Protein AF-A0AAW0QPX7-F1 (afdb_monomer)

Organism: NCBI:txid1337665

Mean predicted aligned error: 17.53 Å

Secondary structure (DSSP, 8-state):
-PPPPP-PPPPPPHHHHHHHHHHHT-TT------------------------GGGGGGS-SPPPP-----S-------------HHHHHHHHHHHHHHHS-----SSSHHHHTS-HHHHHHHHHHHH--SS-EEEETTTTEE-GGG-----GGGGGS-HHHHHHHHHHHHHHSEEEEES-PPPTT-HHHHHHHHHHH-STTSB--HHHHGGG--EEEEE--GGGTT-HHHHHHHHHHHHTTSTTSS-SS---EEEEEEEEEE--TTTTTPPPBTTB-TT--GGGGGSSTT-HHHHHHHH--EEEEEEEEEESSTTSPBEEEEEE-HHHHHHHHHHTT---TTTT-HHHHHHHHHHHHHHHHHHHHHHHHHHHHHH-SSTT-STT-S---B--------GGG---EEEEEE-TTS-EEEEEE-----SS-------PPPS------PPP-PPPP-----------------------------------------------

Foldseek 3Di:
DDDDDDDDDDDDDPVVVVVVVVCVVDPDDDDDDDDDDDDDDPDDDDDFAQDAPVVVVVPDDDDDDDPDDPDDDDDDDDDDDDDPPPLVVVVVVVVVVVVPPPPPVDDPPVLSVDPLVVNLVVLCVQQEAPDAFEAEDLRFWTDPVRQRNHPCVQLRPDVVSVVSNLLSNQQVHEHEYELPHDDPPDPVVVVVCCVVGVGNHTGDPCQERVLSHAHYEYEYDLLRLPDPVSLVSLLLSLLCQFPPNRHPGRRQYAEYEYEDELAFCLRSVHDADPVGDRLHGSSLLSQPVVRSNLVSVLRHNYQKYWYWYDYPDPPAWIWIAIAGCPLVVLVVCVVVVHDNPCPPPPVVVVVSVVSNVVSVVSSNCPSVVSSCCSNPVDPQPDPPHSIDGDDPPPPPPPPVPQPFDWDWDQDPVGDTDTDTDRDDPDDDDDDDDDDDDDDDDDDDDDDDDDDDDDDDDDDDDDDDDDDDDDDDDDDDDDDDDDDDDDDDPDDDDDDDDDDD

Structure (mmCIF, N/CA/C/O backbone):
data_AF-A0AAW0QPX7-F1
#
_entry.id   AF-A0AAW0QPX7-F1
#
loop_
_atom_site.group_PDB
_atom_site.id
_atom_site.type_symbol
_atom_site.label_atom_id
_atom_site.label_alt_id
_atom_site.label_comp_id
_atom_site.label_asym_id
_atom_site.label_entity_id
_atom_site.label_seq_id
_atom_site.pdbx_PDB_ins_code
_atom_site.Cartn_x
_atom_site.Cartn_y
_atom_site.Cartn_z
_atom_site.occupancy
_atom_site.B_iso_or_equiv
_atom_site.auth_seq_id
_atom_site.auth_comp_id
_atom_site.auth_asym_id
_atom_site.auth_atom_id
_atom_site.pdbx_PDB_model_num
ATOM 1 N N . MET A 1 1 ? 20.390 -55.449 52.020 1.00 41.62 1 MET A N 1
ATOM 2 C CA . MET A 1 1 ? 19.211 -55.547 51.133 1.00 41.62 1 MET A CA 1
ATOM 3 C C . MET A 1 1 ? 19.172 -54.286 50.276 1.00 41.62 1 MET A C 1
ATOM 5 O O . MET A 1 1 ? 18.753 -53.263 50.804 1.00 41.62 1 MET A O 1
ATOM 9 N N . PRO A 1 2 ? 19.702 -54.284 49.040 1.00 45.62 2 PRO A N 1
ATOM 10 C CA . PRO A 1 2 ? 19.673 -53.096 48.196 1.00 45.62 2 PRO A CA 1
ATOM 11 C C . PRO A 1 2 ? 18.343 -52.993 47.432 1.00 45.62 2 PRO A C 1
ATOM 13 O O . PRO A 1 2 ? 17.783 -53.994 46.982 1.00 45.62 2 PRO A O 1
ATOM 16 N N . VAL A 1 3 ? 17.847 -51.760 47.354 1.00 46.34 3 VAL A N 1
ATOM 17 C CA . VAL A 1 3 ? 16.597 -51.323 46.723 1.00 46.34 3 VAL A CA 1
ATOM 18 C C . VAL A 1 3 ? 16.711 -51.455 45.200 1.00 46.34 3 VAL A C 1
ATOM 20 O O . VAL A 1 3 ? 17.763 -51.178 44.628 1.00 46.34 3 VAL A O 1
ATOM 23 N N . ARG A 1 4 ? 15.642 -51.939 44.555 1.00 48.62 4 ARG A N 1
ATOM 24 C CA . ARG A 1 4 ? 15.558 -52.145 43.101 1.00 48.62 4 ARG A CA 1
ATOM 25 C C . ARG A 1 4 ? 15.499 -50.802 42.371 1.00 48.62 4 ARG A C 1
ATOM 27 O O . ARG A 1 4 ? 14.760 -49.917 42.787 1.00 48.62 4 ARG A O 1
ATOM 34 N N . ASN A 1 5 ? 16.265 -50.713 41.287 1.00 45.28 5 ASN A N 1
ATOM 35 C CA . ASN A 1 5 ? 16.308 -49.587 40.363 1.00 45.28 5 ASN A CA 1
ATOM 36 C C . ASN A 1 5 ? 14.929 -49.295 39.760 1.00 45.28 5 ASN A C 1
ATOM 38 O O . ASN A 1 5 ? 14.224 -50.208 39.330 1.00 45.28 5 ASN A O 1
ATOM 42 N N . GLU A 1 6 ? 14.606 -48.007 39.729 1.00 50.88 6 GLU A N 1
ATOM 43 C CA . GLU A 1 6 ? 13.469 -47.396 39.053 1.00 50.88 6 GLU A CA 1
ATOM 44 C C . GLU A 1 6 ? 13.537 -47.672 37.543 1.00 50.88 6 GLU A C 1
ATOM 46 O O . GLU A 1 6 ? 14.530 -47.369 36.876 1.00 50.88 6 GLU A O 1
ATOM 51 N N . GLU A 1 7 ? 12.471 -48.260 36.999 1.00 48.69 7 GLU A N 1
ATOM 52 C CA . GLU A 1 7 ? 12.220 -48.288 35.560 1.00 48.69 7 GLU A CA 1
ATOM 53 C C . GLU A 1 7 ? 11.928 -46.854 35.102 1.00 48.69 7 GLU A C 1
ATOM 55 O O . GLU A 1 7 ? 10.844 -46.318 35.318 1.00 48.69 7 GLU A O 1
ATOM 60 N N . LEU A 1 8 ? 12.928 -46.217 34.492 1.00 48.06 8 LEU A N 1
ATOM 61 C CA . LEU A 1 8 ? 12.771 -44.952 33.781 1.00 48.06 8 LEU A CA 1
ATOM 62 C C . LEU A 1 8 ? 11.727 -45.124 32.668 1.00 48.06 8 LEU A C 1
ATOM 64 O O . LEU A 1 8 ? 11.928 -45.896 31.727 1.00 48.06 8 LEU A O 1
ATOM 68 N N . GLU A 1 9 ? 10.621 -44.388 32.784 1.00 53.88 9 GLU A N 1
ATOM 69 C CA . GLU A 1 9 ? 9.563 -44.310 31.778 1.00 53.88 9 GLU A CA 1
ATOM 70 C C . GLU A 1 9 ? 10.160 -43.960 30.407 1.00 53.88 9 GLU A C 1
ATOM 72 O O . GLU A 1 9 ? 10.776 -42.909 30.212 1.00 53.88 9 GLU A O 1
ATOM 77 N N . GLN A 1 10 ? 9.986 -44.854 29.431 1.00 61.00 10 GLN A N 1
ATOM 78 C CA . GLN A 1 10 ? 10.394 -44.568 28.061 1.00 61.00 10 GLN A CA 1
ATOM 79 C C . GLN A 1 10 ? 9.532 -43.438 27.478 1.00 61.00 10 GLN A C 1
ATOM 81 O O . GLN A 1 10 ? 8.313 -43.423 27.677 1.00 61.00 10 GLN A O 1
ATOM 86 N N . PRO A 1 11 ? 10.122 -42.504 26.711 1.00 52.28 11 PRO A N 1
ATOM 87 C CA . PRO A 1 11 ? 9.365 -41.420 26.109 1.00 52.28 11 PRO A CA 1
ATOM 88 C C . PRO A 1 11 ? 8.319 -41.965 25.129 1.00 52.28 11 PRO A C 1
ATOM 90 O O . PRO A 1 11 ? 8.598 -42.833 24.301 1.00 52.28 11 PRO A O 1
ATOM 93 N N . THR A 1 12 ? 7.103 -41.417 25.208 1.00 66.75 12 THR A N 1
ATOM 94 C CA . THR A 1 12 ? 5.974 -41.772 24.336 1.00 66.75 12 THR A CA 1
ATOM 95 C C . THR A 1 12 ? 6.356 -41.751 22.857 1.00 66.75 12 THR A C 1
ATOM 97 O O . THR A 1 12 ? 7.015 -40.816 22.392 1.00 66.75 12 THR A O 1
ATOM 100 N N . SER A 1 13 ? 5.887 -42.756 22.111 1.00 75.50 13 SER A N 1
ATOM 101 C CA . SER A 1 13 ? 6.204 -42.936 20.693 1.00 75.50 13 SER A CA 1
ATOM 102 C C . SER A 1 13 ? 5.905 -41.680 19.861 1.00 75.50 13 SER A C 1
ATOM 104 O O . SER A 1 13 ? 4.924 -40.964 20.093 1.00 75.50 13 SER A O 1
ATOM 106 N N . LEU A 1 14 ? 6.744 -41.419 18.850 1.00 64.44 14 LEU A N 1
ATOM 107 C CA . LEU A 1 14 ? 6.637 -40.255 17.954 1.00 64.44 14 LEU A CA 1
ATOM 108 C C . LEU A 1 14 ? 5.236 -40.086 17.347 1.00 64.44 14 LEU A C 1
ATOM 110 O O . LEU A 1 14 ? 4.771 -38.966 17.132 1.00 64.44 14 LEU A O 1
ATOM 114 N N . LEU A 1 15 ? 4.534 -41.198 17.139 1.00 61.62 15 LEU A N 1
ATOM 115 C CA . LEU A 1 15 ? 3.185 -41.236 16.587 1.00 61.62 15 LEU A CA 1
ATOM 116 C C . LEU A 1 15 ? 2.154 -40.613 17.544 1.00 61.62 15 LEU A C 1
ATOM 118 O O . LEU A 1 15 ? 1.223 -39.935 17.105 1.00 61.62 15 LEU A O 1
ATOM 122 N N . HIS A 1 16 ? 2.353 -40.762 18.856 1.00 66.38 16 HIS A N 1
ATOM 123 C CA . HIS A 1 16 ? 1.490 -40.164 19.870 1.00 66.38 16 HIS A CA 1
ATOM 124 C C . HIS A 1 16 ? 1.700 -38.648 19.984 1.00 66.38 16 HIS A C 1
ATOM 126 O O . HIS A 1 16 ? 0.731 -37.895 20.112 1.00 66.38 16 HIS A O 1
ATOM 132 N N . ARG A 1 17 ? 2.953 -38.195 19.842 1.00 63.62 17 ARG A N 1
ATOM 133 C CA . ARG A 1 17 ? 3.332 -36.774 19.839 1.00 63.62 17 ARG A CA 1
ATOM 134 C C . ARG A 1 17 ? 2.815 -36.046 18.593 1.00 63.62 17 ARG A C 1
ATOM 136 O O . ARG A 1 17 ? 2.285 -34.943 18.704 1.00 63.62 17 ARG A O 1
ATOM 143 N N . ALA A 1 18 ? 2.875 -36.694 17.428 1.00 66.81 18 ALA A N 1
ATOM 144 C CA . ALA A 1 18 ? 2.318 -36.164 16.182 1.00 66.81 18 ALA A CA 1
ATOM 145 C C . ALA A 1 18 ? 0.786 -36.022 16.244 1.00 66.81 18 ALA A C 1
ATOM 147 O O . ALA A 1 18 ? 0.238 -35.002 15.826 1.00 66.81 18 ALA A O 1
ATOM 148 N N . ARG A 1 19 ? 0.086 -37.000 16.838 1.00 59.03 19 ARG A N 1
ATOM 149 C CA . ARG A 1 19 ? -1.373 -36.931 17.044 1.00 59.03 19 ARG A CA 1
ATOM 150 C C . ARG A 1 19 ? -1.786 -35.826 18.014 1.00 59.03 19 ARG A C 1
ATOM 152 O O . ARG A 1 19 ? -2.775 -35.144 17.763 1.00 59.03 19 ARG A O 1
ATOM 159 N N . ALA A 1 20 ? -1.035 -35.631 19.097 1.00 66.88 20 ALA A N 1
ATOM 160 C CA . ALA A 1 20 ? -1.301 -34.564 20.060 1.00 66.88 20 ALA A CA 1
ATOM 161 C C . ALA A 1 20 ? -1.135 -33.169 19.429 1.00 66.88 20 ALA A C 1
ATOM 163 O O . ALA A 1 20 ? -1.985 -32.303 19.627 1.00 66.88 20 ALA A O 1
ATOM 164 N N . LEU A 1 21 ? -0.105 -32.975 18.596 1.00 65.62 21 LEU A N 1
ATOM 165 C CA . LEU A 1 21 ? 0.114 -31.723 17.863 1.00 65.62 21 LEU A CA 1
ATOM 166 C C . LEU A 1 21 ? -0.951 -31.474 16.785 1.00 65.62 21 LEU A C 1
ATOM 168 O O . LEU A 1 21 ? -1.429 -30.350 16.652 1.00 65.62 21 LEU A O 1
ATOM 172 N N . ALA A 1 22 ? -1.385 -32.515 16.068 1.00 60.19 22 ALA A N 1
ATOM 173 C CA . ALA A 1 22 ? -2.464 -32.401 15.085 1.00 60.19 22 ALA A CA 1
ATOM 174 C C . ALA A 1 22 ? -3.810 -32.017 15.732 1.00 60.19 22 ALA A C 1
ATOM 176 O O . ALA A 1 22 ? -4.565 -31.224 15.171 1.00 60.19 22 ALA A O 1
ATOM 177 N N . ASN A 1 23 ? -4.086 -32.529 16.936 1.00 62.62 23 ASN A N 1
ATOM 178 C CA . ASN A 1 23 ? -5.294 -32.197 17.693 1.00 62.62 23 ASN A CA 1
ATOM 179 C C . ASN A 1 23 ? -5.227 -30.799 18.334 1.00 62.62 23 ASN A C 1
ATOM 181 O O . ASN A 1 23 ? -6.251 -30.124 18.425 1.00 62.62 23 ASN A O 1
ATOM 185 N N . ALA A 1 24 ? -4.037 -30.337 18.731 1.00 57.97 24 ALA A N 1
ATOM 186 C CA . ALA A 1 24 ? -3.824 -28.982 19.244 1.00 57.97 24 ALA A CA 1
ATOM 187 C C . ALA A 1 24 ? -3.911 -27.906 18.144 1.00 57.97 24 ALA A C 1
ATOM 189 O O . ALA A 1 24 ? -4.317 -26.779 18.419 1.00 57.97 24 ALA A O 1
ATOM 190 N N . ALA A 1 25 ? -3.576 -28.250 16.896 1.00 61.97 25 ALA A N 1
ATOM 191 C CA . ALA A 1 25 ? -3.607 -27.319 15.769 1.00 61.97 25 ALA A CA 1
ATOM 192 C C . ALA A 1 25 ? -5.029 -26.938 15.305 1.00 61.97 25 ALA A C 1
ATOM 194 O O . ALA A 1 25 ? -5.186 -25.929 14.619 1.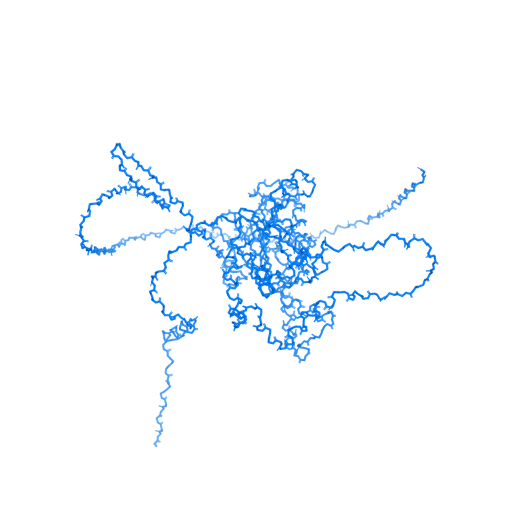00 61.97 25 ALA A O 1
ATOM 195 N N . TYR A 1 26 ? -6.070 -27.700 15.678 1.00 50.19 26 TYR A N 1
ATOM 196 C CA . TYR A 1 26 ? -7.449 -27.452 15.228 1.00 50.19 26 TYR A CA 1
ATOM 197 C C . TYR A 1 26 ? -8.520 -27.752 16.296 1.00 50.19 26 TYR A C 1
ATOM 199 O O . TYR A 1 26 ? -9.294 -28.706 16.151 1.00 50.19 26 TYR A O 1
ATOM 207 N N . PRO A 1 27 ? -8.660 -26.924 17.346 1.00 43.53 27 PRO A N 1
ATOM 208 C CA . PRO A 1 27 ? -9.728 -27.093 18.316 1.00 43.53 27 PRO A CA 1
ATOM 209 C C . PRO A 1 27 ? -10.994 -26.411 17.778 1.00 43.53 27 PRO A C 1
ATOM 211 O O . PRO A 1 27 ? -11.155 -25.205 17.933 1.00 43.53 27 PRO A O 1
ATOM 214 N N . GLY A 1 28 ? -11.906 -27.139 17.117 1.00 48.19 28 GLY A N 1
ATOM 215 C CA . GLY A 1 28 ? -13.244 -26.558 16.898 1.00 48.19 28 GLY A CA 1
ATOM 216 C C . GLY A 1 28 ? -14.141 -27.027 15.758 1.00 48.19 28 GLY A C 1
ATOM 217 O O . GLY A 1 28 ? -15.200 -26.430 15.586 1.00 48.19 28 GLY A O 1
ATOM 218 N N . LYS A 1 29 ? -13.836 -28.073 14.982 1.00 37.47 29 LYS A N 1
ATOM 219 C CA . LYS A 1 29 ? -14.807 -28.542 13.971 1.00 37.47 29 LYS A CA 1
ATOM 220 C C . LYS A 1 29 ? -15.816 -29.525 14.568 1.00 37.47 29 LYS A C 1
ATOM 222 O O . LYS A 1 29 ? -15.706 -30.738 14.412 1.00 37.47 29 LYS A O 1
ATOM 227 N N . ARG A 1 30 ? -16.828 -28.975 15.250 1.00 39.56 30 ARG A N 1
ATOM 228 C CA . ARG A 1 30 ? -18.102 -29.671 15.483 1.00 39.56 30 ARG A CA 1
ATOM 229 C C . ARG A 1 30 ? -18.860 -29.805 14.160 1.00 39.56 30 ARG A C 1
ATOM 231 O O . ARG A 1 30 ? -18.898 -28.890 13.344 1.00 39.56 30 ARG A O 1
ATOM 238 N N . ARG A 1 31 ? -19.441 -30.990 13.979 1.00 41.16 31 ARG A N 1
ATOM 239 C CA . ARG A 1 31 ? -20.320 -31.390 12.877 1.00 41.16 31 ARG A CA 1
ATOM 240 C C . ARG A 1 31 ? -21.542 -30.469 12.796 1.00 41.16 31 ARG A C 1
ATOM 242 O O . ARG A 1 31 ? -22.192 -30.253 13.813 1.00 41.16 31 ARG A O 1
ATOM 249 N N . LEU A 1 32 ? -21.898 -30.036 11.589 1.00 32.06 32 LEU A N 1
ATOM 250 C CA . LEU A 1 32 ? -23.254 -29.601 11.256 1.00 32.06 32 LEU A CA 1
ATOM 251 C C . LEU A 1 32 ? -23.732 -30.422 10.059 1.00 32.06 32 LEU A C 1
ATOM 253 O O . LEU A 1 32 ? -23.172 -30.363 8.967 1.00 32.06 32 LEU A O 1
ATOM 257 N N . THR A 1 33 ? -24.728 -31.252 10.332 1.00 37.25 33 THR A N 1
ATOM 258 C CA . THR A 1 33 ? -25.528 -32.017 9.379 1.00 37.25 33 THR A CA 1
ATOM 259 C C . THR A 1 33 ? -26.829 -31.272 9.091 1.00 37.25 33 THR A C 1
ATOM 261 O O . THR A 1 33 ? -27.417 -30.722 10.018 1.00 37.25 33 THR A O 1
ATOM 264 N N . ASN A 1 34 ? -27.293 -31.411 7.843 1.00 32.06 34 ASN A N 1
ATOM 265 C CA . ASN A 1 34 ? -28.634 -31.131 7.297 1.00 32.06 34 ASN A CA 1
ATOM 266 C C . ASN A 1 34 ? -28.953 -29.639 7.070 1.00 32.06 34 ASN A C 1
ATOM 268 O O . ASN A 1 34 ? -28.822 -28.832 7.976 1.00 32.06 34 ASN A O 1
ATOM 272 N N . ALA A 1 35 ? -29.190 -29.154 5.845 1.00 31.50 35 ALA A N 1
ATOM 273 C CA . ALA A 1 35 ? -30.153 -29.518 4.791 1.00 31.50 35 ALA A CA 1
ATOM 274 C C . ALA A 1 35 ? -31.569 -28.953 5.022 1.00 31.50 35 ALA A C 1
ATOM 276 O O . ALA A 1 35 ? -32.190 -29.248 6.037 1.00 31.50 35 ALA A O 1
ATOM 277 N N . TYR A 1 36 ? -32.054 -28.289 3.963 1.00 28.30 36 TYR A N 1
ATOM 278 C CA . TYR A 1 36 ? -33.445 -28.011 3.571 1.00 28.30 36 TYR A CA 1
ATOM 279 C C . TYR A 1 36 ? -34.080 -26.645 3.930 1.00 28.30 36 TYR A C 1
ATOM 281 O O . TYR A 1 36 ? -33.961 -26.162 5.047 1.00 28.30 36 TYR A O 1
ATOM 289 N N . ASP A 1 37 ? -34.762 -26.099 2.908 1.00 33.69 37 ASP A N 1
ATOM 290 C CA . ASP A 1 37 ? -35.642 -24.914 2.807 1.00 33.69 37 ASP A CA 1
ATOM 291 C C . ASP A 1 37 ? -35.033 -23.497 2.803 1.00 33.69 37 ASP A C 1
ATOM 293 O O . ASP A 1 37 ? -34.165 -23.158 3.592 1.00 33.69 37 ASP A O 1
ATOM 297 N N . GLU A 1 38 ? -35.436 -22.544 1.955 1.00 32.94 38 GLU A N 1
ATOM 298 C CA . GLU A 1 38 ? -36.293 -22.520 0.763 1.00 32.94 38 GLU A CA 1
ATOM 299 C C . GLU A 1 38 ? -36.063 -21.162 0.066 1.00 32.94 38 GLU A C 1
ATOM 301 O O . GLU A 1 38 ? -36.097 -20.096 0.671 1.00 32.94 38 GLU A O 1
ATOM 306 N N . ARG A 1 39 ? -35.790 -21.209 -1.239 1.00 33.22 39 ARG A N 1
ATOM 307 C CA . ARG A 1 39 ? -36.485 -20.441 -2.281 1.00 33.22 39 ARG A CA 1
ATOM 308 C C . ARG A 1 39 ? -37.337 -19.252 -1.796 1.00 33.22 39 ARG A C 1
ATOM 310 O O . ARG A 1 39 ? -38.440 -19.439 -1.310 1.00 33.22 39 ARG A O 1
ATOM 317 N N . VAL A 1 40 ? -36.891 -18.040 -2.129 1.00 36.03 40 VAL A N 1
ATOM 318 C CA . VAL A 1 40 ? -37.617 -17.000 -2.895 1.00 36.03 40 VAL A CA 1
ATOM 319 C C . VAL A 1 40 ? -36.876 -15.688 -2.662 1.00 36.03 40 VAL A C 1
ATOM 321 O O . VAL A 1 40 ? -37.031 -15.047 -1.637 1.00 36.03 40 VAL A O 1
ATOM 324 N N . CYS A 1 41 ? -36.105 -15.249 -3.654 1.00 32.28 41 CYS A N 1
ATOM 325 C CA . CYS A 1 41 ? -35.845 -13.826 -3.846 1.00 32.28 41 CYS A CA 1
ATOM 326 C C . CYS A 1 41 ? -35.741 -13.567 -5.345 1.00 32.28 41 CYS A C 1
ATOM 328 O O . CYS A 1 41 ? -34.727 -13.804 -6.003 1.00 32.28 41 CYS A O 1
ATOM 330 N N . LYS A 1 42 ? -36.881 -13.144 -5.894 1.00 30.75 42 LYS A N 1
ATOM 331 C CA . LYS A 1 42 ? -37.000 -12.596 -7.238 1.00 30.75 42 LYS A CA 1
ATOM 332 C C . LYS A 1 42 ? -36.010 -11.442 -7.384 1.00 30.75 42 LYS A C 1
ATOM 334 O O . LYS A 1 42 ? -35.907 -10.582 -6.515 1.00 30.75 42 LYS A O 1
ATOM 339 N N . ARG A 1 43 ? -35.328 -11.445 -8.529 1.00 37.91 43 ARG A N 1
ATOM 340 C CA . ARG A 1 43 ? -34.487 -10.369 -9.057 1.00 37.91 43 ARG A CA 1
ATOM 341 C C . ARG A 1 43 ? -35.075 -8.993 -8.723 1.00 37.91 43 ARG A C 1
ATOM 343 O O . ARG A 1 43 ? -36.127 -8.640 -9.252 1.00 37.91 43 ARG A O 1
ATOM 350 N N . ARG A 1 44 ? -34.363 -8.200 -7.925 1.00 33.22 44 ARG A N 1
ATOM 351 C CA . ARG A 1 44 ? -34.461 -6.742 -7.988 1.00 33.22 44 ARG A CA 1
ATOM 352 C C . ARG A 1 44 ? -33.171 -6.208 -8.585 1.00 33.22 44 ARG A C 1
ATOM 354 O O . ARG A 1 44 ? -32.091 -6.363 -8.031 1.00 33.22 44 ARG A O 1
ATOM 361 N N . ASN A 1 45 ? -33.334 -5.640 -9.771 1.00 40.09 45 ASN A N 1
ATOM 362 C CA . ASN A 1 45 ? -32.420 -4.677 -10.349 1.00 40.09 45 ASN A CA 1
ATOM 363 C C . ASN A 1 45 ? -32.489 -3.438 -9.446 1.00 40.09 45 ASN A C 1
ATOM 365 O O . ASN A 1 45 ? -33.541 -2.804 -9.388 1.00 40.09 45 ASN A O 1
ATOM 369 N N . THR A 1 46 ? -31.424 -3.115 -8.720 1.00 34.34 46 THR A N 1
ATOM 370 C CA . THR A 1 46 ? -31.281 -1.798 -8.089 1.00 34.34 46 THR A CA 1
ATOM 371 C C . THR A 1 46 ? -29.875 -1.294 -8.333 1.00 34.34 46 THR A C 1
ATOM 373 O O . THR A 1 46 ? -28.897 -1.805 -7.783 1.00 34.34 46 THR A O 1
ATOM 376 N N . ASP A 1 47 ? -29.822 -0.315 -9.226 1.00 35.38 47 ASP A N 1
ATOM 377 C CA . ASP A 1 47 ? -28.643 0.399 -9.665 1.00 35.38 47 ASP A CA 1
ATOM 378 C C . ASP A 1 47 ? -28.062 1.314 -8.573 1.00 35.38 47 ASP A C 1
ATOM 380 O O . ASP A 1 47 ? -28.763 1.912 -7.759 1.00 35.38 47 ASP A O 1
ATOM 384 N N . SER A 1 48 ? -26.730 1.357 -8.593 1.00 46.06 48 SER A N 1
ATOM 385 C CA . SER A 1 48 ? -25.791 2.403 -8.164 1.00 46.06 48 SER A CA 1
ATOM 386 C C . SER A 1 48 ? -26.302 3.588 -7.338 1.00 46.06 48 SER A C 1
ATOM 388 O O . SER A 1 48 ? -26.875 4.510 -7.907 1.00 46.06 48 SER A O 1
ATOM 390 N N . LEU A 1 49 ? -25.928 3.663 -6.054 1.00 45.19 49 LEU A N 1
ATOM 391 C CA . LEU A 1 49 ? -25.865 4.928 -5.308 1.00 45.19 49 LEU A CA 1
ATOM 392 C C . LEU A 1 49 ? -24.829 4.809 -4.165 1.00 45.19 49 LEU A C 1
ATOM 394 O O . LEU A 1 49 ? -25.152 4.228 -3.134 1.00 45.19 49 LEU A O 1
ATOM 398 N N . PHE A 1 50 ? -23.621 5.378 -4.286 1.00 44.94 50 PHE A N 1
ATOM 399 C CA . PHE A 1 50 ? -22.718 5.785 -3.178 1.00 44.94 50 PHE A CA 1
ATOM 400 C C . PHE A 1 50 ? -22.743 7.324 -3.003 1.00 44.94 50 PHE A C 1
ATOM 402 O O . PHE A 1 50 ? -21.779 8.006 -3.324 1.00 44.94 50 PHE A O 1
ATOM 409 N N . GLY A 1 51 ? -23.857 7.874 -2.514 1.00 42.53 51 GLY A N 1
ATOM 410 C CA . GLY A 1 51 ? -23.944 9.207 -1.907 1.00 42.53 51 GLY A CA 1
ATOM 411 C C . GLY A 1 51 ? -24.835 9.128 -0.663 1.00 42.53 51 GLY A C 1
ATOM 412 O O . GLY A 1 51 ? -25.955 8.628 -0.741 1.00 42.53 51 GLY A O 1
ATOM 413 N N . THR A 1 52 ? -24.310 9.491 0.503 1.00 43.16 52 THR A N 1
ATOM 414 C CA . THR A 1 52 ? -24.968 9.394 1.818 1.00 43.16 52 THR A CA 1
ATOM 415 C C . THR A 1 52 ? -26.026 10.497 2.006 1.00 43.16 52 THR A C 1
ATOM 417 O O . THR A 1 52 ? -25.709 11.660 1.784 1.00 43.16 52 THR A O 1
ATOM 420 N N . PRO A 1 53 ? -27.261 10.181 2.455 1.00 37.06 53 PRO A N 1
ATOM 421 C CA . PRO A 1 53 ? -28.299 11.182 2.753 1.00 37.06 53 PRO A CA 1
ATOM 422 C C . PRO A 1 53 ? -27.938 12.141 3.897 1.00 37.06 53 PRO A C 1
ATOM 424 O O . PRO A 1 53 ? -28.407 13.272 3.921 1.00 37.06 53 PRO A O 1
ATOM 427 N N . TRP A 1 54 ? -27.089 11.709 4.833 1.00 42.28 54 TRP A N 1
ATOM 428 C CA . TRP A 1 54 ? -26.709 12.491 6.015 1.00 42.28 54 TRP A CA 1
ATOM 429 C C . TRP A 1 54 ? -25.781 13.677 5.708 1.00 42.28 54 TRP A C 1
ATOM 431 O O . TRP A 1 54 ? -25.694 14.592 6.516 1.00 42.28 54 TRP A O 1
ATOM 441 N N . ASP A 1 55 ? -25.132 13.695 4.538 1.00 45.50 55 ASP A N 1
ATOM 442 C CA . ASP A 1 55 ? -24.286 14.817 4.102 1.00 45.50 55 ASP A CA 1
ATOM 443 C C . ASP A 1 55 ? -25.088 15.879 3.306 1.00 45.50 55 ASP A C 1
ATOM 445 O O . ASP A 1 55 ? -24.546 16.914 2.932 1.00 45.50 55 ASP A O 1
ATOM 449 N N . ALA A 1 56 ? -26.389 15.662 3.046 1.00 41.19 56 ALA A N 1
ATOM 450 C CA . ALA A 1 56 ? -27.244 16.641 2.361 1.00 41.19 56 ALA A CA 1
ATOM 451 C C . ALA A 1 56 ? -27.741 17.777 3.280 1.00 41.19 56 ALA A C 1
ATOM 453 O O . ALA A 1 56 ? -28.335 18.736 2.792 1.00 41.19 56 ALA A O 1
ATOM 454 N N . ALA A 1 57 ? -27.491 17.694 4.591 1.00 39.69 57 ALA A N 1
ATOM 455 C CA . ALA A 1 57 ? -27.903 18.719 5.550 1.00 39.69 57 ALA A CA 1
ATOM 456 C C . ALA A 1 57 ? -27.009 19.977 5.546 1.00 39.69 57 ALA A C 1
ATOM 458 O O . ALA A 1 57 ? -27.404 20.983 6.125 1.00 39.69 57 ALA A O 1
ATOM 459 N N . ASP A 1 58 ? -25.857 19.961 4.864 1.00 41.62 58 ASP A N 1
ATOM 460 C CA . ASP A 1 58 ? -24.910 21.093 4.851 1.00 41.62 58 ASP A CA 1
ATOM 461 C C . ASP A 1 58 ? -25.091 22.062 3.664 1.00 41.62 58 ASP A C 1
ATOM 463 O O . ASP A 1 58 ? -24.421 23.088 3.580 1.00 41.62 58 ASP A O 1
ATOM 467 N N . ASN A 1 59 ? -26.028 21.781 2.750 1.00 39.97 59 ASN A N 1
ATOM 468 C CA . ASN A 1 59 ? -26.266 22.598 1.549 1.00 39.97 59 ASN A CA 1
ATOM 469 C C . ASN A 1 59 ? -27.557 23.441 1.610 1.00 39.97 59 ASN A C 1
ATOM 471 O O . ASN A 1 59 ? -28.079 23.820 0.564 1.00 39.97 59 ASN A O 1
ATOM 475 N N . GLY A 1 60 ? -28.098 23.720 2.803 1.00 35.41 60 GLY A N 1
ATOM 476 C CA . GLY A 1 60 ? -29.450 24.286 2.935 1.00 35.41 60 GLY A CA 1
ATOM 477 C C . GLY A 1 60 ? -29.673 25.392 3.966 1.00 35.41 60 GLY A C 1
ATOM 478 O O . GLY A 1 60 ? -30.827 25.757 4.166 1.00 35.41 60 GLY A O 1
ATOM 479 N N . LEU A 1 61 ? -28.636 25.938 4.610 1.00 32.50 61 LEU A N 1
ATOM 480 C CA . LEU A 1 61 ? -28.776 27.185 5.371 1.00 32.50 61 LEU A CA 1
ATOM 481 C C . LEU A 1 61 ? -28.083 28.324 4.627 1.00 32.50 61 LEU A C 1
ATOM 483 O O . LEU A 1 61 ? -26.866 28.318 4.438 1.00 32.50 61 LEU A O 1
ATOM 487 N N . GLU A 1 62 ? -28.889 29.296 4.208 1.00 33.41 62 GLU A N 1
ATOM 488 C CA . GLU A 1 62 ? -28.450 30.602 3.732 1.00 33.41 62 GLU A CA 1
ATOM 489 C C . GLU A 1 62 ? -27.402 31.173 4.696 1.00 33.41 62 GLU A C 1
ATOM 491 O O . GLU A 1 62 ? -27.670 31.406 5.875 1.00 33.41 62 GLU A O 1
ATOM 496 N N . LYS A 1 63 ? -26.182 31.379 4.197 1.00 32.56 63 LYS A N 1
ATOM 497 C CA . LYS A 1 63 ? -25.174 32.175 4.895 1.00 32.56 63 LYS A CA 1
ATOM 498 C C . LYS A 1 63 ? -25.627 33.639 4.822 1.00 32.56 63 LYS A C 1
ATOM 500 O O . LYS A 1 63 ? -25.705 34.151 3.704 1.00 32.56 63 LYS A O 1
ATOM 505 N N . PRO A 1 64 ? -25.903 34.341 5.936 1.00 31.34 64 PRO A N 1
ATOM 506 C CA . PRO A 1 64 ? -26.006 35.790 5.878 1.00 31.34 64 PRO A CA 1
ATOM 507 C C . PRO A 1 64 ? -24.632 36.361 5.503 1.00 31.34 64 PRO A C 1
ATOM 509 O O . PRO A 1 64 ? -23.593 35.887 5.968 1.00 31.34 64 PRO A O 1
ATOM 512 N N . GLY A 1 65 ? -24.657 37.321 4.579 1.00 32.62 65 GLY A N 1
ATOM 513 C CA . GLY A 1 65 ? -23.508 37.820 3.833 1.00 32.62 65 GLY A CA 1
ATOM 514 C C . GLY A 1 65 ? -22.346 38.304 4.696 1.00 32.62 65 GLY A C 1
ATOM 515 O O . GLY A 1 65 ? -22.521 39.048 5.657 1.00 32.62 65 GLY A O 1
ATOM 516 N N . TYR A 1 66 ? -21.146 37.912 4.279 1.00 31.78 66 TYR A N 1
ATOM 517 C CA . TYR A 1 66 ? -19.878 38.435 4.773 1.00 31.78 66 TYR A CA 1
ATOM 518 C C . TYR A 1 66 ? -19.089 38.994 3.581 1.00 31.78 66 TYR A C 1
ATOM 520 O O . TYR A 1 66 ? -18.038 38.491 3.206 1.00 31.78 66 TYR A O 1
ATOM 528 N N . GLU A 1 67 ? -19.649 40.019 2.943 1.00 32.97 67 GLU A N 1
ATOM 529 C CA . GLU A 1 67 ? -18.935 40.903 2.018 1.00 32.97 67 GLU A CA 1
ATOM 530 C C . GLU A 1 67 ? -19.167 42.344 2.466 1.00 32.97 67 GLU A C 1
ATOM 532 O O . GLU A 1 67 ? -20.050 43.038 1.978 1.00 32.97 67 GLU A O 1
ATOM 537 N N . SER A 1 68 ? -18.415 42.761 3.479 1.00 39.38 68 SER A N 1
ATOM 538 C CA . SER A 1 68 ? -18.019 44.148 3.735 1.00 39.38 68 SER A CA 1
ATOM 539 C C . SER A 1 68 ? -17.186 44.126 5.010 1.00 39.38 68 SER A C 1
ATOM 541 O O . SER A 1 68 ? -17.749 43.894 6.073 1.00 39.38 68 SER A O 1
ATOM 543 N N . LEU A 1 69 ? -15.859 44.235 4.871 1.00 31.86 69 LEU A N 1
ATOM 544 C CA . LEU A 1 69 ? -14.851 44.657 5.869 1.00 31.86 69 LEU A CA 1
ATOM 545 C C . LEU A 1 69 ? -13.461 44.133 5.456 1.00 31.86 69 LEU A C 1
ATOM 547 O O . LEU A 1 69 ? -12.800 43.397 6.181 1.00 31.86 69 LEU A O 1
ATOM 551 N N . LEU A 1 70 ? -13.005 44.519 4.264 1.00 33.28 70 LEU A N 1
ATOM 552 C CA . LEU A 1 70 ? -11.584 44.479 3.908 1.00 33.28 70 LEU A CA 1
ATOM 553 C C . LEU A 1 70 ? -11.217 45.789 3.217 1.00 33.28 70 LEU A C 1
ATOM 555 O O . LEU A 1 70 ? -10.964 45.861 2.018 1.00 33.28 70 LEU A O 1
ATOM 559 N N . THR A 1 71 ? -11.213 46.861 4.002 1.00 34.47 71 THR A N 1
ATOM 560 C CA . THR A 1 71 ? -10.367 48.026 3.744 1.00 34.47 71 THR A CA 1
ATOM 561 C C . THR A 1 71 ? -10.076 48.697 5.083 1.00 34.47 71 THR A C 1
ATOM 563 O O . THR A 1 71 ? -11.003 48.956 5.840 1.00 34.47 71 THR A O 1
ATOM 566 N N . GLN A 1 72 ? -8.793 48.982 5.326 1.00 32.66 72 GLN A N 1
ATOM 567 C CA . GLN A 1 72 ? -8.191 49.609 6.515 1.00 32.66 72 GLN A CA 1
ATOM 568 C C . GLN A 1 72 ? -7.856 48.677 7.691 1.00 32.66 72 GLN A C 1
ATOM 570 O O . GLN A 1 72 ? -8.675 48.433 8.566 1.00 32.66 72 GLN A O 1
ATOM 575 N N . ALA A 1 73 ? -6.591 48.256 7.750 1.00 30.12 73 ALA A N 1
ATOM 576 C CA . ALA A 1 73 ? -5.710 48.574 8.877 1.00 30.12 73 ALA A CA 1
ATOM 577 C C . ALA A 1 73 ? -4.266 48.178 8.527 1.00 30.12 73 ALA A C 1
ATOM 579 O O . ALA A 1 73 ? -3.928 47.003 8.423 1.00 30.12 73 ALA A O 1
ATOM 580 N N . VAL A 1 74 ? -3.438 49.200 8.319 1.00 38.38 74 VAL A N 1
ATOM 581 C CA . VAL A 1 74 ? -1.986 49.152 8.509 1.00 38.38 74 VAL A CA 1
ATOM 582 C C . VAL A 1 74 ? -1.747 49.068 10.019 1.00 38.38 74 VAL A C 1
ATOM 584 O O . VAL A 1 74 ? -2.353 49.844 10.758 1.00 38.38 74 VAL A O 1
ATOM 587 N N . GLY A 1 75 ? -0.895 48.152 10.474 1.00 29.97 75 GLY A N 1
ATOM 588 C CA . GLY A 1 75 ? -0.485 48.073 11.876 1.00 29.97 75 GLY A CA 1
ATOM 589 C C . GLY A 1 75 ? 0.304 46.805 12.185 1.00 29.97 75 GLY A C 1
ATOM 590 O O . GLY A 1 75 ? -0.225 45.705 12.064 1.00 29.97 75 GLY A O 1
ATOM 591 N N . ASP A 1 76 ? 1.564 47.008 12.552 1.00 36.44 76 ASP A N 1
ATOM 592 C CA . ASP A 1 76 ? 2.563 46.021 12.955 1.00 36.44 76 ASP A CA 1
ATOM 593 C C . ASP A 1 76 ? 2.212 45.229 14.238 1.00 36.44 76 ASP A C 1
ATOM 595 O O . ASP A 1 76 ? 1.343 45.616 15.017 1.00 36.44 76 ASP A O 1
ATOM 599 N N . ASP A 1 77 ? 3.000 44.165 14.449 1.00 33.75 77 ASP A N 1
ATOM 600 C CA . ASP A 1 77 ? 3.344 43.464 15.703 1.00 33.75 77 ASP A CA 1
ATOM 601 C C . ASP A 1 77 ? 2.757 42.069 16.061 1.00 33.75 77 ASP A C 1
ATOM 603 O O . ASP A 1 77 ? 1.625 41.887 16.495 1.00 33.75 77 ASP A O 1
ATOM 607 N N . HIS A 1 78 ? 3.654 41.071 15.955 1.00 37.53 78 HIS A N 1
ATOM 608 C CA . HIS A 1 78 ? 4.046 40.051 16.950 1.00 37.53 78 HIS A CA 1
ATOM 609 C C . HIS A 1 78 ? 2.983 39.259 17.763 1.00 37.53 78 HIS A C 1
ATOM 611 O O . HIS A 1 78 ? 2.693 39.594 18.910 1.00 37.53 78 HIS A O 1
ATOM 617 N N . SER A 1 79 ? 2.586 38.064 17.280 1.00 33.28 79 SER A N 1
ATOM 618 C CA . SER A 1 79 ? 2.609 36.782 18.047 1.00 33.28 79 SER A CA 1
ATOM 619 C C . SER A 1 79 ? 2.026 35.582 17.266 1.00 33.28 79 SER A C 1
ATOM 621 O O . SER A 1 79 ? 0.959 35.718 16.668 1.00 33.28 79 SER A O 1
ATOM 623 N N . PRO A 1 80 ? 2.638 34.375 17.313 1.00 40.34 80 PRO A N 1
ATOM 624 C CA . PRO A 1 80 ? 2.132 33.183 16.633 1.00 40.34 80 PRO A CA 1
ATOM 625 C C . PRO A 1 80 ? 1.588 32.135 17.623 1.00 40.34 80 PRO A C 1
ATOM 627 O O . PRO A 1 80 ? 2.361 31.404 18.231 1.00 40.34 80 PRO A O 1
ATOM 630 N N . ALA A 1 81 ? 0.264 32.008 17.764 1.00 47.31 81 ALA A N 1
ATOM 631 C CA . ALA A 1 81 ? -0.373 30.809 18.337 1.00 47.31 81 ALA A CA 1
ATOM 632 C C . ALA A 1 81 ? -1.893 30.793 18.081 1.00 47.31 81 ALA A C 1
ATOM 634 O O . ALA A 1 81 ? -2.692 31.135 18.949 1.00 47.31 81 ALA A O 1
ATOM 635 N N . GLY A 1 82 ? -2.308 30.376 16.883 1.00 34.59 82 GLY A N 1
ATOM 636 C CA . GLY A 1 82 ? -3.712 30.098 16.561 1.00 34.59 82 GLY A CA 1
ATOM 637 C C . GLY A 1 82 ? -3.970 28.594 16.489 1.00 34.59 82 GLY A C 1
ATOM 638 O O . GLY A 1 82 ? -3.713 27.973 15.461 1.00 34.59 82 GLY A O 1
ATOM 639 N N . ASN A 1 83 ? -4.470 28.001 17.575 1.00 43.75 83 ASN A N 1
ATOM 640 C CA . ASN A 1 83 ? -4.935 26.609 17.600 1.00 43.75 83 ASN A CA 1
ATOM 641 C C . ASN A 1 83 ? -6.241 26.451 16.787 1.00 43.75 83 ASN A C 1
ATOM 643 O O . ASN A 1 83 ? -7.172 27.233 16.990 1.00 43.75 83 ASN A O 1
ATOM 647 N N . PRO A 1 84 ? -6.391 25.418 15.934 1.00 48.38 84 PRO A N 1
ATOM 648 C CA . PRO A 1 84 ? -7.650 25.136 15.250 1.00 48.38 84 PRO A CA 1
ATOM 649 C C . PRO A 1 84 ? -8.641 24.454 16.210 1.00 48.38 84 PRO A C 1
ATOM 651 O O . PRO A 1 84 ? -8.692 23.231 16.339 1.00 48.38 84 PRO A O 1
ATOM 654 N N . ILE A 1 85 ? -9.455 25.263 16.891 1.00 47.12 85 ILE A N 1
ATOM 655 C CA . ILE A 1 85 ? -10.423 24.836 17.921 1.00 47.12 85 ILE A CA 1
ATOM 656 C C . ILE A 1 85 ? -11.609 24.012 17.351 1.00 47.12 85 ILE A C 1
ATOM 658 O O . ILE A 1 85 ? -12.317 23.349 18.103 1.00 47.12 85 ILE A O 1
ATOM 662 N N . GLY A 1 86 ? -11.799 23.935 16.029 1.00 41.66 86 GLY A N 1
ATOM 663 C CA . GLY A 1 86 ? -12.952 23.235 15.431 1.00 41.66 86 GLY A CA 1
ATOM 664 C C . GLY A 1 86 ? -12.841 21.705 15.307 1.00 41.66 86 GLY A C 1
ATOM 665 O O . GLY A 1 86 ? -13.852 21.011 15.379 1.00 41.66 86 GLY A O 1
ATOM 666 N N . VAL A 1 87 ? -11.636 21.148 15.137 1.00 49.16 87 VAL A N 1
ATOM 667 C CA . VAL A 1 87 ? -11.455 19.715 14.788 1.00 49.16 87 VAL A CA 1
ATOM 668 C C . VAL A 1 87 ? -11.239 18.840 16.028 1.00 49.16 87 VAL A C 1
ATOM 670 O O . VAL A 1 87 ? -11.685 17.690 16.076 1.00 49.16 87 VAL A O 1
ATOM 673 N N . ASN A 1 88 ? -10.645 19.409 17.081 1.00 45.22 88 ASN A N 1
ATOM 674 C CA . ASN A 1 88 ? -10.458 18.715 18.355 1.00 45.22 88 ASN A CA 1
ATOM 675 C C . ASN A 1 88 ? -11.786 18.441 19.072 1.00 45.22 88 ASN A C 1
ATOM 677 O O . ASN A 1 88 ? -11.880 17.443 19.774 1.00 45.22 88 ASN A O 1
ATOM 681 N N . ALA A 1 89 ? -12.832 19.243 18.846 1.00 43.34 89 ALA A N 1
ATOM 682 C CA . ALA A 1 89 ? -14.142 19.033 19.463 1.00 43.34 89 ALA A CA 1
ATOM 683 C C . ALA A 1 89 ? -14.850 17.763 18.951 1.00 43.34 89 ALA A C 1
ATOM 685 O O . ALA A 1 89 ? -15.428 17.026 19.741 1.00 43.34 89 ALA A O 1
ATOM 686 N N . PHE A 1 90 ? -14.760 17.451 17.653 1.00 40.66 90 PHE A N 1
ATOM 687 C CA . PHE A 1 90 ? -15.401 16.262 17.073 1.00 40.66 90 PHE A CA 1
ATOM 688 C C . PHE A 1 90 ? -14.666 14.961 17.434 1.00 40.66 90 PHE A C 1
ATOM 690 O O . PHE A 1 90 ? -15.290 13.944 17.736 1.00 40.66 90 PHE A O 1
ATOM 697 N N . VAL A 1 91 ? -13.329 14.992 17.463 1.00 47.09 91 VAL A N 1
ATOM 698 C CA . VAL A 1 91 ? -12.514 13.840 17.884 1.00 47.09 91 VAL A CA 1
ATOM 699 C C . VAL A 1 91 ? -12.585 13.638 19.400 1.00 47.09 91 VAL A C 1
ATOM 701 O O . VAL A 1 91 ? -12.703 12.497 19.841 1.00 47.09 91 VAL A O 1
ATOM 704 N N . ALA A 1 92 ? -12.614 14.714 20.196 1.00 46.84 92 ALA A N 1
ATOM 705 C CA . ALA A 1 92 ? -12.922 14.632 21.623 1.00 46.84 92 ALA A CA 1
ATOM 706 C C . ALA A 1 92 ? -14.335 14.085 21.853 1.00 46.84 92 ALA A C 1
ATOM 708 O O . ALA A 1 92 ? -14.522 13.284 22.755 1.00 46.84 92 ALA A O 1
ATOM 709 N N . HIS A 1 93 ? -15.314 14.410 21.004 1.00 46.16 93 HIS A N 1
ATOM 710 C CA . HIS A 1 93 ? -16.657 13.832 21.091 1.00 46.16 93 HIS A CA 1
ATOM 711 C C . HIS A 1 93 ? -16.674 12.324 20.773 1.00 46.16 93 HIS A C 1
ATOM 713 O O . HIS A 1 93 ? -17.373 11.573 21.445 1.00 46.16 93 HIS A O 1
ATOM 719 N N . LEU A 1 94 ? -15.890 11.848 19.798 1.00 44.56 94 LEU A N 1
ATOM 720 C CA . LEU A 1 94 ? -15.748 10.411 19.508 1.00 44.56 94 LEU A CA 1
ATOM 721 C C . LEU A 1 94 ? -14.985 9.655 20.610 1.00 44.56 94 LEU A C 1
ATOM 723 O O . LEU A 1 94 ? -15.358 8.535 20.946 1.00 44.56 94 LEU A O 1
ATOM 727 N N . ALA A 1 95 ? -13.943 10.261 21.187 1.00 48.91 95 ALA A N 1
ATOM 728 C CA . ALA A 1 95 ? -13.174 9.675 22.285 1.00 48.91 95 ALA A CA 1
ATOM 729 C C . ALA A 1 95 ? -13.945 9.690 23.619 1.00 48.91 95 ALA A C 1
ATOM 731 O O . ALA A 1 95 ? -13.894 8.716 24.365 1.00 48.91 95 ALA A O 1
ATOM 732 N N . ASN A 1 96 ? -14.717 10.746 23.891 1.00 46.81 96 ASN A N 1
ATOM 733 C CA . ASN A 1 96 ? -15.576 10.845 25.074 1.00 46.81 96 ASN A CA 1
ATOM 734 C C . ASN A 1 96 ? -16.776 9.889 24.981 1.00 46.81 96 ASN A C 1
ATOM 736 O O . ASN A 1 96 ? -17.134 9.272 25.979 1.00 46.81 96 ASN A O 1
ATOM 740 N N . ASN A 1 97 ? -17.317 9.652 23.780 1.00 47.41 97 ASN A N 1
ATOM 741 C CA . ASN A 1 97 ? -18.367 8.648 23.564 1.00 47.41 97 ASN A CA 1
ATOM 742 C C . ASN A 1 97 ? -17.905 7.199 23.818 1.00 47.41 97 ASN A C 1
ATOM 744 O O . ASN A 1 97 ? -18.748 6.333 24.018 1.00 47.41 97 ASN A O 1
ATOM 748 N N . ALA A 1 98 ? -16.597 6.913 23.792 1.00 49.12 98 ALA A N 1
ATOM 749 C CA . ALA A 1 98 ? -16.066 5.582 24.102 1.00 49.12 98 ALA A CA 1
ATOM 750 C C . ALA A 1 98 ? -15.911 5.327 25.615 1.00 49.12 98 ALA A C 1
ATOM 752 O O . ALA A 1 98 ? -15.859 4.171 26.029 1.00 49.12 98 ALA A O 1
ATOM 753 N N . ASN A 1 99 ? -15.836 6.391 26.425 1.00 47.25 99 ASN A N 1
ATOM 754 C CA . ASN A 1 99 ? -15.668 6.314 27.881 1.00 47.25 99 ASN A CA 1
ATOM 755 C C . ASN A 1 99 ? -16.969 6.547 28.654 1.00 47.25 99 ASN A C 1
ATOM 757 O O . ASN A 1 99 ? -17.105 6.051 29.773 1.00 47.25 99 ASN A O 1
ATOM 761 N N . ASP A 1 100 ? -17.937 7.250 28.071 1.00 45.81 100 ASP A N 1
ATOM 762 C CA . ASP A 1 100 ? -19.286 7.268 28.614 1.00 45.81 100 ASP A CA 1
ATOM 763 C C . ASP A 1 100 ? -19.903 5.893 28.373 1.00 45.81 100 ASP A C 1
ATOM 765 O O . ASP A 1 100 ? -20.245 5.541 27.246 1.00 45.81 100 ASP A O 1
ATOM 769 N N . GLY A 1 101 ? -20.074 5.109 29.440 1.00 49.69 101 GLY A N 1
ATOM 770 C CA . GLY A 1 101 ? -20.846 3.861 29.477 1.00 49.69 101 GLY A CA 1
ATOM 771 C C . GLY A 1 101 ? -22.339 4.068 29.192 1.00 49.69 101 GLY A C 1
ATOM 772 O O . GLY A 1 101 ? -23.200 3.506 29.869 1.00 49.69 101 GLY A O 1
ATOM 773 N N . ARG A 1 102 ? -22.661 4.914 28.211 1.00 47.75 102 ARG A N 1
ATOM 774 C CA . ARG A 1 102 ? -23.990 5.203 27.721 1.00 47.75 102 ARG A CA 1
ATOM 775 C C . ARG A 1 102 ? -24.495 3.921 27.084 1.00 47.75 102 ARG A C 1
ATOM 777 O O . ARG A 1 102 ? -24.120 3.544 25.977 1.00 47.75 102 ARG A O 1
ATOM 784 N N . ALA A 1 103 ? -25.343 3.239 27.840 1.00 50.19 103 ALA A N 1
ATOM 785 C CA . ALA A 1 103 ? -26.243 2.210 27.367 1.00 50.19 103 ALA A CA 1
ATOM 786 C C . ALA A 1 103 ? -27.181 2.814 26.306 1.00 50.19 103 ALA A C 1
ATOM 788 O O . ALA A 1 103 ? -28.361 3.042 26.560 1.00 50.19 103 ALA A O 1
ATOM 789 N N . ASP A 1 104 ? -26.662 3.102 25.112 1.00 50.19 104 ASP A N 1
ATOM 790 C CA . ASP A 1 104 ? -27.424 3.621 23.976 1.00 50.19 104 ASP A CA 1
ATOM 791 C C . ASP A 1 104 ? -28.112 2.452 23.250 1.00 50.19 104 ASP A C 1
ATOM 793 O O . ASP A 1 104 ? -27.942 2.179 22.066 1.00 50.19 104 ASP A O 1
ATOM 797 N N . VAL A 1 105 ? -28.895 1.697 24.027 1.00 52.31 105 VAL A N 1
ATOM 798 C CA . VAL A 1 105 ? -29.661 0.511 23.608 1.00 52.31 105 VAL A CA 1
ATOM 799 C C . VAL A 1 105 ? -30.923 0.912 22.813 1.00 52.31 105 VAL A C 1
ATOM 801 O O . VAL A 1 105 ? -31.726 0.065 22.429 1.00 52.31 105 VAL A O 1
ATOM 804 N N . GLY A 1 106 ? -31.130 2.205 22.543 1.00 53.28 106 GLY A N 1
ATOM 805 C CA . GLY A 1 106 ? -32.412 2.723 22.064 1.00 53.28 106 GLY A CA 1
ATOM 806 C C . GLY A 1 106 ? -32.659 2.653 20.556 1.00 53.28 106 GLY A C 1
ATOM 807 O O . GLY A 1 106 ? -33.805 2.470 20.153 1.00 53.28 106 GLY A O 1
ATOM 808 N N . ILE A 1 107 ? -31.636 2.803 19.707 1.00 60.28 107 ILE A N 1
ATOM 809 C CA . ILE A 1 107 ? -31.877 3.164 18.292 1.00 60.28 107 ILE A CA 1
ATOM 810 C C . ILE A 1 107 ? -31.672 1.987 17.325 1.00 60.28 107 ILE A C 1
ATOM 812 O O . ILE A 1 107 ? -32.380 1.879 16.325 1.00 60.28 107 ILE A O 1
ATOM 816 N N . THR A 1 108 ? -30.788 1.036 17.630 1.00 64.56 108 THR A N 1
ATOM 817 C CA . THR A 1 108 ? -30.498 -0.109 16.743 1.00 64.56 108 THR A CA 1
ATOM 818 C C . THR A 1 108 ? -31.382 -1.342 16.949 1.00 64.56 108 THR A C 1
ATOM 820 O O . THR A 1 108 ? -31.144 -2.393 16.343 1.00 64.56 108 THR A O 1
ATOM 823 N N . GLY A 1 109 ? -32.415 -1.245 17.790 1.00 80.75 109 GLY A N 1
ATOM 824 C CA . GLY A 1 109 ? -33.310 -2.361 18.092 1.00 80.75 109 GLY A CA 1
ATOM 825 C C . GLY A 1 109 ? -32.551 -3.585 18.618 1.00 80.75 109 GLY A C 1
ATOM 826 O O . GLY A 1 109 ? -31.597 -3.474 19.386 1.00 80.75 109 GLY A O 1
ATOM 827 N N . ASN A 1 110 ? -32.952 -4.787 18.196 1.00 87.56 110 ASN A N 1
ATOM 828 C CA . ASN A 1 110 ? -32.302 -6.025 18.640 1.00 87.56 110 ASN A CA 1
ATOM 829 C C . ASN A 1 110 ? -30.861 -6.189 18.126 1.00 87.56 110 ASN A C 1
ATOM 831 O O . ASN A 1 110 ? -30.105 -6.946 18.727 1.00 87.56 110 ASN A O 1
ATOM 835 N N . PHE A 1 111 ? -30.460 -5.481 17.063 1.00 86.06 111 PHE A N 1
ATOM 836 C CA . PHE A 1 111 ? -29.093 -5.561 16.546 1.00 86.06 111 PHE A CA 1
ATOM 837 C C . PHE A 1 111 ? -28.090 -4.895 17.492 1.00 86.06 111 PHE A C 1
ATOM 839 O O . PHE A 1 111 ? -27.010 -5.433 17.713 1.00 86.06 111 PHE A O 1
ATOM 846 N N . GLY A 1 112 ? -28.466 -3.773 18.116 1.00 84.44 112 GLY A N 1
ATOM 847 C CA . GLY A 1 112 ? -27.627 -3.072 19.096 1.00 84.44 112 GLY A CA 1
ATOM 848 C C . GLY A 1 112 ? -27.342 -3.887 20.360 1.00 84.44 112 GLY A C 1
ATOM 849 O O . GLY A 1 112 ? -26.334 -3.662 21.020 1.00 84.44 112 GLY A O 1
ATOM 850 N N . LYS A 1 113 ? -28.194 -4.877 20.666 1.00 89.12 113 LYS A N 1
ATOM 851 C CA . LYS A 1 113 ? -28.025 -5.799 21.802 1.00 89.12 113 LYS A CA 1
ATOM 852 C C . LYS A 1 113 ? -26.972 -6.883 21.552 1.00 89.12 113 LYS A C 1
ATOM 854 O O . LYS A 1 113 ? -26.614 -7.599 22.484 1.00 89.12 113 LYS A O 1
ATOM 859 N N . LEU A 1 114 ? -26.512 -7.051 20.310 1.00 91.31 114 LEU A N 1
ATOM 860 C CA . LEU A 1 114 ? -25.471 -8.019 19.984 1.00 91.31 114 LEU A CA 1
ATOM 861 C C . LEU A 1 114 ? -24.097 -7.505 20.452 1.00 91.31 114 LEU A C 1
ATOM 863 O O . LEU A 1 114 ? -23.805 -6.314 20.283 1.00 91.31 114 LEU A O 1
ATOM 867 N N . PRO A 1 115 ? -23.218 -8.387 20.967 1.00 93.62 115 PRO A N 1
ATOM 868 C CA . PRO A 1 115 ? -21.830 -8.033 21.255 1.00 93.62 115 PRO A CA 1
ATOM 869 C C . PRO A 1 115 ? -21.140 -7.398 20.041 1.00 93.62 115 PRO A C 1
ATOM 871 O O . PRO A 1 115 ? -21.456 -7.724 18.891 1.00 93.62 115 PRO A O 1
ATOM 874 N N . SER A 1 116 ? -20.207 -6.477 20.286 1.00 90.50 116 SER A N 1
ATOM 875 C CA . SER A 1 116 ? -19.455 -5.764 19.242 1.00 90.50 116 SER A CA 1
ATOM 876 C C . SER A 1 116 ? -18.805 -6.710 18.240 1.00 90.50 116 SER A C 1
ATOM 878 O O . SER A 1 116 ? -18.859 -6.458 17.041 1.00 90.50 116 SER A O 1
ATOM 880 N N . GLU A 1 117 ? -18.268 -7.827 18.719 1.00 93.69 117 GLU A N 1
ATOM 881 C CA . GLU A 1 117 ? -17.566 -8.828 17.920 1.00 93.69 117 GLU A CA 1
ATOM 882 C C . GLU A 1 117 ? -18.521 -9.492 16.926 1.00 93.69 117 GLU A C 1
ATOM 884 O O . GLU A 1 117 ? -18.190 -9.668 15.755 1.00 93.69 117 GLU A O 1
ATOM 889 N N . VAL A 1 118 ? -19.740 -9.813 17.376 1.00 95.44 118 VAL A N 1
ATOM 890 C CA . VAL A 1 118 ? -20.777 -10.424 16.533 1.00 95.44 118 VAL A CA 1
ATOM 891 C C . VAL A 1 118 ? -21.259 -9.421 15.486 1.00 95.44 118 VAL A C 1
ATOM 893 O O . VAL A 1 118 ? -21.429 -9.784 14.325 1.00 95.44 118 VAL A O 1
ATOM 896 N N . ARG A 1 119 ? -21.441 -8.149 15.865 1.00 94.44 119 ARG A N 1
ATOM 897 C CA . ARG A 1 119 ? -21.809 -7.084 14.919 1.00 94.44 119 ARG A CA 1
ATOM 898 C C . ARG A 1 119 ? -20.729 -6.877 13.860 1.00 94.44 119 ARG A C 1
ATOM 900 O O . ARG A 1 119 ? -21.053 -6.813 12.676 1.00 94.44 119 ARG A O 1
ATOM 907 N N . GLU A 1 120 ? -19.462 -6.804 14.265 1.00 94.94 120 GLU A N 1
ATOM 908 C CA . GLU A 1 120 ? -18.324 -6.667 13.352 1.00 94.94 120 GLU A CA 1
ATOM 909 C C . GLU A 1 120 ? -18.243 -7.852 12.383 1.00 94.94 120 GLU A C 1
ATOM 911 O O . GLU A 1 120 ? -18.051 -7.649 11.186 1.00 94.94 120 GLU A O 1
ATOM 916 N N . GLU A 1 121 ? -18.445 -9.078 12.870 1.00 96.69 121 GLU A N 1
ATOM 917 C CA . GLU A 1 121 ? -18.432 -10.278 12.032 1.00 96.69 121 GLU A CA 1
ATOM 918 C C . GLU A 1 121 ? -19.571 -10.270 11.004 1.00 96.69 121 GLU A C 1
ATOM 920 O O . GLU A 1 121 ? -19.334 -10.539 9.828 1.00 96.69 121 GLU A O 1
ATOM 925 N N . ILE A 1 122 ? -20.785 -9.862 11.395 1.00 95.69 122 ILE A N 1
ATOM 926 C CA . ILE A 1 122 ? -21.902 -9.673 10.453 1.00 95.69 122 ILE A CA 1
ATOM 927 C C . ILE A 1 122 ? -21.531 -8.639 9.381 1.00 95.69 122 ILE A C 1
ATOM 929 O O . ILE A 1 122 ? -21.744 -8.879 8.191 1.00 95.69 122 ILE A O 1
ATOM 933 N N . PHE A 1 123 ? -20.928 -7.511 9.769 1.00 97.12 123 PHE A N 1
ATOM 934 C CA . PHE A 1 123 ? -20.465 -6.517 8.802 1.00 97.12 123 PHE A CA 1
ATOM 935 C C . PHE A 1 123 ? -19.359 -7.051 7.895 1.00 97.12 123 PHE A C 1
ATOM 937 O O . PHE A 1 123 ? -19.360 -6.719 6.713 1.00 97.12 123 PHE A O 1
ATOM 944 N N . LYS A 1 124 ? -18.445 -7.894 8.386 1.00 96.81 124 LYS A N 1
ATOM 945 C CA . LYS A 1 124 ? -17.404 -8.504 7.547 1.00 96.81 124 LYS A CA 1
ATOM 946 C C . LYS A 1 124 ? -18.003 -9.344 6.427 1.00 96.81 124 LYS A C 1
ATOM 948 O O . LYS A 1 124 ? -17.576 -9.191 5.289 1.00 96.81 124 LYS A O 1
ATOM 953 N N . GLN A 1 125 ? -19.035 -10.135 6.714 1.00 96.25 125 GLN A N 1
ATOM 954 C CA . GLN A 1 125 ? -19.705 -10.963 5.701 1.00 96.25 125 GLN A CA 1
ATOM 955 C C . GLN A 1 125 ? -20.336 -10.141 4.562 1.00 96.25 125 GLN A C 1
ATOM 957 O O . GLN A 1 125 ? -20.471 -10.635 3.446 1.00 96.25 125 GLN A O 1
ATOM 962 N N . VAL A 1 126 ? -20.728 -8.892 4.831 1.00 96.31 126 VAL A N 1
ATOM 963 C CA . VAL A 1 126 ? -21.468 -8.043 3.879 1.00 96.31 126 VAL A CA 1
ATOM 964 C C . VAL A 1 126 ? -20.588 -6.970 3.225 1.00 96.31 126 VAL A C 1
ATOM 966 O O . VAL A 1 126 ? -20.810 -6.575 2.077 1.00 96.31 126 VAL A O 1
ATOM 969 N N . LEU A 1 127 ? -19.596 -6.461 3.959 1.00 96.94 127 LEU A N 1
ATOM 970 C CA . LEU A 1 127 ? -18.789 -5.301 3.578 1.00 96.94 127 LEU A CA 1
ATOM 971 C C . LEU A 1 127 ? -17.348 -5.651 3.213 1.00 96.94 127 LEU A C 1
ATOM 973 O O . LEU A 1 127 ? -16.654 -4.779 2.687 1.00 96.94 127 LEU A O 1
ATOM 977 N N . VAL A 1 128 ? -16.880 -6.877 3.460 1.00 97.25 128 VAL A N 1
ATOM 978 C CA . VAL A 1 128 ? -15.535 -7.316 3.066 1.00 97.25 128 VAL A CA 1
ATOM 979 C C . VAL A 1 128 ? -15.606 -8.151 1.799 1.00 97.25 128 VAL A C 1
ATOM 981 O O . VAL A 1 128 ? -16.421 -9.054 1.655 1.00 97.25 128 VAL A O 1
ATOM 984 N N . HIS A 1 129 ? -14.744 -7.809 0.853 1.00 95.81 129 HIS A N 1
ATOM 985 C CA . HIS A 1 129 ? -14.597 -8.490 -0.413 1.00 95.81 129 HIS A CA 1
ATOM 986 C C . HIS A 1 129 ? -13.363 -9.393 -0.370 1.00 95.81 129 HIS A C 1
ATOM 988 O O . HIS A 1 129 ? -12.274 -8.947 -0.006 1.00 95.81 129 HIS A O 1
ATOM 994 N N . ASP A 1 130 ? -13.510 -10.641 -0.814 1.00 95.19 130 ASP A N 1
ATOM 995 C CA . ASP A 1 130 ? -12.413 -11.623 -0.815 1.00 95.19 130 ASP A CA 1
ATOM 996 C C . ASP A 1 130 ? -11.257 -11.236 -1.748 1.00 95.19 130 ASP A C 1
ATOM 998 O O . ASP A 1 130 ? -10.129 -11.702 -1.595 1.00 95.19 130 ASP A O 1
ATOM 1002 N N . GLN A 1 131 ? -11.542 -10.406 -2.756 1.00 95.31 131 GLN A N 1
ATOM 1003 C CA . GLN A 1 131 ? -10.553 -9.926 -3.719 1.00 95.31 131 GLN A CA 1
ATOM 1004 C C . GLN A 1 131 ? -10.164 -8.479 -3.439 1.00 95.31 131 GLN A C 1
ATOM 1006 O O . GLN A 1 131 ? -11.042 -7.677 -3.104 1.00 95.31 131 GLN A O 1
ATOM 1011 N N . PRO A 1 132 ? -8.904 -8.095 -3.698 1.00 96.75 132 PRO A N 1
ATOM 1012 C CA . PRO A 1 132 ? -8.502 -6.701 -3.632 1.00 96.75 132 PRO A CA 1
ATOM 1013 C C . PRO A 1 132 ? -9.378 -5.807 -4.526 1.00 96.75 132 PRO A C 1
ATOM 1015 O O . PRO A 1 132 ? -9.535 -6.059 -5.723 1.00 96.75 132 PRO A O 1
ATOM 1018 N N . ILE A 1 133 ? -9.935 -4.746 -3.946 1.00 96.44 133 ILE A N 1
ATOM 1019 C CA . ILE A 1 133 ? -10.817 -3.800 -4.631 1.00 96.44 133 ILE A CA 1
ATOM 1020 C C . ILE A 1 133 ? -9.958 -2.898 -5.511 1.00 96.44 133 ILE A C 1
ATOM 1022 O O . ILE A 1 133 ? -9.201 -2.074 -5.001 1.00 96.44 133 ILE A O 1
ATOM 1026 N N . SER A 1 134 ? -10.058 -3.048 -6.832 1.00 96.44 134 SER A N 1
ATOM 1027 C CA . SER A 1 134 ? -9.264 -2.240 -7.762 1.00 96.44 134 SER A CA 1
ATOM 1028 C C . SER A 1 134 ? -9.694 -0.772 -7.716 1.00 96.44 134 SER A C 1
ATOM 1030 O O . SER A 1 134 ? -10.872 -0.465 -7.904 1.00 96.44 134 SER A O 1
ATOM 1032 N N . VAL A 1 135 ? -8.735 0.133 -7.528 1.00 95.75 135 VAL A N 1
ATOM 1033 C CA . VAL A 1 135 ? -8.942 1.584 -7.476 1.00 95.75 135 VAL A CA 1
ATOM 1034 C C . VAL A 1 135 ? -8.027 2.336 -8.444 1.00 95.75 135 VAL A C 1
ATOM 1036 O O . VAL A 1 135 ? -6.994 1.824 -8.877 1.00 95.75 135 VAL A O 1
ATOM 1039 N N . LEU A 1 136 ? -8.422 3.560 -8.784 1.00 93.06 136 LEU A N 1
ATOM 1040 C CA . LEU A 1 136 ? -7.742 4.489 -9.688 1.00 93.06 136 LEU A CA 1
ATOM 1041 C C . LEU A 1 136 ? -7.847 5.933 -9.167 1.00 93.06 136 LEU A C 1
ATOM 1043 O O . LEU A 1 136 ? -8.540 6.201 -8.183 1.00 93.06 136 LEU A O 1
ATOM 1047 N N . ARG A 1 137 ? -7.138 6.856 -9.822 1.00 92.06 137 ARG A N 1
ATOM 1048 C CA . ARG A 1 137 ? -6.983 8.274 -9.458 1.00 92.06 137 ARG A CA 1
ATOM 1049 C C . ARG A 1 137 ? -6.572 8.472 -8.010 1.00 92.06 137 ARG A C 1
ATOM 1051 O O . ARG A 1 137 ? -7.296 9.095 -7.234 1.00 92.06 137 ARG A O 1
ATOM 1058 N N . GLY A 1 138 ? -5.431 7.897 -7.641 1.00 91.94 138 GLY A N 1
ATOM 1059 C CA . GLY A 1 138 ? -4.922 7.995 -6.273 1.00 91.94 138 GLY A CA 1
ATOM 1060 C C . GLY A 1 138 ? -5.980 7.614 -5.232 1.00 91.94 138 GLY A C 1
ATOM 1061 O O . GLY A 1 138 ? -6.248 8.391 -4.320 1.00 91.94 138 GLY A O 1
ATOM 1062 N N . TRP A 1 139 ? -6.587 6.431 -5.392 1.00 96.44 139 TRP A N 1
ATOM 1063 C CA . TRP A 1 139 ? -7.545 5.812 -4.455 1.00 96.44 139 TRP A CA 1
ATOM 1064 C C . TRP A 1 139 ? -8.962 6.396 -4.428 1.00 96.44 139 TRP A C 1
ATOM 1066 O O . TRP A 1 139 ? -9.792 5.906 -3.667 1.00 96.44 139 TRP A O 1
ATOM 1076 N N . SER A 1 140 ? -9.263 7.407 -5.244 1.00 94.94 140 SER A N 1
ATOM 1077 C CA . SER A 1 140 ? -10.564 8.089 -5.214 1.00 94.94 140 SER A CA 1
ATOM 1078 C C . SER A 1 140 ? -11.672 7.372 -5.982 1.00 94.94 140 SER A C 1
ATOM 1080 O O . SER A 1 140 ? -12.843 7.648 -5.738 1.00 94.94 140 SER A O 1
ATOM 1082 N N . LEU A 1 141 ? -11.346 6.462 -6.905 1.00 93.94 141 LEU A N 1
ATOM 1083 C CA . LEU A 1 141 ? -12.331 5.826 -7.781 1.00 93.94 141 LEU A CA 1
ATOM 1084 C C . LEU A 1 141 ? -12.185 4.300 -7.804 1.00 93.94 141 LEU A C 1
ATOM 1086 O O . LEU A 1 141 ? -11.078 3.789 -7.932 1.00 93.94 141 LEU A O 1
ATOM 1090 N N . VAL A 1 142 ? -13.296 3.564 -7.741 1.00 94.25 142 VAL A N 1
ATOM 1091 C CA . VAL A 1 142 ? -13.349 2.092 -7.840 1.00 94.25 142 VAL A CA 1
ATOM 1092 C C . VAL A 1 142 ? -13.509 1.656 -9.294 1.00 94.25 142 VAL A C 1
ATOM 1094 O O . VAL A 1 142 ? -14.370 2.159 -10.014 1.00 94.25 142 VAL A O 1
ATOM 1097 N N . TYR A 1 143 ? -12.721 0.675 -9.733 1.00 91.88 143 TYR A N 1
ATOM 1098 C CA . TYR A 1 143 ? -12.757 0.171 -11.104 1.00 91.88 143 TYR A CA 1
ATOM 1099 C C . TYR A 1 143 ? -14.067 -0.571 -11.413 1.00 91.88 143 TYR A C 1
ATOM 1101 O O . TYR A 1 143 ? -14.400 -1.582 -10.800 1.00 91.88 143 TYR A O 1
ATOM 1109 N N . ILE A 1 144 ? -14.793 -0.116 -12.438 1.00 88.38 144 ILE A N 1
ATOM 1110 C CA . ILE A 1 144 ? -16.138 -0.621 -12.764 1.00 88.38 144 ILE A CA 1
ATOM 1111 C C . ILE A 1 144 ? -16.163 -2.079 -13.220 1.00 88.38 144 ILE A C 1
ATOM 1113 O O . ILE A 1 144 ? -17.194 -2.722 -13.083 1.00 88.38 144 ILE A O 1
ATOM 1117 N N . ARG A 1 145 ? -15.089 -2.624 -13.796 1.00 87.00 145 ARG A N 1
ATOM 1118 C CA . ARG A 1 145 ? -15.115 -4.034 -14.236 1.00 87.00 145 ARG A CA 1
ATOM 1119 C C . ARG A 1 145 ? -14.985 -5.007 -13.070 1.00 87.00 145 ARG A C 1
ATOM 1121 O O . ARG A 1 145 ? -15.505 -6.113 -13.154 1.00 87.00 145 ARG A O 1
ATOM 1128 N N . ASP A 1 146 ? -14.372 -4.547 -11.986 1.00 84.81 146 ASP A N 1
ATOM 1129 C CA . ASP A 1 146 ? -14.095 -5.331 -10.790 1.00 84.81 146 ASP A CA 1
ATOM 1130 C C . ASP A 1 146 ? -15.023 -4.865 -9.657 1.00 84.81 146 ASP A C 1
ATOM 1132 O O . ASP A 1 146 ? -14.563 -4.665 -8.535 1.00 84.81 146 ASP A O 1
ATOM 1136 N N . ARG A 1 147 ? -16.318 -4.615 -9.955 1.00 82.62 147 ARG A N 1
ATOM 1137 C CA . ARG A 1 147 ? -17.263 -4.101 -8.946 1.00 82.62 147 ARG A CA 1
ATOM 1138 C C . ARG A 1 147 ? -17.318 -5.081 -7.779 1.00 82.62 147 ARG A C 1
ATOM 1140 O O . ARG A 1 147 ? -17.824 -6.194 -7.973 1.00 82.62 147 ARG A O 1
ATOM 1147 N N . PRO A 1 148 ? -16.870 -4.680 -6.583 1.00 87.19 148 PRO A N 1
ATOM 1148 C CA . PRO A 1 148 ? -17.065 -5.518 -5.426 1.00 87.19 148 PRO A CA 1
ATOM 1149 C C . PRO A 1 148 ? -18.569 -5.479 -5.129 1.00 87.19 148 PRO A C 1
ATOM 1151 O O . PRO A 1 148 ? -19.187 -4.411 -5.114 1.00 87.19 148 PRO A O 1
ATOM 1154 N N . ARG A 1 149 ? -19.204 -6.645 -4.992 1.00 89.62 149 ARG A N 1
ATOM 1155 C CA . ARG A 1 149 ? -20.652 -6.749 -4.729 1.00 89.62 149 ARG A CA 1
ATOM 1156 C C . ARG A 1 149 ? -20.956 -6.465 -3.256 1.00 89.62 149 ARG A C 1
ATOM 1158 O O . ARG A 1 149 ? -21.553 -7.288 -2.579 1.00 89.62 149 ARG A O 1
ATOM 1165 N N . LEU A 1 150 ? -20.485 -5.322 -2.768 1.00 91.19 150 LEU A N 1
ATOM 1166 C CA . LEU A 1 150 ? -20.636 -4.902 -1.381 1.00 91.19 150 LEU A CA 1
ATOM 1167 C C . LEU A 1 150 ? -21.974 -4.201 -1.206 1.00 91.19 150 LEU A C 1
ATOM 1169 O O . LEU A 1 150 ? -22.304 -3.279 -1.958 1.00 91.19 150 LEU A O 1
ATOM 1173 N N . GLU A 1 151 ? -22.717 -4.575 -0.172 1.00 91.75 151 GLU A N 1
ATOM 1174 C CA . GLU A 1 151 ? -23.992 -3.937 0.157 1.00 91.75 151 GLU A CA 1
ATOM 1175 C C . GLU A 1 151 ? -23.765 -2.679 1.008 1.00 91.75 151 GLU A C 1
ATOM 1177 O O . GLU A 1 151 ? -24.313 -2.512 2.093 1.00 91.75 151 GLU A O 1
ATOM 1182 N N . ALA A 1 152 ? -22.958 -1.740 0.505 1.00 91.06 152 ALA A N 1
ATOM 1183 C CA . ALA A 1 152 ? -22.619 -0.504 1.220 1.00 91.06 152 ALA A CA 1
ATOM 1184 C C . ALA A 1 152 ? -23.838 0.398 1.514 1.00 91.06 152 ALA A C 1
ATOM 1186 O O . ALA A 1 152 ? -23.746 1.327 2.314 1.00 91.06 152 ALA A O 1
ATOM 1187 N N . GLN A 1 153 ? -24.994 0.123 0.899 1.00 90.69 153 GLN A N 1
ATOM 1188 C CA . GLN A 1 153 ? -26.269 0.768 1.227 1.00 90.69 153 GLN A CA 1
ATOM 1189 C C . GLN A 1 153 ? -26.697 0.499 2.676 1.00 90.69 153 GLN A C 1
ATOM 1191 O O . GLN A 1 153 ? -27.359 1.344 3.276 1.00 90.69 153 GLN A O 1
ATOM 1196 N N . LEU A 1 154 ? -26.257 -0.620 3.259 1.00 92.38 154 LEU A N 1
ATOM 1197 C CA . LEU A 1 154 ? -26.482 -0.969 4.658 1.00 92.38 154 LEU A CA 1
ATOM 1198 C C . LEU A 1 154 ? -25.970 0.118 5.616 1.00 92.38 154 LEU A C 1
ATOM 1200 O O . LEU A 1 154 ? -26.607 0.413 6.624 1.00 92.38 154 LEU A O 1
ATOM 1204 N N . LEU A 1 155 ? -24.873 0.791 5.254 1.00 93.94 155 LEU A N 1
ATOM 1205 C CA . LEU A 1 155 ? -24.283 1.886 6.031 1.00 93.94 155 LEU A CA 1
ATOM 1206 C C . LEU A 1 155 ? -25.168 3.137 6.091 1.00 93.94 155 LEU A C 1
ATOM 1208 O O . LEU A 1 155 ? -24.837 4.083 6.791 1.00 93.94 155 LEU A O 1
ATOM 1212 N N . ARG A 1 156 ? -26.267 3.194 5.333 1.00 91.12 156 ARG A N 1
ATOM 1213 C CA . ARG A 1 156 ? -27.195 4.334 5.352 1.00 91.12 156 ARG A CA 1
ATOM 1214 C C . ARG A 1 156 ? -28.390 4.140 6.257 1.00 91.12 156 ARG A C 1
ATOM 1216 O O . ARG A 1 156 ? -29.079 5.122 6.511 1.00 91.12 156 ARG A O 1
ATOM 1223 N N . VAL A 1 157 ? -28.649 2.906 6.683 1.00 91.69 157 VAL A N 1
ATOM 1224 C CA . VAL A 1 157 ? -29.878 2.545 7.394 1.00 91.69 157 VAL A CA 1
ATOM 1225 C C . VAL A 1 157 ? -30.008 3.352 8.683 1.00 91.69 157 VAL A C 1
ATOM 1227 O O . VAL A 1 157 ? -31.050 3.950 8.929 1.00 91.69 157 VAL A O 1
ATOM 1230 N N . CYS A 1 158 ? -28.940 3.417 9.475 1.00 91.50 158 CYS A N 1
ATOM 1231 C CA . CYS A 1 158 ? -28.867 4.261 10.659 1.00 91.50 158 CYS A CA 1
ATOM 1232 C C . CYS A 1 158 ? -27.417 4.654 10.973 1.00 91.50 158 CYS A C 1
ATOM 1234 O O . CYS A 1 158 ? -26.466 4.122 10.392 1.00 91.50 158 CYS A O 1
ATOM 1236 N N . ARG A 1 159 ? -27.260 5.591 11.910 1.00 91.12 159 ARG A N 1
ATOM 1237 C CA . ARG A 1 159 ? -25.961 6.114 12.342 1.00 91.12 159 ARG A CA 1
ATOM 1238 C C . ARG A 1 159 ? -25.062 5.036 12.955 1.00 91.12 159 ARG A C 1
ATOM 1240 O O . ARG A 1 159 ? -23.903 4.946 12.577 1.00 91.12 159 ARG A O 1
ATOM 1247 N N . ASP A 1 160 ? -25.594 4.172 13.811 1.00 89.56 160 ASP A N 1
ATOM 1248 C CA . ASP A 1 160 ? -24.812 3.104 14.451 1.00 89.56 160 ASP A CA 1
ATOM 1249 C C . ASP A 1 160 ? -24.214 2.133 13.418 1.00 89.56 160 ASP A C 1
ATOM 1251 O O . ASP A 1 160 ? -23.071 1.691 13.536 1.00 89.56 160 ASP A O 1
ATOM 1255 N N . PHE A 1 161 ? -24.979 1.812 12.367 1.00 93.75 161 PHE A N 1
ATOM 1256 C CA . PHE A 1 161 ? -24.515 0.953 11.274 1.00 93.75 161 PHE A CA 1
ATOM 1257 C C . PHE A 1 161 ? -23.378 1.609 10.502 1.00 93.75 161 PHE A C 1
ATOM 1259 O O . PHE A 1 161 ? -22.420 0.943 10.115 1.00 93.75 161 PHE A O 1
ATOM 1266 N N . TYR A 1 162 ? -23.483 2.917 10.289 1.00 94.44 162 TYR A N 1
ATOM 1267 C CA . TYR A 1 162 ? -22.424 3.701 9.686 1.00 94.44 162 TYR A CA 1
ATOM 1268 C C . TYR A 1 162 ? -21.161 3.707 10.566 1.00 94.44 162 TYR A C 1
ATOM 1270 O O . TYR A 1 162 ? -20.081 3.388 10.072 1.00 94.44 162 TYR A O 1
ATOM 1278 N N . GLU A 1 163 ? -21.283 4.004 11.863 1.00 92.88 163 GLU A N 1
ATOM 1279 C CA . GLU A 1 163 ? -20.144 4.127 12.785 1.00 92.88 163 GLU A CA 1
ATOM 1280 C C . GLU A 1 163 ? -19.366 2.813 12.946 1.00 92.88 163 GLU A C 1
ATOM 1282 O O . GLU A 1 163 ? -18.135 2.828 12.940 1.00 92.88 163 GLU A O 1
ATOM 1287 N N . VAL A 1 164 ? -20.058 1.671 13.009 1.00 93.88 164 VAL A N 1
ATOM 1288 C CA . VAL A 1 164 ? -19.410 0.350 13.101 1.00 93.88 164 VAL A CA 1
ATOM 1289 C C . VAL A 1 164 ? -18.958 -0.156 11.729 1.00 93.88 164 VAL A C 1
ATOM 1291 O O . VAL A 1 164 ? -17.858 -0.690 11.580 1.00 93.88 164 VAL A O 1
ATOM 1294 N N . GLY A 1 165 ? -19.791 0.001 10.701 1.00 96.44 165 GLY A N 1
ATOM 1295 C CA . GLY A 1 165 ? -19.558 -0.611 9.398 1.00 96.44 165 GLY A CA 1
ATOM 1296 C C . GLY A 1 165 ? -18.511 0.109 8.543 1.00 96.44 165 GLY A C 1
ATOM 1297 O O . GLY A 1 165 ? -17.807 -0.544 7.774 1.00 96.44 165 GLY A O 1
ATOM 1298 N N . VAL A 1 166 ? -18.345 1.430 8.677 1.00 97.12 166 VAL A N 1
ATOM 1299 C CA . VAL A 1 166 ? -17.351 2.201 7.903 1.00 97.12 166 VAL A CA 1
ATOM 1300 C C . VAL A 1 166 ? -15.906 1.767 8.217 1.00 97.12 166 VAL A C 1
ATOM 1302 O O . VAL A 1 166 ? -15.163 1.486 7.268 1.00 97.12 166 VAL A O 1
ATOM 1305 N N . PRO A 1 167 ? -15.482 1.627 9.491 1.00 97.50 167 PRO A N 1
ATOM 1306 C CA . PRO A 1 167 ? -14.186 1.041 9.830 1.00 97.50 167 PRO A CA 1
ATOM 1307 C C . PRO A 1 167 ? -13.996 -0.383 9.300 1.00 97.50 167 PRO A C 1
ATOM 1309 O O . PRO A 1 167 ? -12.897 -0.713 8.859 1.00 97.50 167 PRO A O 1
ATOM 1312 N N . VAL A 1 168 ? -15.041 -1.218 9.284 1.00 97.62 168 VAL A N 1
ATOM 1313 C CA . VAL A 1 168 ? -14.961 -2.575 8.713 1.00 97.62 168 VAL A CA 1
ATOM 1314 C C . VAL A 1 168 ? -14.737 -2.510 7.202 1.00 97.62 168 VAL A C 1
ATOM 1316 O O . VAL A 1 168 ? -13.801 -3.134 6.696 1.00 97.62 168 VAL A O 1
ATOM 1319 N N . LEU A 1 169 ? -15.530 -1.701 6.491 1.00 97.25 169 LEU A N 1
ATOM 1320 C CA . LEU A 1 169 ? -15.435 -1.516 5.043 1.00 97.25 169 LEU A CA 1
ATOM 1321 C C . LEU A 1 169 ? -14.035 -1.050 4.620 1.00 97.25 169 LEU A C 1
ATOM 1323 O O . LEU A 1 169 ? -13.431 -1.659 3.743 1.00 97.25 169 LEU A O 1
ATOM 1327 N N . TYR A 1 170 ? -13.488 0.002 5.225 1.00 97.56 170 TYR A N 1
ATOM 1328 C CA . TYR A 1 170 ? -12.187 0.534 4.796 1.00 97.56 170 TYR A CA 1
ATOM 1329 C C . TYR A 1 170 ? -10.991 -0.142 5.479 1.00 97.56 170 TYR A C 1
ATOM 1331 O O . TYR A 1 170 ? -9.905 -0.212 4.905 1.00 97.56 170 TYR A O 1
ATOM 1339 N N . GLY A 1 171 ? -11.171 -0.667 6.689 1.00 97.75 171 GLY A N 1
ATOM 1340 C CA . GLY A 1 171 ? -10.088 -1.249 7.473 1.00 97.75 171 GLY A CA 1
ATOM 1341 C C . GLY A 1 171 ? -9.827 -2.725 7.199 1.00 97.75 171 GLY A C 1
ATOM 1342 O O . GLY A 1 171 ? -8.683 -3.162 7.311 1.00 97.75 171 GLY A O 1
ATOM 1343 N N . SER A 1 172 ? -10.845 -3.500 6.819 1.00 97.56 172 SER A N 1
ATOM 1344 C CA . SER A 1 172 ? -10.675 -4.940 6.571 1.00 97.56 172 SER A CA 1
ATOM 1345 C C . SER A 1 172 ? -10.417 -5.267 5.101 1.00 97.56 172 SER A C 1
ATOM 1347 O O . SER A 1 172 ? -9.702 -6.224 4.807 1.00 97.56 172 SER A O 1
ATOM 1349 N N . ASN A 1 173 ? -10.931 -4.460 4.169 1.00 97.94 173 ASN A N 1
ATOM 1350 C CA . ASN A 1 173 ? -10.676 -4.661 2.745 1.00 97.94 173 ASN A CA 1
ATOM 1351 C C . ASN A 1 173 ? -9.229 -4.337 2.355 1.00 97.94 173 ASN A C 1
ATOM 1353 O O . ASN A 1 173 ? -8.535 -3.553 3.005 1.00 97.94 173 ASN A O 1
ATOM 1357 N N . THR A 1 174 ? -8.792 -4.937 1.247 1.00 98.06 174 THR A N 1
ATOM 1358 C CA . THR A 1 174 ? -7.545 -4.568 0.570 1.00 98.06 174 THR A CA 1
ATOM 1359 C C . THR A 1 174 ? -7.870 -3.730 -0.655 1.00 98.06 174 THR A C 1
ATOM 1361 O O . THR A 1 174 ? -8.607 -4.181 -1.528 1.00 98.06 174 THR A O 1
ATOM 1364 N N . PHE A 1 175 ? -7.301 -2.531 -0.749 1.00 97.88 175 PHE A N 1
ATOM 1365 C CA . PHE A 1 175 ? -7.478 -1.652 -1.907 1.00 97.88 175 PHE A CA 1
ATOM 1366 C C . PHE A 1 175 ? -6.296 -1.797 -2.856 1.00 97.88 175 PHE A C 1
ATOM 1368 O O . PHE A 1 175 ? -5.147 -1.689 -2.437 1.00 97.88 175 PHE A O 1
ATOM 1375 N N . HIS A 1 176 ? -6.570 -2.052 -4.131 1.00 97.81 176 HIS A N 1
ATOM 1376 C CA . HIS A 1 176 ? -5.574 -2.358 -5.147 1.00 97.81 176 HIS A CA 1
ATOM 1377 C C . HIS A 1 176 ? -5.453 -1.231 -6.170 1.00 97.81 176 HIS A C 1
ATOM 1379 O O . HIS A 1 176 ? -6.263 -1.104 -7.083 1.00 97.81 176 HIS A O 1
ATOM 1385 N N . TYR A 1 177 ? -4.406 -0.429 -6.045 1.00 97.50 177 TYR A N 1
ATOM 1386 C CA . TYR A 1 177 ? -4.050 0.595 -7.010 1.00 97.50 177 TYR A CA 1
ATOM 1387 C C . TYR A 1 177 ? -3.190 0.006 -8.130 1.00 97.50 177 TYR A C 1
ATOM 1389 O O . TYR A 1 177 ? -2.066 -0.446 -7.904 1.00 97.50 177 TYR A O 1
ATOM 1397 N N . LYS A 1 178 ? -3.720 0.024 -9.353 1.00 93.88 178 LYS A N 1
ATOM 1398 C CA . LYS A 1 178 ? -2.966 -0.309 -10.569 1.00 93.88 178 LYS A CA 1
ATOM 1399 C C . LYS A 1 178 ? -2.390 0.985 -11.131 1.00 93.88 178 LYS A C 1
ATOM 1401 O O . LYS A 1 178 ? -3.114 1.975 -11.215 1.00 93.88 178 LYS A O 1
ATOM 1406 N N . ASN A 1 179 ? -1.136 0.983 -11.579 1.00 90.81 179 ASN A N 1
ATOM 1407 C CA . ASN A 1 179 ? -0.456 2.148 -12.168 1.00 90.81 179 ASN A CA 1
ATOM 1408 C C . ASN A 1 179 ? -0.975 2.535 -13.580 1.00 90.81 179 ASN A C 1
ATOM 1410 O O . ASN A 1 179 ? -0.206 2.779 -14.510 1.00 90.81 179 ASN A O 1
ATOM 1414 N N . ARG A 1 180 ? -2.301 2.582 -13.742 1.00 89.69 180 ARG A N 1
ATOM 1415 C CA . ARG A 1 180 ? -3.034 2.872 -14.981 1.00 89.69 180 ARG A CA 1
ATOM 1416 C C . ARG A 1 180 ? -3.663 4.260 -14.997 1.00 89.69 180 ARG A C 1
ATOM 1418 O O . ARG A 1 180 ? -4.467 4.539 -15.887 1.00 89.69 180 ARG A O 1
ATOM 1425 N N . ASP A 1 181 ? -3.340 5.102 -14.021 1.00 88.06 181 ASP A N 1
ATOM 1426 C CA . ASP A 1 181 ? -3.877 6.453 -13.998 1.00 88.06 181 ASP A CA 1
ATOM 1427 C C . ASP A 1 181 ? -3.414 7.205 -15.247 1.00 88.06 181 ASP A C 1
ATOM 1429 O O . ASP A 1 181 ? -2.211 7.255 -15.526 1.00 88.06 181 ASP A O 1
ATOM 1433 N N . PRO A 1 182 ? -4.359 7.746 -16.031 1.00 84.25 182 PRO A N 1
ATOM 1434 C CA . PRO A 1 182 ? -4.005 8.532 -17.191 1.00 84.25 182 PRO A CA 1
ATOM 1435 C C . PRO A 1 182 ? -3.261 9.789 -16.736 1.00 84.25 182 PRO A C 1
ATOM 1437 O O . PRO A 1 182 ? -3.569 10.327 -15.666 1.00 84.25 182 PRO A O 1
ATOM 1440 N N . PRO A 1 183 ? -2.305 10.286 -17.534 1.00 81.06 183 PRO A N 1
ATOM 1441 C CA . PRO A 1 183 ? -1.659 11.550 -17.229 1.00 81.06 183 PRO A CA 1
ATOM 1442 C C . PRO A 1 183 ? -2.723 12.652 -17.171 1.00 81.06 183 PRO A C 1
ATOM 1444 O O . PRO A 1 183 ? -3.632 12.707 -18.005 1.00 81.06 183 PRO A O 1
ATOM 1447 N N . GLY A 1 184 ? -2.620 13.535 -16.174 1.00 77.50 184 GLY A N 1
ATOM 1448 C CA . GLY A 1 184 ? -3.614 14.590 -15.939 1.00 77.50 184 GLY A CA 1
ATOM 1449 C C . GLY A 1 184 ? -3.793 15.549 -17.124 1.00 77.50 184 GLY A C 1
ATOM 1450 O O . GLY A 1 184 ? -4.850 16.165 -17.254 1.00 77.50 184 GLY A O 1
ATOM 1451 N N . SER A 1 185 ? -2.797 15.621 -18.013 1.00 79.00 185 SER A N 1
ATOM 1452 C CA . SER A 1 185 ? -2.784 16.434 -19.232 1.00 79.00 185 SER A CA 1
ATOM 1453 C C . SER A 1 185 ? -3.752 15.952 -20.321 1.00 79.00 185 SER A C 1
ATOM 1455 O O . SER A 1 185 ? -4.112 16.734 -21.203 1.00 79.00 185 SER A O 1
ATOM 1457 N N . HIS A 1 186 ? -4.230 14.702 -20.278 1.00 83.00 186 HIS A N 1
ATOM 1458 C CA . HIS A 1 186 ? -5.067 14.155 -21.347 1.00 83.00 186 HIS A CA 1
ATOM 1459 C C . HIS A 1 186 ? -6.549 14.536 -21.175 1.00 83.00 186 HIS A C 1
ATOM 1461 O O . HIS A 1 186 ? -7.331 13.804 -20.559 1.00 83.00 186 HIS A O 1
ATOM 1467 N N . ARG A 1 187 ? -6.957 15.668 -21.771 1.00 83.06 187 ARG A N 1
ATOM 1468 C CA . ARG A 1 187 ? -8.330 16.221 -21.694 1.00 83.06 187 ARG A CA 1
ATOM 1469 C C . ARG A 1 187 ? -9.428 15.188 -21.978 1.00 83.06 187 ARG A C 1
ATOM 1471 O O . ARG A 1 187 ? -10.341 15.042 -21.166 1.00 83.06 187 ARG A O 1
ATOM 1478 N N . ASP A 1 188 ? -9.296 14.409 -23.050 1.00 86.69 188 ASP A N 1
ATOM 1479 C CA . ASP A 1 188 ? -10.329 13.430 -23.433 1.00 86.69 188 ASP A CA 1
ATOM 1480 C C . ASP A 1 188 ? -10.488 12.306 -22.408 1.00 86.69 188 ASP A C 1
ATOM 1482 O O . ASP A 1 188 ? -11.597 11.840 -22.138 1.00 86.69 188 ASP A O 1
ATOM 1486 N N . THR A 1 189 ? -9.388 11.900 -21.767 1.00 85.44 189 THR A N 1
ATOM 1487 C CA . THR A 1 189 ? -9.447 10.835 -20.770 1.00 85.44 189 THR A CA 1
ATOM 1488 C C . THR A 1 189 ? -10.166 11.314 -19.514 1.00 85.44 189 THR A C 1
ATOM 1490 O O . THR A 1 189 ? -10.931 10.558 -18.918 1.00 85.44 189 THR A O 1
ATOM 1493 N N . ASN A 1 190 ? -9.994 12.584 -19.137 1.00 84.88 190 ASN A N 1
ATOM 1494 C CA . ASN A 1 190 ? -10.733 13.175 -18.025 1.00 84.88 190 ASN A CA 1
ATOM 1495 C C . ASN A 1 190 ? -12.241 13.202 -18.301 1.00 84.88 190 ASN A C 1
ATOM 1497 O O . ASN A 1 190 ? -13.012 12.834 -17.420 1.00 84.88 190 ASN A O 1
ATOM 1501 N N . ALA A 1 191 ? -12.663 13.554 -19.520 1.00 87.56 191 ALA A N 1
ATOM 1502 C CA . ALA A 1 191 ? -14.077 13.558 -19.895 1.00 87.56 191 ALA A CA 1
ATOM 1503 C C . ALA A 1 191 ? -14.699 12.153 -19.829 1.00 87.56 191 ALA A C 1
ATOM 1505 O O . ALA A 1 191 ? -15.782 11.980 -19.269 1.00 87.56 191 ALA A O 1
ATOM 1506 N N . VAL A 1 192 ? -13.995 11.135 -20.339 1.00 87.81 192 VAL A N 1
ATOM 1507 C CA . VAL A 1 192 ? -14.461 9.740 -20.286 1.00 87.81 192 VAL A CA 1
ATOM 1508 C C . VAL A 1 192 ? -14.509 9.231 -18.850 1.00 87.81 192 VAL A C 1
ATOM 1510 O O . VAL A 1 192 ? -15.513 8.646 -18.451 1.00 87.81 192 VAL A O 1
ATOM 1513 N N . VAL A 1 193 ? -13.462 9.469 -18.055 1.00 87.25 193 VAL A N 1
ATOM 1514 C CA . VAL A 1 193 ? -13.436 9.061 -16.644 1.00 87.25 193 VAL A CA 1
ATOM 1515 C C . VAL A 1 193 ? -14.572 9.740 -15.881 1.00 87.25 193 VAL A C 1
ATOM 1517 O O . VAL A 1 193 ? -15.334 9.068 -15.198 1.00 87.25 193 VAL A O 1
ATOM 1520 N N . ASN A 1 194 ? -14.772 11.039 -16.065 1.00 86.62 194 ASN A N 1
ATOM 1521 C CA . ASN A 1 194 ? -15.877 11.746 -15.435 1.00 86.62 194 ASN A CA 1
ATOM 1522 C C . ASN A 1 194 ? -17.226 11.142 -15.850 1.00 86.62 194 ASN A C 1
ATOM 1524 O O . ASN A 1 194 ? -17.998 10.745 -14.990 1.00 86.62 194 ASN A O 1
ATOM 1528 N N . LYS A 1 195 ? -17.479 10.936 -17.145 1.00 88.94 195 LYS A N 1
ATOM 1529 C CA . LYS A 1 195 ? -18.740 10.345 -17.622 1.00 88.94 195 LYS A CA 1
ATOM 1530 C C . LYS A 1 195 ? -18.996 8.934 -17.079 1.00 88.94 195 LYS A C 1
ATOM 1532 O O . LYS A 1 195 ? -20.135 8.575 -16.802 1.00 88.94 195 LYS A O 1
ATOM 1537 N N . VAL A 1 196 ? -17.948 8.122 -16.963 1.00 87.31 196 VAL A N 1
ATOM 1538 C CA . VAL A 1 196 ? -18.043 6.712 -16.563 1.00 87.31 196 VAL A CA 1
ATOM 1539 C C . VAL A 1 196 ? -18.144 6.555 -15.042 1.00 87.31 196 VAL A C 1
ATOM 1541 O O . VAL A 1 196 ? -18.856 5.671 -14.572 1.00 87.31 196 VAL A O 1
ATOM 1544 N N . PHE A 1 197 ? -17.452 7.401 -14.276 1.00 86.00 197 PHE A N 1
ATOM 1545 C CA . PHE A 1 197 ? -17.314 7.267 -12.823 1.00 86.00 197 PHE A CA 1
ATOM 1546 C C . PHE A 1 197 ? -18.102 8.310 -12.012 1.00 86.00 197 PHE A C 1
ATOM 1548 O O . PHE A 1 197 ? -18.157 8.184 -10.794 1.00 86.00 197 PHE A O 1
ATOM 1555 N N . GLN A 1 198 ? -18.763 9.289 -12.645 1.00 80.75 198 GLN A N 1
ATOM 1556 C CA . GLN A 1 198 ? -19.688 10.216 -11.967 1.00 80.75 198 GLN A CA 1
ATOM 1557 C C . GLN A 1 198 ? -20.927 9.528 -11.397 1.00 80.75 198 GLN A C 1
ATOM 1559 O O . GLN A 1 198 ? -21.640 10.131 -10.597 1.00 80.75 198 GLN A O 1
ATOM 1564 N N . THR A 1 199 ? -21.213 8.282 -11.789 1.00 81.25 199 THR A N 1
ATOM 1565 C CA . THR A 1 199 ? -22.316 7.550 -11.180 1.00 81.25 199 THR A CA 1
ATOM 1566 C C . THR A 1 199 ? -22.056 7.433 -9.673 1.00 81.25 199 THR A C 1
ATOM 1568 O O . THR A 1 199 ? -21.023 6.877 -9.282 1.00 81.25 199 THR A O 1
ATOM 1571 N N . PRO A 1 200 ? -22.970 7.923 -8.815 1.00 79.69 200 PRO A N 1
ATOM 1572 C CA . PRO A 1 200 ? -22.844 7.775 -7.372 1.00 79.69 200 PRO A CA 1
ATOM 1573 C C . PRO A 1 200 ? -22.679 6.292 -7.083 1.00 79.69 200 PRO A C 1
ATOM 1575 O O . PRO A 1 200 ? -23.558 5.475 -7.349 1.00 79.69 200 PRO A O 1
ATOM 1578 N N . GLY A 1 201 ? -21.527 5.899 -6.568 1.00 81.69 201 GLY A N 1
ATOM 1579 C CA . GLY A 1 201 ? -21.218 4.474 -6.501 1.00 81.69 201 GLY A CA 1
ATOM 1580 C C . GLY A 1 201 ? -19.747 4.151 -6.460 1.00 81.69 201 GLY A C 1
ATOM 1581 O O . GLY A 1 201 ? -19.313 3.230 -5.778 1.00 81.69 201 GLY A O 1
ATOM 1582 N N . PHE A 1 202 ? -18.999 4.912 -7.246 1.00 87.50 202 PHE A N 1
ATOM 1583 C CA . PHE A 1 202 ? -17.624 4.573 -7.572 1.00 87.50 202 PHE A CA 1
ATOM 1584 C C . PHE A 1 202 ? -16.621 5.503 -6.914 1.00 87.50 202 PHE A C 1
ATOM 1586 O O . PHE A 1 202 ? -15.432 5.217 -6.973 1.00 87.50 202 PHE A O 1
ATOM 1593 N N . THR A 1 203 ? -17.081 6.572 -6.269 1.00 92.19 203 THR A N 1
ATOM 1594 C CA . THR A 1 203 ? -16.219 7.532 -5.589 1.00 92.19 203 THR A CA 1
ATOM 1595 C C . THR A 1 203 ? -15.976 7.109 -4.150 1.00 92.19 203 THR A C 1
ATOM 1597 O O . THR A 1 203 ? -16.907 6.977 -3.357 1.00 92.19 203 THR A O 1
ATOM 1600 N N . ILE A 1 204 ? -14.706 6.936 -3.808 1.00 94.19 204 ILE A N 1
ATOM 1601 C CA . ILE A 1 204 ? -14.228 6.815 -2.440 1.00 94.19 204 ILE A CA 1
ATOM 1602 C C . ILE A 1 204 ? -13.813 8.218 -1.988 1.00 94.19 204 ILE A C 1
ATOM 1604 O O . ILE A 1 204 ? -12.885 8.789 -2.568 1.00 94.19 204 ILE A O 1
ATOM 1608 N N . PRO A 1 205 ? -14.443 8.789 -0.948 1.00 95.44 205 PRO A N 1
ATOM 1609 C CA . PRO A 1 205 ? -14.004 10.055 -0.371 1.00 95.44 205 PRO A CA 1
ATOM 1610 C C . PRO A 1 205 ? -12.741 9.811 0.467 1.00 95.44 205 PRO A C 1
ATOM 1612 O O . PRO A 1 205 ? -12.774 9.716 1.697 1.00 95.44 205 PRO A O 1
ATOM 1615 N N . ILE A 1 206 ? -11.616 9.653 -0.234 1.00 96.12 206 ILE A N 1
ATOM 1616 C CA . ILE A 1 206 ? -10.324 9.258 0.330 1.00 96.12 206 ILE A CA 1
ATOM 1617 C C . ILE A 1 206 ? -9.834 10.247 1.389 1.00 96.12 206 ILE A C 1
ATOM 1619 O O . ILE A 1 206 ? -9.265 9.828 2.387 1.00 96.12 206 ILE A O 1
ATOM 1623 N N . ASP A 1 207 ? -10.124 11.536 1.245 1.00 96.12 207 ASP A N 1
ATOM 1624 C CA . ASP A 1 207 ? -9.714 12.552 2.221 1.00 96.12 207 ASP A CA 1
ATOM 1625 C C . ASP A 1 207 ? -10.407 12.347 3.576 1.00 96.12 207 ASP A C 1
ATOM 1627 O O . ASP A 1 207 ? -9.792 12.521 4.631 1.00 96.12 207 ASP A O 1
ATOM 1631 N N . LYS A 1 208 ? -11.665 11.883 3.540 1.00 95.88 208 LYS A N 1
ATOM 1632 C CA . LYS A 1 208 ? -12.487 11.594 4.719 1.00 95.88 208 LYS A CA 1
ATOM 1633 C C . LYS A 1 208 ? -12.124 10.241 5.329 1.00 95.88 208 LYS A C 1
ATOM 1635 O O . LYS A 1 208 ? -11.845 10.185 6.520 1.00 95.88 208 LYS A O 1
ATOM 1640 N N . TYR A 1 209 ? -12.078 9.159 4.544 1.00 97.25 209 TYR A N 1
ATOM 1641 C CA . TYR A 1 209 ? -11.925 7.789 5.076 1.00 97.25 209 TYR A CA 1
ATOM 1642 C C . TYR A 1 209 ? -10.555 7.140 4.855 1.00 97.25 209 TYR A C 1
ATOM 1644 O O . TYR A 1 209 ? -10.328 6.033 5.334 1.00 97.25 209 TYR A O 1
ATOM 1652 N N . GLY A 1 210 ? -9.613 7.790 4.173 1.00 97.12 210 GLY A N 1
ATOM 1653 C CA . GLY A 1 210 ? -8.308 7.196 3.860 1.00 97.12 210 GLY A CA 1
ATOM 1654 C C . GLY A 1 210 ? -7.482 6.835 5.092 1.00 97.12 210 GLY A C 1
ATOM 1655 O O . GLY A 1 210 ? -6.699 5.892 5.052 1.00 97.12 210 GLY A O 1
ATOM 1656 N N . HIS A 1 211 ? -7.716 7.504 6.223 1.00 97.62 211 HIS A N 1
ATOM 1657 C CA . HIS A 1 211 ? -7.100 7.167 7.508 1.00 97.62 211 HIS A CA 1
ATOM 1658 C C . HIS A 1 211 ? -7.539 5.798 8.065 1.00 97.62 211 HIS A C 1
ATOM 1660 O O . HIS A 1 211 ? -6.818 5.193 8.860 1.00 97.62 211 HIS A O 1
ATOM 1666 N N . LEU A 1 212 ? -8.700 5.293 7.631 1.00 97.88 212 LEU A N 1
ATOM 1667 C CA . LEU A 1 212 ? -9.230 3.985 8.019 1.00 97.88 212 LEU A CA 1
ATOM 1668 C C . LEU A 1 212 ? -8.630 2.841 7.202 1.00 97.88 212 LEU A C 1
ATOM 1670 O O . LEU A 1 212 ? -8.767 1.688 7.605 1.00 97.88 212 LEU A O 1
ATOM 1674 N N . PHE A 1 213 ? -7.958 3.136 6.086 1.00 98.25 213 PHE A N 1
ATOM 1675 C CA . PHE A 1 213 ? -7.333 2.113 5.257 1.00 98.25 213 PHE A CA 1
ATOM 1676 C C . PHE A 1 213 ? -6.259 1.400 6.076 1.00 98.25 213 PHE A C 1
ATOM 1678 O O . PHE A 1 213 ? -5.417 2.036 6.712 1.00 98.25 213 PHE A O 1
ATOM 1685 N N . ARG A 1 214 ? -6.270 0.064 6.056 1.00 98.19 214 ARG A N 1
ATOM 1686 C CA . ARG A 1 214 ? -5.223 -0.747 6.704 1.00 98.19 214 ARG A CA 1
ATOM 1687 C C . ARG A 1 214 ? -4.427 -1.578 5.717 1.00 98.19 214 ARG A C 1
ATOM 1689 O O . ARG A 1 214 ? -3.249 -1.815 5.967 1.00 98.19 214 ARG A O 1
ATOM 1696 N N . ASN A 1 215 ? -5.031 -2.006 4.614 1.00 98.44 215 ASN A N 1
ATOM 1697 C CA . ASN A 1 215 ? -4.380 -2.877 3.645 1.00 98.44 215 ASN A CA 1
ATOM 1698 C C . ASN A 1 215 ? -4.435 -2.224 2.265 1.00 98.44 215 ASN A C 1
ATOM 1700 O O . ASN A 1 215 ? -5.512 -2.035 1.697 1.00 98.44 215 ASN A O 1
ATOM 1704 N N . ILE A 1 216 ? -3.267 -1.887 1.727 1.00 98.50 216 ILE A N 1
ATOM 1705 C CA . ILE A 1 216 ? -3.145 -1.353 0.372 1.00 98.50 216 ILE A CA 1
ATOM 1706 C C . ILE A 1 216 ? -2.231 -2.241 -0.458 1.00 98.50 216 ILE A C 1
ATOM 1708 O O . ILE A 1 216 ? -1.265 -2.816 0.041 1.00 98.50 216 ILE A O 1
ATOM 1712 N N . HIS A 1 217 ? -2.550 -2.342 -1.737 1.00 98.31 217 HIS A N 1
ATOM 1713 C CA . HIS A 1 217 ? -1.815 -3.099 -2.727 1.00 98.31 217 HIS A CA 1
ATOM 1714 C C . HIS A 1 217 ? -1.552 -2.190 -3.927 1.00 98.31 217 HIS A C 1
ATOM 1716 O O . HIS A 1 217 ? -2.477 -1.622 -4.494 1.00 98.31 217 HIS A O 1
ATOM 1722 N N . VAL A 1 218 ? -0.292 -2.026 -4.304 1.00 97.94 218 VAL A N 1
ATOM 1723 C CA . VAL A 1 218 ? 0.139 -1.279 -5.482 1.00 97.94 218 VAL A CA 1
ATOM 1724 C C . VAL A 1 218 ? 0.732 -2.261 -6.478 1.00 97.94 218 VAL A C 1
ATOM 1726 O O . VAL A 1 218 ? 1.707 -2.932 -6.156 1.00 97.94 218 VAL A O 1
ATOM 1729 N N . SER A 1 219 ? 0.171 -2.325 -7.683 1.00 96.94 219 SER A N 1
ATOM 1730 C CA . SER A 1 219 ? 0.692 -3.159 -8.768 1.00 96.94 219 SER A CA 1
ATOM 1731 C C . SER A 1 219 ? 1.294 -2.297 -9.870 1.00 96.94 219 SER A C 1
ATOM 1733 O O . SER A 1 219 ? 0.666 -1.355 -10.373 1.00 96.94 219 SER A O 1
ATOM 1735 N N . ILE A 1 220 ? 2.536 -2.623 -10.222 1.00 96.31 220 ILE A N 1
ATOM 1736 C CA . ILE A 1 220 ? 3.294 -1.988 -11.293 1.00 96.31 220 ILE A CA 1
ATOM 1737 C C . ILE A 1 220 ? 3.225 -2.890 -12.522 1.00 96.31 220 ILE A C 1
ATOM 1739 O O . ILE A 1 220 ? 3.753 -3.996 -12.527 1.00 96.31 220 ILE A O 1
ATOM 1743 N N . GLU A 1 221 ? 2.595 -2.416 -13.593 1.00 94.88 221 GLU A N 1
ATOM 1744 C CA . GLU A 1 221 ? 2.472 -3.212 -14.812 1.00 94.88 221 GLU A CA 1
ATOM 1745 C C . GLU A 1 221 ? 3.762 -3.229 -15.653 1.00 94.88 221 GLU A C 1
ATOM 1747 O O . GLU A 1 221 ? 4.375 -2.172 -15.849 1.00 94.88 221 GLU A O 1
ATOM 1752 N N . PRO A 1 222 ? 4.121 -4.382 -16.260 1.00 94.62 222 PRO A N 1
ATOM 1753 C CA . PRO A 1 222 ? 5.295 -4.530 -17.126 1.00 94.62 222 PRO A CA 1
ATOM 1754 C C . PRO A 1 222 ? 5.441 -3.438 -18.192 1.00 94.62 222 PRO A C 1
ATOM 1756 O O . PRO A 1 222 ? 6.472 -2.775 -18.307 1.00 94.62 222 PRO A O 1
ATOM 1759 N N . ASN A 1 223 ? 4.357 -3.176 -18.925 1.00 92.38 223 ASN A N 1
ATOM 1760 C CA . ASN A 1 223 ? 4.339 -2.255 -20.067 1.00 92.38 223 ASN A CA 1
ATOM 1761 C C . ASN A 1 223 ? 4.399 -0.770 -19.662 1.00 92.38 223 ASN A C 1
ATOM 1763 O O . ASN A 1 223 ? 4.367 0.113 -20.517 1.00 92.38 223 ASN A O 1
ATOM 1767 N N . ARG A 1 224 ? 4.443 -0.481 -18.360 1.00 90.44 224 ARG A N 1
ATOM 1768 C CA . ARG A 1 224 ? 4.299 0.855 -17.771 1.00 90.44 224 ARG A CA 1
ATOM 1769 C C . ARG A 1 224 ? 5.538 1.281 -16.972 1.00 90.44 224 ARG A C 1
ATOM 1771 O O . ARG A 1 224 ? 5.556 2.366 -16.410 1.00 90.44 224 ARG A O 1
ATOM 1778 N N . MET A 1 225 ? 6.597 0.472 -16.938 1.00 90.06 225 MET A N 1
ATOM 1779 C CA . MET A 1 225 ? 7.782 0.764 -16.117 1.00 90.06 225 MET A CA 1
ATOM 1780 C C . MET A 1 225 ? 8.727 1.828 -16.691 1.00 90.06 225 MET A C 1
ATOM 1782 O O . MET A 1 225 ? 9.500 2.411 -15.940 1.00 90.06 225 MET A O 1
ATOM 1786 N N . HIS A 1 226 ? 8.684 2.100 -18.001 1.00 83.06 226 HIS A N 1
ATOM 1787 C CA . HIS A 1 226 ? 9.621 3.036 -18.643 1.00 83.06 226 HIS A CA 1
ATOM 1788 C C . HIS A 1 226 ? 9.374 4.503 -18.277 1.00 83.06 226 HIS A C 1
ATOM 1790 O O . HIS A 1 226 ? 10.296 5.310 -18.359 1.00 83.06 226 HIS A O 1
ATOM 1796 N N . SER A 1 227 ? 8.140 4.870 -17.930 1.00 88.38 227 SER A N 1
ATOM 1797 C CA . SER A 1 227 ? 7.774 6.276 -17.770 1.00 88.38 227 SER A CA 1
ATOM 1798 C C . SER A 1 227 ? 8.117 6.791 -16.370 1.00 88.38 227 SER A C 1
ATOM 1800 O O . SER A 1 227 ? 7.729 6.209 -15.352 1.00 88.38 227 SER A O 1
ATOM 1802 N N . THR A 1 228 ? 8.830 7.916 -16.318 1.00 90.94 228 THR A N 1
ATOM 1803 C CA . THR A 1 228 ? 9.044 8.716 -15.101 1.00 90.94 228 THR A CA 1
ATOM 1804 C C . THR A 1 228 ? 7.718 9.152 -14.486 1.00 90.94 228 THR A C 1
ATOM 1806 O O . THR A 1 228 ? 7.542 9.020 -13.278 1.00 90.94 228 THR A O 1
ATOM 1809 N N . GLU A 1 229 ? 6.749 9.550 -15.311 1.00 91.38 229 GLU A N 1
ATOM 1810 C CA . GLU A 1 229 ? 5.413 9.967 -14.871 1.00 91.38 229 GLU A CA 1
ATOM 1811 C C . GLU A 1 229 ? 4.690 8.852 -14.113 1.00 91.38 229 GLU A C 1
ATOM 1813 O O . GLU A 1 229 ? 4.002 9.089 -13.125 1.00 91.38 229 GLU A O 1
ATOM 1818 N N . ILE A 1 230 ? 4.870 7.601 -14.538 1.00 91.00 230 ILE A N 1
ATOM 1819 C CA . ILE A 1 230 ? 4.220 6.456 -13.894 1.00 91.00 230 ILE A CA 1
ATOM 1820 C C . ILE A 1 230 ? 4.844 6.186 -12.524 1.00 91.00 230 ILE A C 1
ATOM 1822 O O . ILE A 1 230 ? 4.121 5.906 -11.564 1.00 91.00 230 ILE A O 1
ATOM 1826 N N . ARG A 1 231 ? 6.170 6.323 -12.403 1.00 94.06 231 ARG A N 1
ATOM 1827 C CA . ARG A 1 231 ? 6.859 6.278 -11.103 1.00 94.06 231 ARG A CA 1
ATOM 1828 C C . ARG A 1 231 ? 6.372 7.394 -10.184 1.00 94.06 231 ARG A C 1
ATOM 1830 O O . ARG A 1 231 ? 6.112 7.142 -9.009 1.00 94.06 231 ARG A O 1
ATOM 1837 N N . GLU A 1 232 ? 6.191 8.599 -10.716 1.00 94.75 232 GLU A N 1
ATOM 1838 C CA . GLU A 1 232 ? 5.607 9.708 -9.965 1.00 94.75 232 GLU A CA 1
ATOM 1839 C C . GLU A 1 232 ? 4.164 9.445 -9.545 1.00 94.75 232 GLU A C 1
ATOM 1841 O O . GLU A 1 232 ? 3.810 9.763 -8.416 1.00 94.75 232 GLU A O 1
ATOM 1846 N N . ASN A 1 233 ? 3.333 8.850 -10.399 1.00 94.19 233 ASN A N 1
ATOM 1847 C CA . ASN A 1 233 ? 1.948 8.529 -10.058 1.00 94.19 233 ASN A CA 1
ATOM 1848 C C . ASN A 1 233 ? 1.880 7.510 -8.919 1.00 94.19 233 ASN A C 1
ATOM 1850 O O . ASN A 1 233 ? 1.127 7.704 -7.968 1.00 94.19 233 ASN A O 1
ATOM 1854 N N . VAL A 1 234 ? 2.724 6.473 -8.959 1.00 96.38 234 VAL A N 1
ATOM 1855 C CA . VAL A 1 234 ? 2.862 5.519 -7.848 1.00 96.38 234 VAL A CA 1
ATOM 1856 C C . VAL A 1 234 ? 3.313 6.232 -6.572 1.00 96.38 234 VAL A C 1
ATOM 1858 O O . VAL A 1 234 ? 2.735 6.014 -5.507 1.00 96.38 234 VAL A O 1
ATOM 1861 N N . ALA A 1 235 ? 4.302 7.122 -6.672 1.00 97.44 235 ALA A N 1
ATOM 1862 C CA . ALA A 1 235 ? 4.763 7.898 -5.530 1.00 97.44 235 ALA A CA 1
ATOM 1863 C C . ALA A 1 235 ? 3.670 8.815 -4.964 1.00 97.44 235 ALA A C 1
ATOM 1865 O O . ALA A 1 235 ? 3.477 8.822 -3.755 1.00 97.44 235 ALA A O 1
ATOM 1866 N N . LYS A 1 236 ? 2.930 9.543 -5.809 1.00 96.38 236 LYS A N 1
ATOM 1867 C CA . LYS A 1 236 ? 1.809 10.418 -5.424 1.00 96.38 236 LYS A CA 1
ATOM 1868 C C . LYS A 1 236 ? 0.686 9.617 -4.764 1.00 96.38 236 LYS A C 1
ATOM 1870 O O . LYS A 1 236 ? 0.165 10.032 -3.732 1.00 96.38 236 LYS A O 1
ATOM 1875 N N . ALA A 1 237 ? 0.357 8.446 -5.312 1.00 96.69 237 ALA A N 1
ATOM 1876 C CA . ALA A 1 237 ? -0.635 7.548 -4.736 1.00 96.69 237 ALA A CA 1
ATOM 1877 C C . ALA A 1 237 ? -0.216 7.083 -3.334 1.00 96.69 237 ALA A C 1
ATOM 1879 O O . ALA A 1 237 ? -1.002 7.191 -2.397 1.00 96.69 237 ALA A O 1
ATOM 1880 N N . LEU A 1 238 ? 1.022 6.620 -3.152 1.00 97.94 238 LEU A N 1
ATOM 1881 C CA . LEU A 1 238 ? 1.527 6.233 -1.831 1.00 97.94 238 LEU A CA 1
ATOM 1882 C C . LEU A 1 238 ? 1.639 7.436 -0.883 1.00 97.94 238 LEU A C 1
ATOM 1884 O O . LEU A 1 238 ? 1.307 7.324 0.295 1.00 97.94 238 LEU A O 1
ATOM 1888 N N . GLN A 1 239 ? 2.046 8.600 -1.396 1.00 97.88 239 GLN A N 1
ATOM 1889 C CA . GLN A 1 239 ? 2.242 9.821 -0.616 1.00 97.88 239 GLN A CA 1
ATOM 1890 C C . GLN A 1 239 ? 0.954 10.263 0.073 1.00 97.88 239 GLN A C 1
ATOM 1892 O O . GLN A 1 239 ? 1.030 10.836 1.154 1.00 97.88 239 GLN A O 1
ATOM 1897 N N . LYS A 1 240 ? -0.216 9.921 -0.482 1.00 97.50 240 LYS A N 1
ATOM 1898 C CA . LYS A 1 240 ? -1.514 10.179 0.146 1.00 97.50 240 LYS A CA 1
ATOM 1899 C C . LYS A 1 240 ? -1.608 9.639 1.578 1.00 97.50 240 LYS A C 1
ATOM 1901 O O . LYS A 1 240 ? -2.271 10.251 2.399 1.00 97.50 240 LYS A O 1
ATOM 1906 N N . PHE A 1 241 ? -0.931 8.534 1.894 1.00 97.88 241 PHE A N 1
ATOM 1907 C CA . PHE A 1 241 ? -0.958 7.922 3.228 1.00 97.88 241 PHE A CA 1
ATOM 1908 C C . PHE A 1 241 ? 0.183 8.365 4.149 1.00 97.88 241 PHE A C 1
ATOM 1910 O O . PHE A 1 241 ? 0.223 7.963 5.312 1.00 97.88 241 PHE A O 1
ATOM 1917 N N . VAL A 1 242 ? 1.117 9.182 3.659 1.00 97.19 242 VAL A N 1
ATOM 1918 C CA . VAL A 1 242 ? 2.159 9.769 4.503 1.00 97.19 242 VAL A CA 1
ATOM 1919 C C . VAL A 1 242 ? 1.527 10.893 5.351 1.00 97.19 242 VAL A C 1
ATOM 1921 O O . VAL A 1 242 ? 0.711 11.660 4.827 1.00 97.19 242 VAL A O 1
ATOM 1924 N N . PRO A 1 243 ? 1.857 11.008 6.654 1.00 95.31 243 PRO A N 1
ATOM 1925 C CA . PRO A 1 243 ? 1.310 12.057 7.516 1.00 95.31 243 PRO A CA 1
ATOM 1926 C C . PRO A 1 243 ? 1.463 13.460 6.905 1.00 95.31 243 PRO A C 1
ATOM 1928 O O . PRO A 1 243 ? 2.528 13.801 6.396 1.00 95.31 243 PRO A O 1
ATOM 1931 N N . GLY A 1 244 ? 0.395 14.263 6.946 1.00 95.19 244 GLY A N 1
ATOM 1932 C CA . GLY A 1 244 ? 0.381 15.633 6.412 1.00 95.19 244 GLY A CA 1
ATOM 1933 C C . GLY A 1 244 ? -0.009 15.778 4.933 1.00 95.19 244 GLY A C 1
ATOM 1934 O O . GLY A 1 244 ? -0.064 16.897 4.435 1.00 95.19 244 GLY A O 1
ATOM 1935 N N . HIS A 1 245 ? -0.331 14.696 4.215 1.00 94.94 245 HIS A N 1
ATOM 1936 C CA . HIS A 1 245 ? -0.650 14.753 2.777 1.00 94.94 245 HIS A CA 1
ATOM 1937 C C . HIS A 1 245 ? -2.147 14.635 2.441 1.00 94.94 245 HIS A C 1
ATOM 1939 O O . HIS A 1 245 ? -2.565 13.916 1.531 1.00 94.94 245 HIS A O 1
ATOM 1945 N N . GLY A 1 246 ? -2.965 15.415 3.149 1.00 89.69 246 GLY A N 1
ATOM 1946 C CA . GLY A 1 246 ? -4.365 15.661 2.785 1.00 89.69 246 GLY A CA 1
ATOM 1947 C C . GLY A 1 246 ? -5.353 14.564 3.179 1.00 89.69 246 GLY A C 1
ATOM 1948 O O . GLY A 1 246 ? -6.452 14.534 2.638 1.00 89.69 246 GLY A O 1
ATOM 1949 N N . LEU A 1 247 ? -4.979 13.655 4.080 1.00 95.62 247 LEU A N 1
ATOM 1950 C CA . LEU A 1 247 ? -5.952 12.849 4.819 1.00 95.62 247 LEU A CA 1
ATOM 1951 C C . LEU A 1 247 ? -6.376 13.597 6.078 1.00 95.62 247 LEU A C 1
ATOM 1953 O O . LEU A 1 247 ? -5.545 14.246 6.712 1.00 95.62 247 LEU A O 1
ATOM 1957 N N . HIS A 1 248 ? -7.640 13.439 6.474 1.00 92.19 248 HIS A N 1
ATOM 1958 C CA . HIS A 1 248 ? -8.169 14.010 7.714 1.00 92.19 248 HIS A CA 1
ATOM 1959 C C . HIS A 1 248 ? -7.358 13.598 8.956 1.00 92.19 248 HIS A C 1
ATOM 1961 O O . HIS A 1 248 ? -7.176 14.385 9.880 1.00 92.19 248 HIS A O 1
ATOM 1967 N N . GLN A 1 249 ? -6.846 12.364 8.972 1.00 94.19 249 GLN A N 1
ATOM 1968 C CA . GLN A 1 249 ? -5.961 11.845 10.014 1.00 94.19 249 GLN A CA 1
ATOM 1969 C C . GLN A 1 249 ? -4.828 11.018 9.387 1.00 94.19 249 GLN A C 1
ATOM 1971 O O . GLN A 1 249 ? -5.002 10.471 8.293 1.00 94.19 249 GLN A O 1
ATOM 1976 N N . PRO A 1 250 ? -3.677 10.871 10.068 1.00 95.00 250 PRO A N 1
ATOM 1977 C CA . PRO A 1 250 ? -2.623 9.970 9.618 1.00 95.00 250 PRO A CA 1
ATOM 1978 C C . PRO A 1 250 ? -3.135 8.529 9.498 1.00 95.00 250 PRO A C 1
ATOM 1980 O O . PRO A 1 250 ? -3.630 7.950 10.468 1.00 95.00 250 PRO A O 1
ATOM 1983 N N . ALA A 1 251 ? -2.986 7.930 8.316 1.00 96.50 251 ALA A N 1
ATOM 1984 C CA . ALA A 1 251 ? -3.303 6.523 8.124 1.00 96.50 251 ALA A CA 1
ATOM 1985 C C . ALA A 1 251 ? -2.312 5.644 8.897 1.00 96.50 251 ALA A C 1
ATOM 1987 O O . ALA A 1 251 ? -1.103 5.873 8.884 1.00 96.50 251 ALA A O 1
ATOM 1988 N N . ARG A 1 252 ? -2.833 4.614 9.564 1.00 96.56 252 ARG A N 1
ATOM 1989 C CA . ARG A 1 252 ? -2.038 3.603 10.273 1.00 96.56 252 ARG A CA 1
ATOM 1990 C C . ARG A 1 252 ? -2.158 2.286 9.524 1.00 96.56 252 ARG A C 1
ATOM 1992 O O . ARG A 1 252 ? -2.961 1.421 9.892 1.00 96.56 252 ARG A O 1
ATOM 1999 N N . LEU A 1 253 ? -1.397 2.164 8.443 1.00 98.12 253 LEU A N 1
ATOM 2000 C CA . LEU A 1 253 ? -1.463 1.012 7.556 1.00 98.12 253 LEU A CA 1
ATOM 2001 C C . LEU A 1 253 ? -0.975 -0.240 8.298 1.00 98.12 253 LEU A C 1
ATOM 2003 O O . LEU A 1 253 ? 0.030 -0.243 9.003 1.00 98.12 253 LEU A O 1
ATOM 2007 N N . ARG A 1 254 ? -1.682 -1.349 8.134 1.00 97.94 254 ARG A N 1
ATOM 2008 C CA . ARG A 1 254 ? -1.208 -2.660 8.572 1.00 97.94 254 ARG A CA 1
ATOM 2009 C C . ARG A 1 254 ? -0.264 -3.244 7.530 1.00 97.94 254 ARG A C 1
ATOM 2011 O O . ARG A 1 254 ? 0.832 -3.668 7.875 1.00 97.94 254 ARG A O 1
ATOM 2018 N N . ARG A 1 255 ? -0.672 -3.260 6.261 1.00 98.19 255 ARG A N 1
ATOM 2019 C CA . ARG A 1 255 ? 0.089 -3.896 5.184 1.00 98.19 255 ARG A CA 1
ATOM 2020 C C . ARG A 1 255 ? 0.111 -3.032 3.930 1.00 98.19 255 ARG A C 1
ATOM 2022 O O . ARG A 1 255 ? -0.934 -2.575 3.470 1.00 98.19 255 ARG A O 1
ATOM 2029 N N . VAL A 1 256 ? 1.304 -2.871 3.368 1.00 98.50 256 VAL A N 1
ATOM 2030 C CA . VAL A 1 256 ? 1.542 -2.275 2.052 1.00 98.50 256 VAL A CA 1
ATOM 2031 C C . VAL A 1 256 ? 2.139 -3.349 1.158 1.00 98.50 256 VAL A C 1
ATOM 2033 O O . VAL A 1 256 ? 3.264 -3.775 1.389 1.00 98.50 256 VAL A O 1
ATOM 2036 N N . ILE A 1 257 ? 1.387 -3.802 0.161 1.00 98.31 257 ILE A N 1
ATOM 2037 C CA . ILE A 1 257 ? 1.861 -4.766 -0.834 1.00 98.31 257 ILE A CA 1
ATOM 2038 C C . ILE A 1 257 ? 2.315 -3.988 -2.068 1.00 98.31 257 ILE A C 1
ATOM 2040 O O . ILE A 1 257 ? 1.550 -3.182 -2.592 1.00 98.31 257 ILE A O 1
ATOM 2044 N N . VAL A 1 258 ? 3.532 -4.224 -2.543 1.00 97.75 258 VAL A N 1
ATOM 2045 C CA . VAL A 1 258 ? 4.056 -3.669 -3.793 1.00 97.75 258 VAL A CA 1
ATOM 2046 C C . VAL A 1 258 ? 4.380 -4.823 -4.731 1.00 97.75 258 VAL A C 1
ATOM 2048 O O . VAL A 1 258 ? 5.368 -5.532 -4.544 1.00 97.75 258 VAL A O 1
ATOM 2051 N N . GLN A 1 259 ? 3.523 -5.023 -5.726 1.00 97.50 259 GLN A N 1
ATOM 2052 C CA . GLN A 1 259 ? 3.688 -6.036 -6.758 1.00 97.50 259 GLN A CA 1
ATOM 2053 C C . GLN A 1 259 ? 4.463 -5.453 -7.939 1.00 97.50 259 GLN A C 1
ATOM 2055 O O . GLN A 1 259 ? 4.062 -4.444 -8.526 1.00 97.50 259 GLN A O 1
ATOM 2060 N N . VAL A 1 260 ? 5.575 -6.099 -8.282 1.00 96.69 260 VAL A N 1
ATOM 2061 C CA . VAL A 1 260 ? 6.499 -5.685 -9.340 1.00 96.69 260 VAL A CA 1
ATOM 2062 C C . VAL A 1 260 ? 6.786 -6.843 -10.291 1.00 96.69 260 VAL A C 1
ATOM 2064 O O . VAL A 1 260 ? 6.869 -7.986 -9.848 1.00 96.69 260 VAL A O 1
ATOM 2067 N N . PRO A 1 261 ? 6.987 -6.588 -11.588 1.00 96.25 261 PRO A N 1
ATOM 2068 C CA . PRO A 1 261 ? 7.347 -7.635 -12.525 1.00 96.25 261 PRO A CA 1
ATOM 2069 C C . PRO A 1 261 ? 8.849 -7.935 -12.442 1.00 96.25 261 PRO A C 1
ATOM 2071 O O . PRO A 1 261 ? 9.690 -7.028 -12.386 1.00 96.25 261 PRO A O 1
ATOM 2074 N N . LEU A 1 262 ? 9.181 -9.223 -12.455 1.00 95.50 262 LEU A N 1
ATOM 2075 C CA . LEU A 1 262 ? 10.547 -9.743 -12.505 1.00 95.50 262 LEU A CA 1
ATOM 2076 C C . LEU A 1 262 ? 10.925 -10.007 -13.961 1.00 95.50 262 LEU A C 1
ATOM 2078 O O . LEU A 1 262 ? 10.893 -11.142 -14.434 1.00 95.50 262 LEU A O 1
ATOM 2082 N N . GLN A 1 263 ? 11.184 -8.930 -14.700 1.00 95.12 263 GLN A N 1
ATOM 2083 C CA . GLN A 1 263 ? 11.505 -8.990 -16.124 1.00 95.12 263 GLN A CA 1
ATOM 2084 C C . GLN A 1 263 ? 12.651 -8.048 -16.463 1.00 95.12 263 GLN A C 1
ATOM 2086 O O . GLN A 1 263 ? 12.738 -6.931 -15.945 1.00 95.12 263 GLN A O 1
ATOM 2091 N N . THR A 1 264 ? 13.513 -8.492 -17.371 1.00 95.88 264 THR A N 1
ATOM 2092 C CA . THR A 1 264 ? 14.590 -7.654 -17.903 1.00 95.88 264 THR A CA 1
ATOM 2093 C C . THR A 1 264 ? 14.076 -6.696 -18.979 1.00 95.88 264 THR A C 1
ATOM 2095 O O . THR A 1 264 ? 13.039 -6.912 -19.613 1.00 95.88 264 THR A O 1
ATOM 2098 N N . ARG A 1 265 ? 14.833 -5.627 -19.234 1.00 95.44 265 ARG A N 1
ATOM 2099 C CA . ARG A 1 265 ? 14.558 -4.641 -20.286 1.00 95.44 265 ARG A CA 1
ATOM 2100 C C . ARG A 1 265 ? 14.407 -5.297 -21.663 1.00 95.44 265 ARG A C 1
ATOM 2102 O O . ARG A 1 265 ? 13.494 -4.940 -22.411 1.00 95.44 265 ARG A O 1
ATOM 2109 N N . GLY A 1 266 ? 15.252 -6.283 -21.971 1.00 94.69 266 GLY A N 1
ATOM 2110 C CA . GLY A 1 266 ? 15.172 -7.071 -23.202 1.00 94.69 266 GLY A CA 1
ATOM 2111 C C . GLY A 1 266 ? 13.880 -7.884 -23.309 1.00 94.69 266 GLY A C 1
ATOM 2112 O O . GLY A 1 266 ? 13.224 -7.882 -24.350 1.00 94.69 266 GLY A O 1
ATOM 2113 N N . GLU A 1 267 ? 13.447 -8.521 -22.219 1.00 93.94 267 GLU A N 1
ATOM 2114 C CA . GLU A 1 267 ? 12.204 -9.305 -22.192 1.00 93.94 267 GLU A CA 1
ATOM 2115 C C . GLU A 1 267 ? 10.942 -8.464 -22.369 1.00 93.94 267 GLU A C 1
ATOM 2117 O O . GLU A 1 267 ? 9.955 -8.962 -22.922 1.00 93.94 267 GLU A O 1
ATOM 2122 N N . LEU A 1 268 ? 10.990 -7.215 -21.904 1.00 92.69 268 LEU A N 1
ATOM 2123 C CA . LEU A 1 268 ? 9.944 -6.204 -22.047 1.00 92.69 268 LEU A CA 1
ATOM 2124 C C . LEU A 1 268 ? 9.939 -5.542 -23.429 1.00 92.69 268 LEU A C 1
ATOM 2126 O O . LEU A 1 268 ? 9.066 -4.719 -23.704 1.00 92.69 268 LEU A O 1
ATOM 2130 N N . LYS A 1 269 ? 10.910 -5.875 -24.293 1.00 93.94 269 LYS A N 1
ATOM 2131 C CA . LYS A 1 269 ? 11.123 -5.235 -25.602 1.00 93.94 269 LYS A CA 1
ATOM 2132 C C . LYS A 1 269 ? 11.268 -3.712 -25.493 1.00 93.94 269 LYS A C 1
ATOM 2134 O O . LYS A 1 269 ? 10.859 -2.966 -26.381 1.00 93.94 269 LYS A O 1
ATOM 2139 N N . MET A 1 270 ? 11.827 -3.239 -24.383 1.00 91.75 270 MET A N 1
ATOM 2140 C CA . MET A 1 270 ? 12.115 -1.823 -24.191 1.00 91.75 270 MET A CA 1
ATOM 2141 C C . MET A 1 270 ? 13.384 -1.458 -24.957 1.00 91.75 270 MET A C 1
ATOM 2143 O O . MET A 1 270 ? 14.321 -2.251 -25.040 1.00 91.75 270 MET A O 1
ATOM 2147 N N . LYS A 1 271 ? 13.439 -0.230 -25.483 1.00 91.50 271 LYS A N 1
ATOM 2148 C CA . LYS A 1 271 ? 14.656 0.286 -26.116 1.00 91.50 271 LYS A CA 1
ATOM 2149 C C . LYS A 1 271 ? 15.796 0.290 -25.090 1.00 91.50 271 LYS A C 1
ATOM 2151 O O . LYS A 1 271 ? 15.643 0.812 -23.979 1.00 91.50 271 LYS A O 1
ATOM 2156 N N . THR A 1 272 ? 16.918 -0.316 -25.460 1.00 91.12 272 THR A N 1
ATOM 2157 C CA . THR A 1 272 ? 18.171 -0.211 -24.714 1.00 91.12 272 THR A CA 1
ATOM 2158 C C . THR A 1 272 ? 18.701 1.207 -24.852 1.00 91.12 272 THR A C 1
ATOM 2160 O O . THR A 1 272 ? 18.638 1.793 -25.932 1.00 91.12 272 THR A O 1
ATOM 2163 N N . THR A 1 273 ? 19.202 1.767 -23.759 1.00 89.56 273 THR A N 1
ATOM 2164 C CA . THR A 1 273 ? 19.924 3.042 -23.781 1.00 89.56 273 THR A CA 1
ATOM 2165 C C . THR A 1 273 ? 21.407 2.756 -23.553 1.00 89.56 273 THR A C 1
ATOM 2167 O O . THR A 1 273 ? 21.730 1.693 -23.022 1.00 89.56 273 THR A O 1
ATOM 2170 N N . PRO A 1 274 ? 22.327 3.672 -23.901 1.00 89.38 274 PRO A N 1
ATOM 2171 C CA . PRO A 1 274 ? 23.752 3.484 -23.611 1.00 89.38 274 PRO A CA 1
ATOM 2172 C C . PRO A 1 274 ? 24.023 3.189 -22.125 1.00 89.38 274 PRO A C 1
ATOM 2174 O O . PRO A 1 274 ? 24.889 2.390 -21.795 1.00 89.38 274 PRO A O 1
ATOM 2177 N N . ALA A 1 275 ? 23.214 3.771 -21.232 1.00 88.62 275 ALA A N 1
ATOM 2178 C CA . ALA A 1 275 ? 23.288 3.555 -19.788 1.00 88.62 275 ALA A CA 1
ATOM 2179 C C . ALA A 1 275 ? 22.576 2.278 -19.292 1.00 88.62 275 ALA A C 1
ATOM 2181 O O . ALA A 1 275 ? 22.784 1.869 -18.151 1.00 88.62 275 ALA A O 1
ATOM 2182 N N . ALA A 1 276 ? 21.708 1.659 -20.101 1.00 90.81 276 ALA A N 1
ATOM 2183 C CA . ALA A 1 276 ? 20.888 0.520 -19.693 1.00 90.81 276 ALA A CA 1
ATOM 2184 C C . ALA A 1 276 ? 20.852 -0.570 -20.773 1.00 90.81 276 ALA A C 1
ATOM 2186 O O . ALA A 1 276 ? 20.113 -0.490 -21.762 1.00 90.81 276 ALA A O 1
ATOM 2187 N N . GLY A 1 277 ? 21.638 -1.625 -20.541 1.00 93.19 277 GLY A N 1
ATOM 2188 C CA . GLY A 1 277 ? 21.703 -2.799 -21.406 1.00 93.19 277 GLY A CA 1
ATOM 2189 C C . GLY A 1 277 ? 20.449 -3.682 -21.355 1.00 93.19 277 GLY A C 1
ATOM 2190 O O . GLY A 1 277 ? 19.523 -3.469 -20.576 1.00 93.19 277 GLY A O 1
ATOM 2191 N N . SER A 1 278 ? 20.435 -4.734 -22.176 1.00 94.75 278 SER A N 1
ATOM 2192 C CA . SER A 1 278 ? 19.308 -5.681 -22.274 1.00 94.75 278 SER A CA 1
ATOM 2193 C C . SER A 1 278 ? 18.995 -6.401 -20.948 1.00 94.75 278 SER A C 1
ATOM 2195 O O . SER A 1 278 ? 17.833 -6.675 -20.650 1.00 94.75 278 SER A O 1
ATOM 2197 N N . ARG A 1 279 ? 20.019 -6.638 -20.112 1.00 95.62 279 ARG A N 1
ATOM 2198 C CA . ARG A 1 279 ? 19.901 -7.261 -18.777 1.00 95.62 279 ARG A CA 1
ATOM 2199 C C . ARG A 1 279 ? 19.554 -6.272 -17.655 1.00 95.62 279 ARG A C 1
ATOM 2201 O O . ARG A 1 279 ? 19.600 -6.643 -16.488 1.00 95.62 279 ARG A O 1
ATOM 2208 N N . ASP A 1 280 ? 19.254 -5.016 -17.971 1.00 95.81 280 ASP A N 1
ATOM 2209 C CA . ASP A 1 280 ? 18.750 -4.068 -16.975 1.00 95.81 280 ASP A CA 1
ATOM 2210 C C . ASP A 1 280 ? 17.383 -4.526 -16.430 1.00 95.81 280 ASP A C 1
ATOM 2212 O O . ASP A 1 280 ? 16.623 -5.182 -17.145 1.00 95.81 280 ASP A O 1
ATOM 2216 N N . VAL A 1 281 ? 17.069 -4.193 -15.176 1.00 95.81 281 VAL A N 1
ATOM 2217 C CA . VAL A 1 281 ? 15.837 -4.613 -14.482 1.00 95.81 281 VAL A CA 1
ATOM 2218 C C . VAL A 1 281 ? 15.033 -3.364 -14.112 1.00 95.81 281 VAL A C 1
ATOM 2220 O O . VAL A 1 281 ? 15.247 -2.793 -13.043 1.00 95.81 281 VAL A O 1
ATOM 2223 N N . PRO A 1 282 ? 14.090 -2.917 -14.964 1.00 95.88 282 PRO A N 1
ATOM 2224 C CA . PRO A 1 282 ? 13.424 -1.624 -14.784 1.00 95.88 282 PRO A CA 1
ATOM 2225 C C . PRO A 1 282 ? 12.639 -1.492 -13.473 1.00 95.88 282 PRO A C 1
ATOM 2227 O O . PRO A 1 282 ? 12.519 -0.399 -12.927 1.00 95.88 282 PRO A O 1
ATOM 2230 N N . SER A 1 283 ? 12.121 -2.594 -12.923 1.00 95.81 283 SER A N 1
ATOM 2231 C CA . SER A 1 283 ? 11.415 -2.584 -11.635 1.00 95.81 283 SER A CA 1
ATOM 2232 C C . SER A 1 283 ? 12.314 -2.157 -10.467 1.00 95.81 283 SER A C 1
ATOM 2234 O O . SER A 1 283 ? 11.815 -1.594 -9.492 1.00 95.81 283 SER A O 1
ATOM 2236 N N . GLN A 1 284 ? 13.638 -2.319 -10.581 1.00 95.94 284 GLN A N 1
ATOM 2237 C CA . GLN A 1 284 ? 14.599 -1.823 -9.596 1.00 95.94 284 GLN A CA 1
ATOM 2238 C C . GLN A 1 284 ? 14.554 -0.291 -9.462 1.00 95.94 284 GLN A C 1
ATOM 2240 O O . GLN A 1 284 ? 14.800 0.232 -8.374 1.00 95.94 284 GLN A O 1
ATOM 2245 N N . ASP A 1 285 ? 14.206 0.443 -10.523 1.00 95.75 285 ASP A N 1
ATOM 2246 C CA . ASP A 1 285 ? 14.210 1.912 -10.530 1.00 95.75 285 ASP A CA 1
ATOM 2247 C C . ASP A 1 285 ? 13.197 2.535 -9.559 1.00 95.75 285 ASP A C 1
ATOM 2249 O O . ASP A 1 285 ? 13.371 3.681 -9.142 1.00 95.75 285 ASP A O 1
ATOM 2253 N N . PHE A 1 286 ? 12.159 1.788 -9.173 1.00 96.44 286 PHE A N 1
ATOM 2254 C CA . PHE A 1 286 ? 11.182 2.196 -8.158 1.00 96.44 286 PHE A CA 1
ATOM 2255 C C . PHE A 1 286 ? 11.752 2.134 -6.732 1.00 96.44 286 PHE A C 1
ATOM 2257 O O . PHE A 1 286 ? 11.210 2.763 -5.826 1.00 96.44 286 PHE A O 1
ATOM 2264 N N . PHE A 1 287 ? 12.839 1.385 -6.531 1.00 96.81 287 PHE A N 1
ATOM 2265 C CA . PHE A 1 287 ? 13.447 1.127 -5.224 1.00 96.81 287 PHE A CA 1
ATOM 2266 C C . PHE A 1 287 ? 14.915 1.556 -5.151 1.00 96.81 287 PHE A C 1
ATOM 2268 O O . PHE A 1 287 ? 15.600 1.254 -4.175 1.00 96.81 287 PHE A O 1
ATOM 2275 N N . LYS A 1 288 ? 15.423 2.264 -6.168 1.00 95.06 288 LYS A N 1
ATOM 2276 C CA . LYS A 1 288 ? 16.736 2.912 -6.086 1.00 95.06 288 LYS A CA 1
ATOM 2277 C C . LYS A 1 288 ? 16.719 3.926 -4.942 1.00 95.06 288 LYS A C 1
ATOM 2279 O O . LYS A 1 288 ? 15.728 4.641 -4.755 1.00 95.06 288 LYS A O 1
ATOM 2284 N N . ARG A 1 289 ? 17.823 4.009 -4.193 1.00 94.88 289 ARG A N 1
ATOM 2285 C CA . ARG A 1 289 ? 18.010 5.065 -3.189 1.00 94.88 289 ARG A CA 1
ATOM 2286 C C . ARG A 1 289 ? 17.839 6.424 -3.868 1.00 94.88 289 ARG A C 1
ATOM 2288 O O . ARG A 1 289 ? 18.314 6.621 -4.981 1.00 94.88 289 ARG A O 1
ATOM 2295 N N . GLY A 1 290 ? 17.099 7.321 -3.227 1.00 94.56 290 GLY A N 1
ATOM 2296 C CA . GLY A 1 290 ? 16.751 8.625 -3.795 1.00 94.56 290 GLY A CA 1
ATOM 2297 C C . GLY A 1 290 ? 15.534 8.622 -4.729 1.00 94.56 290 GLY A C 1
ATOM 2298 O O . GLY A 1 290 ? 14.980 9.688 -4.974 1.00 94.56 290 GLY A O 1
ATOM 2299 N N . SER A 1 291 ? 15.045 7.464 -5.193 1.00 96.69 291 SER A N 1
ATOM 2300 C CA . SER A 1 291 ? 13.783 7.430 -5.942 1.00 96.69 291 SER A CA 1
ATOM 2301 C C . SER A 1 291 ? 12.624 7.899 -5.059 1.00 96.69 291 SER A C 1
ATOM 2303 O O . SER A 1 291 ? 12.551 7.591 -3.865 1.00 96.69 291 SER A O 1
ATOM 2305 N N . ARG A 1 292 ? 11.684 8.645 -5.648 1.00 97.88 292 ARG A N 1
ATOM 2306 C CA . ARG A 1 292 ? 10.564 9.212 -4.890 1.00 97.88 292 ARG A CA 1
ATOM 2307 C C . ARG A 1 292 ? 9.680 8.132 -4.262 1.00 97.88 292 ARG A C 1
ATOM 2309 O O . ARG A 1 292 ? 9.226 8.305 -3.138 1.00 97.88 292 ARG A O 1
ATOM 2316 N N . VAL A 1 293 ? 9.472 7.013 -4.958 1.00 97.56 293 VAL A N 1
ATOM 2317 C CA . VAL A 1 293 ? 8.712 5.864 -4.438 1.00 97.56 293 VAL A CA 1
ATOM 2318 C C . VAL A 1 293 ? 9.389 5.295 -3.190 1.00 97.56 293 VAL A C 1
ATOM 2320 O O . VAL A 1 293 ? 8.723 5.143 -2.169 1.00 97.56 293 VAL A O 1
ATOM 2323 N N . PHE A 1 294 ? 10.706 5.071 -3.227 1.00 97.62 294 PHE A N 1
ATOM 2324 C CA . PHE A 1 294 ? 11.471 4.611 -2.066 1.00 97.62 294 PHE A CA 1
ATOM 2325 C C . PHE A 1 294 ? 11.377 5.587 -0.882 1.00 97.62 294 PHE A C 1
ATOM 2327 O O . PHE A 1 294 ? 11.061 5.167 0.228 1.00 97.62 294 PHE A O 1
ATOM 2334 N N . GLN A 1 295 ? 11.568 6.890 -1.124 1.00 97.81 295 GLN A N 1
ATOM 2335 C CA . GLN A 1 295 ? 11.455 7.927 -0.086 1.00 97.81 295 GLN A CA 1
ATOM 2336 C C . GLN A 1 295 ? 10.062 7.968 0.556 1.00 97.81 295 GLN A C 1
ATOM 2338 O O . GLN A 1 295 ? 9.928 8.200 1.755 1.00 97.81 295 GLN A O 1
ATOM 2343 N N . VAL A 1 296 ? 9.007 7.787 -0.243 1.00 98.00 296 VAL A N 1
ATOM 2344 C CA . VAL A 1 296 ? 7.631 7.768 0.261 1.00 98.00 296 VAL A CA 1
ATOM 2345 C C . VAL A 1 296 ? 7.389 6.508 1.087 1.00 98.00 296 VAL A C 1
ATOM 2347 O O . VAL A 1 296 ? 6.884 6.617 2.200 1.00 98.00 296 VAL A O 1
ATOM 2350 N N . LEU A 1 297 ? 7.793 5.333 0.590 1.00 97.81 297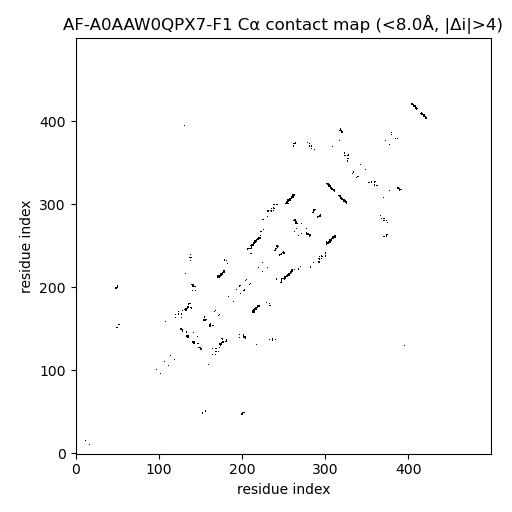 LEU A N 1
ATOM 2351 C CA . LEU A 1 297 ? 7.684 4.064 1.319 1.00 97.81 297 LEU A CA 1
ATOM 2352 C C . LEU A 1 297 ? 8.420 4.105 2.668 1.00 97.81 297 LEU A C 1
ATOM 2354 O O . LEU A 1 297 ? 7.916 3.567 3.650 1.00 97.81 297 LEU A O 1
ATOM 2358 N N . GLU A 1 298 ? 9.572 4.775 2.739 1.00 96.75 298 GLU A N 1
ATOM 2359 C CA . GLU A 1 298 ? 10.328 4.959 3.984 1.00 96.75 298 GLU A CA 1
ATOM 2360 C C . GLU A 1 298 ? 9.528 5.740 5.042 1.00 96.75 298 GLU A C 1
ATOM 2362 O O . GLU A 1 298 ? 9.575 5.402 6.227 1.00 96.75 298 GLU A O 1
ATOM 2367 N N . LYS A 1 299 ? 8.747 6.736 4.601 1.00 96.75 299 LYS A N 1
ATOM 2368 C CA . LYS A 1 299 ? 7.945 7.640 5.445 1.00 96.75 299 LYS A CA 1
ATOM 2369 C C . LYS A 1 299 ? 6.543 7.117 5.785 1.00 96.75 299 LYS A C 1
ATOM 2371 O O . LYS A 1 299 ? 5.853 7.727 6.600 1.00 96.75 299 LYS A O 1
ATOM 2376 N N . LEU A 1 300 ? 6.082 6.033 5.158 1.00 96.88 300 LEU A N 1
ATOM 2377 C CA . LEU A 1 300 ? 4.736 5.492 5.378 1.00 96.88 300 LEU A CA 1
ATOM 2378 C C . LEU A 1 300 ? 4.592 4.843 6.749 1.00 96.88 300 LEU A C 1
ATOM 2380 O O . LEU A 1 300 ? 5.242 3.835 7.000 1.00 96.88 300 LEU A O 1
ATOM 2384 N N . ASN A 1 301 ? 3.642 5.309 7.563 1.00 96.06 301 ASN A N 1
ATOM 2385 C CA . ASN A 1 301 ? 3.282 4.664 8.828 1.00 96.06 301 ASN A CA 1
ATOM 2386 C C . ASN A 1 301 ? 2.574 3.318 8.580 1.00 96.06 301 ASN A C 1
ATOM 2388 O O . ASN A 1 301 ? 1.347 3.250 8.453 1.00 96.06 301 ASN A O 1
ATOM 2392 N N . CYS A 1 302 ? 3.366 2.251 8.462 1.00 97.44 302 CYS A N 1
ATOM 2393 C CA . CYS A 1 302 ? 2.899 0.903 8.169 1.00 97.44 302 CYS A CA 1
ATOM 2394 C C . CYS A 1 302 ? 3.565 -0.158 9.054 1.00 97.44 302 CYS A C 1
ATOM 2396 O O . CYS A 1 302 ? 4.710 -0.006 9.465 1.00 97.44 302 CYS A O 1
ATOM 2398 N N . GLN A 1 303 ? 2.869 -1.262 9.340 1.00 97.75 303 GLN A N 1
ATOM 2399 C CA . GLN A 1 303 ? 3.466 -2.368 10.105 1.00 97.75 303 GLN A CA 1
ATOM 2400 C C . GLN A 1 303 ? 4.299 -3.298 9.221 1.00 97.75 303 GLN A C 1
ATOM 2402 O O . GLN A 1 303 ? 5.371 -3.732 9.632 1.00 97.75 303 GLN A O 1
ATOM 2407 N N . PHE A 1 304 ? 3.824 -3.591 8.009 1.00 98.12 304 PHE A N 1
ATOM 2408 C CA . PHE A 1 304 ? 4.487 -4.505 7.082 1.00 98.12 304 PHE A CA 1
ATOM 2409 C C . PHE A 1 304 ? 4.543 -3.923 5.673 1.00 98.12 304 PHE A C 1
ATOM 2411 O O . PHE A 1 304 ? 3.525 -3.462 5.147 1.00 98.12 304 PHE A O 1
ATOM 2418 N N . ILE A 1 305 ? 5.715 -4.026 5.049 1.00 98.06 305 ILE A N 1
ATOM 2419 C CA . ILE A 1 305 ? 5.890 -3.824 3.610 1.00 98.06 305 ILE A CA 1
ATOM 2420 C C . ILE A 1 305 ? 6.149 -5.188 2.990 1.00 98.06 305 ILE A C 1
ATOM 2422 O O . ILE A 1 305 ? 7.074 -5.895 3.379 1.00 98.06 305 ILE A O 1
ATOM 2426 N N . GLU A 1 306 ? 5.314 -5.562 2.036 1.00 97.62 306 GLU A N 1
ATOM 2427 C CA . GLU A 1 306 ? 5.397 -6.818 1.316 1.00 97.62 306 GLU A CA 1
ATOM 2428 C C . GLU A 1 306 ? 5.727 -6.525 -0.146 1.00 97.62 306 GLU A C 1
ATOM 2430 O O . GLU A 1 306 ? 4.973 -5.837 -0.826 1.00 97.62 306 GLU A O 1
ATOM 2435 N N . VAL A 1 307 ? 6.855 -7.029 -0.636 1.00 96.81 307 VAL A N 1
ATOM 2436 C CA . VAL A 1 307 ? 7.252 -6.907 -2.041 1.00 96.81 307 VAL A CA 1
ATOM 2437 C C . VAL A 1 307 ? 6.991 -8.239 -2.718 1.00 96.81 307 VAL A C 1
ATOM 2439 O O . VAL A 1 307 ? 7.559 -9.256 -2.316 1.00 96.81 307 VAL A O 1
ATOM 2442 N N . VAL A 1 308 ? 6.134 -8.227 -3.736 1.00 96.31 308 VAL A N 1
ATOM 2443 C CA . VAL A 1 308 ? 5.761 -9.418 -4.504 1.00 96.31 308 VAL A CA 1
ATOM 2444 C C . VAL A 1 308 ? 6.338 -9.293 -5.906 1.00 96.31 308 VAL A C 1
ATOM 2446 O O . VAL A 1 308 ? 6.007 -8.362 -6.634 1.00 96.31 308 VAL A O 1
ATOM 2449 N N . GLY A 1 309 ? 7.217 -10.214 -6.285 1.00 95.62 309 GLY A N 1
ATOM 2450 C CA . GLY A 1 309 ? 7.768 -10.296 -7.632 1.00 95.62 309 GLY A CA 1
ATOM 2451 C C . GLY A 1 309 ? 6.946 -11.252 -8.489 1.00 95.62 309 GLY A C 1
ATOM 2452 O O . GLY A 1 309 ? 6.845 -12.434 -8.164 1.00 95.62 309 GLY A O 1
ATOM 2453 N N . GLU A 1 310 ? 6.367 -10.741 -9.572 1.00 94.56 310 GLU A N 1
ATOM 2454 C CA . GLU A 1 310 ? 5.590 -11.516 -10.534 1.00 94.56 310 GLU A CA 1
ATOM 2455 C C . GLU A 1 310 ? 6.482 -11.967 -11.704 1.00 94.56 310 GLU A C 1
ATOM 2457 O O . GLU A 1 310 ? 7.060 -11.123 -12.401 1.00 94.56 310 GLU A O 1
ATOM 2462 N N . PRO A 1 311 ? 6.617 -13.281 -11.937 1.00 91.88 311 PRO A N 1
ATOM 2463 C CA . PRO A 1 311 ? 7.405 -13.798 -13.044 1.00 91.88 311 PRO A CA 1
ATOM 2464 C C . PRO A 1 311 ? 6.696 -13.585 -14.388 1.00 91.88 311 PRO A C 1
ATOM 2466 O O . PRO A 1 311 ? 5.479 -13.450 -14.476 1.00 91.88 311 PRO A O 1
ATOM 2469 N N . LYS A 1 312 ? 7.462 -13.615 -15.484 1.00 86.44 312 LYS A N 1
ATOM 2470 C CA . LYS A 1 312 ? 6.919 -13.515 -16.852 1.00 86.44 312 LYS A CA 1
ATOM 2471 C C . LYS A 1 312 ? 5.981 -14.660 -17.229 1.00 86.44 312 LYS A C 1
ATOM 2473 O O . LYS A 1 312 ? 5.023 -14.455 -17.971 1.00 86.44 312 LYS A O 1
ATOM 2478 N N . ARG A 1 313 ? 6.346 -15.877 -16.830 1.00 84.06 313 ARG A N 1
ATOM 2479 C CA . ARG A 1 313 ? 5.614 -17.107 -17.141 1.00 84.06 313 ARG A CA 1
ATOM 2480 C C . ARG A 1 313 ? 4.793 -17.494 -15.922 1.00 84.06 313 ARG A C 1
ATOM 2482 O O . ARG A 1 313 ? 5.277 -17.341 -14.807 1.00 84.06 313 ARG A O 1
ATOM 2489 N N . ALA A 1 314 ? 3.596 -18.029 -16.154 1.00 76.88 314 ALA A N 1
ATOM 2490 C CA . ALA A 1 314 ? 2.729 -18.538 -15.091 1.00 76.88 314 ALA A CA 1
ATOM 2491 C C . ALA A 1 314 ? 3.419 -19.619 -14.237 1.00 76.88 314 ALA A C 1
ATOM 2493 O O . ALA A 1 314 ? 3.126 -19.736 -13.054 1.00 76.88 314 ALA A O 1
ATOM 2494 N N . ASP A 1 315 ? 4.377 -20.339 -14.828 1.00 75.12 315 ASP A N 1
ATOM 2495 C CA . ASP A 1 315 ? 5.154 -21.396 -14.170 1.00 75.12 315 ASP A CA 1
ATOM 2496 C C . ASP A 1 315 ? 6.369 -20.861 -13.392 1.00 75.12 315 ASP A C 1
ATOM 2498 O O . ASP A 1 315 ? 7.109 -21.626 -12.777 1.00 75.12 315 ASP A O 1
ATOM 2502 N N . GLY A 1 316 ? 6.637 -19.554 -13.461 1.00 74.00 316 GLY A N 1
ATOM 2503 C CA . GLY A 1 316 ? 7.742 -18.958 -12.725 1.00 74.00 316 GLY A CA 1
ATOM 2504 C C . GLY A 1 316 ? 7.460 -18.919 -11.225 1.00 74.00 316 GLY A C 1
ATOM 2505 O O . GLY A 1 316 ? 6.312 -18.854 -10.784 1.00 74.00 316 GLY A O 1
ATOM 2506 N N . MET A 1 317 ? 8.521 -18.912 -10.422 1.00 73.44 317 MET A N 1
ATOM 2507 C CA . MET A 1 317 ? 8.369 -18.754 -8.980 1.00 73.44 317 MET A CA 1
ATOM 2508 C C . MET A 1 317 ? 8.016 -17.309 -8.643 1.00 73.44 317 MET A C 1
ATOM 2510 O O . MET A 1 317 ? 8.699 -16.375 -9.068 1.00 73.44 317 MET A O 1
ATOM 2514 N N . TYR A 1 318 ? 6.963 -17.126 -7.850 1.00 85.50 318 TYR A N 1
ATOM 2515 C CA . TYR A 1 318 ? 6.686 -15.824 -7.271 1.00 85.50 318 TYR A CA 1
ATOM 2516 C C . TYR A 1 318 ? 7.672 -15.552 -6.146 1.00 85.50 318 TYR A C 1
ATOM 2518 O O . TYR A 1 318 ? 7.905 -16.383 -5.263 1.00 85.50 318 TYR A O 1
ATOM 2526 N N . PHE A 1 319 ? 8.214 -14.346 -6.167 1.00 89.19 319 PHE A N 1
ATOM 2527 C CA . PHE A 1 319 ? 9.031 -13.830 -5.087 1.00 89.19 319 PHE A CA 1
ATOM 2528 C C . PHE A 1 319 ? 8.138 -13.125 -4.075 1.00 89.19 319 PHE A C 1
ATOM 2530 O O . PHE A 1 319 ? 7.261 -12.350 -4.454 1.00 89.19 319 PHE A O 1
ATOM 2537 N N . ARG A 1 320 ? 8.392 -13.343 -2.786 1.00 93.50 320 ARG A N 1
ATOM 2538 C CA . ARG A 1 320 ? 7.747 -12.591 -1.715 1.00 93.50 320 ARG A CA 1
ATOM 2539 C C . ARG A 1 320 ? 8.757 -12.260 -0.632 1.00 93.50 320 ARG A C 1
ATOM 2541 O O . ARG A 1 320 ? 9.310 -13.155 -0.001 1.00 93.50 320 ARG A O 1
ATOM 2548 N N . ALA A 1 321 ? 8.943 -10.971 -0.383 1.00 93.81 321 ALA A N 1
ATOM 2549 C CA . ALA A 1 321 ? 9.704 -10.470 0.752 1.00 93.81 321 ALA A CA 1
ATOM 2550 C C . ALA A 1 321 ? 8.785 -9.672 1.674 1.00 93.81 321 ALA A C 1
ATOM 2552 O O . ALA A 1 321 ? 8.090 -8.763 1.226 1.00 93.81 321 ALA A O 1
ATOM 2553 N N . VAL A 1 322 ? 8.796 -9.997 2.967 1.00 96.38 322 VAL A N 1
ATOM 2554 C CA . VAL A 1 322 ? 8.041 -9.272 3.995 1.00 96.38 322 VAL A CA 1
ATOM 2555 C C . VAL A 1 322 ? 9.026 -8.564 4.914 1.00 96.38 322 VAL A C 1
ATOM 2557 O O . VAL A 1 322 ? 9.906 -9.186 5.507 1.00 96.38 322 VAL A O 1
ATOM 2560 N N . ILE A 1 323 ? 8.870 -7.253 5.038 1.00 97.12 323 ILE A N 1
ATOM 2561 C CA . ILE A 1 323 ? 9.691 -6.396 5.885 1.00 97.12 323 ILE A CA 1
ATOM 2562 C C . ILE A 1 323 ? 8.812 -5.899 7.025 1.00 97.12 323 ILE A C 1
ATOM 2564 O O . ILE A 1 323 ? 7.846 -5.166 6.805 1.00 97.12 323 ILE A O 1
ATOM 2568 N N . ASP A 1 324 ? 9.160 -6.298 8.245 1.00 97.50 324 ASP A N 1
ATOM 2569 C CA . ASP A 1 324 ? 8.547 -5.768 9.458 1.00 97.50 324 ASP A CA 1
ATOM 2570 C C . ASP A 1 324 ? 9.076 -4.357 9.731 1.00 97.50 324 ASP A C 1
ATOM 2572 O O . ASP A 1 324 ? 10.284 -4.132 9.822 1.00 97.50 324 ASP A O 1
ATOM 2576 N N . ARG A 1 325 ? 8.165 -3.393 9.828 1.00 97.56 325 ARG A N 1
ATOM 2577 C CA . ARG A 1 325 ? 8.446 -1.973 10.063 1.00 97.56 325 ARG A CA 1
ATOM 2578 C C . ARG A 1 325 ? 8.001 -1.518 11.453 1.00 97.56 325 ARG A C 1
ATOM 2580 O O . ARG A 1 325 ? 8.249 -0.370 11.809 1.00 97.56 325 ARG A O 1
ATOM 2587 N N . ARG A 1 326 ? 7.408 -2.388 12.278 1.00 96.31 326 ARG A N 1
ATOM 2588 C CA . ARG A 1 326 ? 7.005 -2.030 13.652 1.00 96.31 326 ARG A CA 1
ATOM 2589 C C . ARG A 1 326 ? 8.188 -1.513 14.488 1.00 96.31 326 ARG A C 1
ATOM 2591 O O . ARG A 1 326 ? 8.047 -0.422 15.039 1.00 96.31 326 ARG A O 1
ATOM 2598 N N . PRO A 1 327 ? 9.372 -2.169 14.501 1.00 95.69 327 PRO A N 1
ATOM 2599 C CA . PRO A 1 327 ? 10.535 -1.664 15.238 1.00 95.69 327 PRO A CA 1
ATOM 2600 C C . PRO A 1 327 ? 10.989 -0.280 14.763 1.00 95.69 327 PRO A C 1
ATOM 2602 O O . PRO A 1 327 ? 11.458 0.522 15.564 1.00 95.69 327 PRO A O 1
ATOM 2605 N N . HIS A 1 328 ? 10.810 0.020 13.470 1.00 94.06 328 HIS A N 1
ATOM 2606 C CA . HIS A 1 328 ? 11.144 1.317 12.888 1.00 94.06 328 HIS A CA 1
ATOM 2607 C C . HIS A 1 328 ? 10.274 2.444 13.423 1.00 94.06 328 HIS A C 1
ATOM 2609 O O . HIS A 1 328 ? 10.810 3.468 13.828 1.00 94.06 328 HIS A O 1
ATOM 2615 N N . PHE A 1 329 ? 8.955 2.264 13.467 1.00 91.44 329 PHE A N 1
ATOM 2616 C CA . PHE A 1 329 ? 8.068 3.302 13.997 1.00 91.44 329 PHE A CA 1
ATOM 2617 C C . PHE A 1 329 ? 8.199 3.469 15.500 1.00 91.44 329 PHE A C 1
ATOM 2619 O O . PHE A 1 329 ? 8.168 4.593 15.987 1.00 91.44 329 PHE A O 1
ATOM 2626 N N . THR A 1 330 ? 8.409 2.374 16.228 1.00 93.56 330 THR A N 1
ATOM 2627 C CA . THR A 1 330 ? 8.706 2.459 17.653 1.00 93.56 330 THR A CA 1
ATOM 2628 C C . THR A 1 330 ? 9.990 3.245 17.901 1.00 93.56 330 THR A C 1
ATOM 2630 O O . THR A 1 330 ? 9.973 4.175 18.698 1.00 93.56 330 THR A O 1
ATOM 2633 N N . GLN A 1 331 ? 11.085 2.924 17.202 1.00 95.06 331 GLN A N 1
ATOM 2634 C CA . GLN A 1 331 ? 12.349 3.638 17.381 1.00 95.06 331 GLN A CA 1
ATOM 2635 C C . GLN A 1 331 ? 12.228 5.112 16.971 1.00 95.06 331 GLN A C 1
ATOM 2637 O O . GLN A 1 331 ? 12.626 5.977 17.736 1.00 95.06 331 GLN A O 1
ATOM 2642 N N . GLN A 1 332 ? 11.589 5.404 15.835 1.00 92.38 332 GLN A N 1
ATOM 2643 C CA . GLN A 1 332 ? 11.359 6.775 15.373 1.00 92.38 332 GLN A CA 1
ATOM 2644 C C . GLN A 1 332 ? 10.504 7.594 16.353 1.00 92.38 332 GLN A C 1
ATOM 2646 O O . GLN A 1 332 ? 10.724 8.790 16.507 1.00 92.38 332 GLN A O 1
ATOM 2651 N N . SER A 1 333 ? 9.535 6.960 17.018 1.00 92.50 333 SER A N 1
ATOM 2652 C CA . SER A 1 333 ? 8.727 7.600 18.058 1.00 92.50 333 SER A CA 1
ATOM 2653 C C . SER A 1 333 ? 9.580 7.981 19.271 1.00 92.50 333 SER A C 1
ATOM 2655 O O . SER A 1 333 ? 9.462 9.093 19.774 1.00 92.50 333 SER A O 1
ATOM 2657 N N . VAL A 1 334 ? 10.464 7.083 19.716 1.00 95.44 334 VAL A N 1
ATOM 2658 C CA . VAL A 1 334 ? 11.399 7.353 20.821 1.00 95.44 334 VAL A CA 1
ATOM 2659 C C . VAL A 1 334 ? 12.396 8.450 20.439 1.00 95.44 334 VAL A C 1
ATOM 2661 O O . VAL A 1 334 ? 12.628 9.363 21.224 1.00 95.44 334 VAL A O 1
ATOM 2664 N N . ASP A 1 335 ? 12.926 8.416 19.214 1.00 93.69 335 ASP A N 1
ATOM 2665 C CA . ASP A 1 335 ? 13.843 9.443 18.700 1.00 93.69 335 ASP A CA 1
ATOM 2666 C C . ASP A 1 335 ? 13.167 10.826 18.610 1.00 93.69 335 ASP A C 1
ATOM 2668 O O . ASP A 1 335 ? 13.827 11.853 18.748 1.00 93.69 335 ASP A O 1
ATOM 2672 N N . ALA A 1 336 ? 11.843 10.863 18.420 1.00 94.00 336 ALA A N 1
ATOM 2673 C CA . ALA A 1 336 ? 11.032 12.081 18.461 1.00 94.00 336 ALA A CA 1
ATOM 2674 C C . ALA A 1 336 ? 10.686 12.551 19.892 1.00 94.00 336 ALA A C 1
ATOM 2676 O O . ALA A 1 336 ? 9.953 13.525 20.052 1.00 94.00 336 ALA A O 1
ATOM 2677 N N . GLY A 1 337 ? 11.194 11.874 20.927 1.00 96.44 337 GLY A N 1
ATOM 2678 C CA . GLY A 1 337 ? 10.987 12.233 22.331 1.00 96.44 337 GLY A CA 1
ATOM 2679 C C . GLY A 1 337 ? 9.678 11.723 22.936 1.00 96.44 337 GLY A C 1
ATOM 2680 O O . GLY A 1 337 ? 9.302 12.165 24.020 1.00 96.44 337 GLY A O 1
ATOM 2681 N N . HIS A 1 338 ? 8.966 10.810 22.270 1.00 95.81 338 HIS A N 1
ATOM 2682 C CA . HIS A 1 338 ? 7.818 10.150 22.889 1.00 95.81 338 HIS A CA 1
ATOM 2683 C C . HIS A 1 338 ? 8.267 9.162 23.972 1.00 95.81 338 HIS A C 1
ATOM 2685 O O . HIS A 1 338 ? 9.344 8.572 23.883 1.00 95.81 338 HIS A O 1
ATOM 2691 N N . GLU A 1 339 ? 7.407 8.961 24.974 1.00 96.56 339 GLU A N 1
ATOM 2692 C CA . GLU A 1 339 ? 7.658 8.035 26.077 1.00 96.56 339 GLU A CA 1
ATOM 2693 C C . GLU A 1 339 ? 7.946 6.618 25.560 1.00 96.56 339 GLU A C 1
ATOM 2695 O O . GLU A 1 339 ? 7.181 6.039 24.782 1.00 96.56 339 GLU A O 1
ATOM 2700 N N . ASP A 1 340 ? 9.075 6.066 25.997 1.00 96.06 340 ASP A N 1
ATOM 2701 C CA . ASP A 1 340 ? 9.478 4.707 25.677 1.00 96.06 340 ASP A CA 1
ATOM 2702 C C . ASP A 1 340 ? 8.995 3.757 26.773 1.00 96.06 340 ASP A C 1
ATOM 2704 O O . ASP A 1 340 ? 9.564 3.709 27.863 1.00 96.06 340 ASP A O 1
ATOM 2708 N N . ILE A 1 341 ? 7.981 2.946 26.468 1.00 95.50 341 ILE A N 1
ATOM 2709 C CA . ILE A 1 341 ? 7.455 1.936 27.402 1.00 95.50 341 ILE A CA 1
ATOM 2710 C C . ILE A 1 341 ? 8.515 0.912 27.846 1.00 95.50 341 ILE A C 1
ATOM 2712 O O . ILE A 1 341 ? 8.326 0.232 28.851 1.00 95.50 341 ILE A O 1
ATOM 2716 N N . TRP A 1 342 ? 9.629 0.795 27.112 1.00 95.06 342 TRP A N 1
ATOM 2717 C CA . TRP A 1 342 ? 10.752 -0.084 27.438 1.00 95.06 342 TRP A CA 1
ATOM 2718 C C . TRP A 1 342 ? 11.964 0.662 28.007 1.00 95.06 342 TRP A C 1
ATOM 2720 O O . TRP A 1 342 ? 13.033 0.065 28.091 1.00 95.06 342 TRP A O 1
ATOM 2730 N N . ALA A 1 343 ? 11.833 1.930 28.421 1.00 96.12 343 ALA A N 1
ATOM 2731 C CA . ALA A 1 343 ? 12.954 2.747 28.907 1.00 96.12 343 ALA A CA 1
ATOM 2732 C C . ALA A 1 343 ? 13.789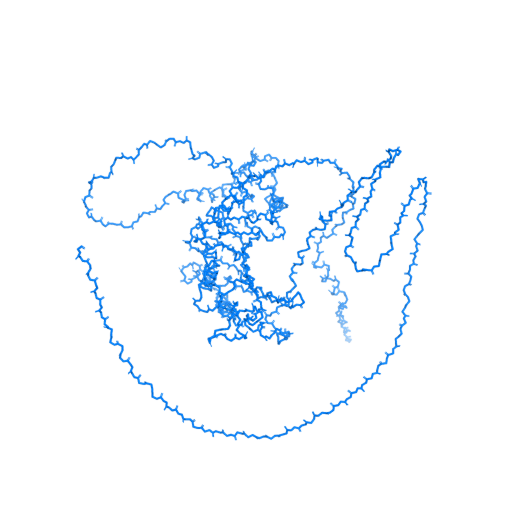 2.071 30.016 1.00 96.12 343 ALA A C 1
ATOM 2734 O O . ALA A 1 343 ? 14.996 2.286 30.098 1.00 96.12 343 ALA A O 1
ATOM 2735 N N . ASN A 1 344 ? 13.156 1.223 30.834 1.00 97.50 344 ASN A N 1
ATOM 2736 C CA . ASN A 1 344 ? 13.787 0.525 31.957 1.00 97.50 344 ASN A CA 1
ATOM 2737 C C . ASN A 1 344 ? 14.267 -0.903 31.626 1.00 97.50 344 ASN A C 1
ATOM 2739 O O . ASN A 1 344 ? 14.840 -1.564 32.489 1.00 97.50 344 ASN A O 1
ATOM 2743 N N . ASP A 1 345 ? 14.046 -1.399 30.404 1.00 97.94 345 ASP A N 1
ATOM 2744 C CA . ASP A 1 345 ? 14.453 -2.739 29.966 1.00 97.94 345 ASP A CA 1
ATOM 2745 C C . ASP A 1 345 ? 15.544 -2.642 28.888 1.00 97.94 345 ASP A C 1
ATOM 2747 O O . ASP A 1 345 ? 15.287 -2.502 27.688 1.00 97.94 345 ASP A O 1
ATOM 2751 N N . ALA A 1 346 ? 16.801 -2.746 29.329 1.00 97.19 346 ALA A N 1
ATOM 2752 C CA . ALA A 1 346 ? 17.968 -2.670 28.453 1.00 97.19 346 ALA A CA 1
ATOM 2753 C C . ALA A 1 346 ? 17.968 -3.747 27.352 1.00 97.19 346 ALA A C 1
ATOM 2755 O O . ALA A 1 346 ? 18.444 -3.489 26.241 1.00 97.19 346 ALA A O 1
ATOM 2756 N N . VAL A 1 347 ? 17.418 -4.936 27.627 1.00 97.19 347 VAL A N 1
ATOM 2757 C CA . VAL A 1 347 ? 17.357 -6.039 26.657 1.00 97.19 347 VAL A CA 1
ATOM 2758 C C . VAL A 1 347 ? 16.323 -5.725 25.582 1.00 97.19 347 VAL A C 1
ATOM 2760 O O . VAL A 1 347 ? 16.616 -5.872 24.392 1.00 97.19 347 VAL A O 1
ATOM 2763 N N . ALA A 1 348 ? 15.145 -5.231 25.970 1.00 95.38 348 ALA A N 1
ATOM 2764 C CA . ALA A 1 348 ? 14.117 -4.804 25.024 1.00 95.38 348 ALA A CA 1
ATOM 2765 C C . ALA A 1 348 ? 14.602 -3.651 24.128 1.00 95.38 348 ALA A C 1
ATOM 2767 O O . ALA A 1 348 ? 14.406 -3.700 22.909 1.00 95.38 348 ALA A O 1
ATOM 2768 N N . ILE A 1 349 ? 15.308 -2.661 24.689 1.00 96.44 349 ILE A N 1
ATOM 2769 C CA . ILE A 1 349 ? 15.910 -1.559 23.920 1.00 96.44 349 ILE A CA 1
ATOM 2770 C C . ILE A 1 349 ? 16.953 -2.089 22.924 1.00 96.44 349 ILE A C 1
ATOM 2772 O O . ILE A 1 349 ? 16.935 -1.706 21.750 1.00 96.44 349 ILE A O 1
ATOM 2776 N N . ALA A 1 350 ? 17.858 -2.972 23.362 1.00 96.81 350 ALA A N 1
ATOM 2777 C CA . ALA A 1 350 ? 18.889 -3.547 22.500 1.00 96.81 350 ALA A CA 1
ATOM 2778 C C . ALA A 1 350 ? 18.280 -4.363 21.347 1.00 96.81 350 ALA A C 1
ATOM 2780 O O . ALA A 1 350 ? 18.664 -4.177 20.187 1.00 96.81 350 ALA A O 1
ATOM 2781 N N . ASN A 1 351 ? 17.276 -5.199 21.638 1.00 96.69 351 ASN A N 1
ATOM 2782 C CA . ASN A 1 351 ? 16.544 -5.950 20.618 1.00 96.69 351 ASN A CA 1
ATOM 2783 C C . ASN A 1 351 ? 15.824 -5.022 19.638 1.00 96.69 351 ASN A C 1
ATOM 2785 O O . ASN A 1 351 ? 15.954 -5.206 18.429 1.00 96.69 351 ASN A O 1
ATOM 2789 N N . ARG A 1 352 ? 15.127 -3.984 20.118 1.00 95.62 352 ARG A N 1
ATOM 2790 C CA . ARG A 1 352 ? 14.458 -3.013 19.241 1.00 95.62 352 ARG A CA 1
ATOM 2791 C C . ARG A 1 352 ? 15.443 -2.328 18.298 1.00 95.62 352 ARG A C 1
ATOM 2793 O O . ARG A 1 352 ? 15.161 -2.235 17.106 1.00 95.62 352 ARG A O 1
ATOM 2800 N N . LYS A 1 353 ? 16.602 -1.881 18.796 1.00 96.56 353 LYS A N 1
ATOM 2801 C CA . LYS A 1 353 ? 17.649 -1.255 17.969 1.00 96.56 353 LYS A CA 1
ATOM 2802 C C . LYS A 1 353 ? 18.199 -2.222 16.917 1.00 96.56 353 LYS A C 1
ATOM 2804 O O . LYS A 1 353 ? 18.371 -1.831 15.761 1.00 96.56 353 LYS A O 1
ATOM 2809 N N . ARG A 1 354 ? 18.422 -3.489 17.283 1.00 97.25 354 ARG A N 1
ATOM 2810 C CA . ARG A 1 354 ? 18.853 -4.544 16.350 1.00 97.25 354 ARG A CA 1
ATOM 2811 C C . ARG A 1 354 ? 17.808 -4.807 15.264 1.00 97.25 354 ARG A C 1
ATOM 2813 O O . ARG A 1 354 ? 18.151 -4.860 14.082 1.00 97.25 354 ARG A O 1
ATOM 2820 N N . GLU A 1 355 ? 16.542 -4.943 15.642 1.00 96.06 355 GLU A N 1
ATOM 2821 C CA . GLU A 1 355 ? 15.429 -5.158 14.712 1.00 96.06 355 GLU A CA 1
ATOM 2822 C C . GLU A 1 355 ? 15.193 -3.937 13.812 1.00 96.06 355 GLU A C 1
ATOM 2824 O O . GLU A 1 355 ? 14.952 -4.081 12.614 1.00 96.06 355 GLU A O 1
ATOM 2829 N N . PHE A 1 356 ? 15.347 -2.722 14.343 1.00 96.12 356 PHE A N 1
ATOM 2830 C CA . PHE A 1 356 ? 15.330 -1.487 13.561 1.00 96.12 356 PHE A CA 1
ATOM 2831 C C . PHE A 1 356 ? 16.432 -1.470 12.497 1.00 96.12 356 PHE A C 1
ATOM 2833 O O . PHE A 1 356 ? 16.143 -1.242 11.320 1.00 96.12 356 PHE A O 1
ATOM 2840 N N . ALA A 1 357 ? 17.679 -1.757 12.885 1.00 96.56 357 ALA A N 1
ATOM 2841 C CA . ALA A 1 357 ? 18.806 -1.823 11.958 1.00 96.56 357 ALA A CA 1
ATOM 2842 C C . ALA A 1 357 ? 18.584 -2.899 10.883 1.00 96.56 357 ALA A C 1
ATOM 2844 O O . ALA A 1 357 ? 18.789 -2.643 9.695 1.00 96.56 357 ALA A O 1
ATOM 2845 N N . THR A 1 358 ? 18.075 -4.067 11.282 1.00 95.88 358 THR A N 1
ATOM 2846 C CA . THR A 1 358 ? 17.744 -5.175 10.373 1.00 95.88 358 THR A CA 1
ATOM 2847 C C . THR A 1 358 ? 16.635 -4.786 9.395 1.00 95.88 358 THR A C 1
ATOM 2849 O O . THR A 1 358 ? 16.770 -4.997 8.190 1.00 95.88 358 THR A O 1
ATOM 2852 N N . SER A 1 359 ? 15.556 -4.166 9.881 1.00 95.44 359 SER A N 1
ATOM 2853 C CA . SER A 1 359 ? 14.449 -3.661 9.062 1.00 95.44 359 SER A CA 1
ATOM 2854 C C . SER A 1 359 ? 14.925 -2.615 8.052 1.00 95.44 359 SER A C 1
ATOM 2856 O O . SER A 1 359 ? 14.605 -2.707 6.865 1.00 95.44 359 SER A O 1
ATOM 2858 N N . LYS A 1 360 ? 15.749 -1.654 8.489 1.00 96.06 360 LYS A N 1
ATOM 2859 C CA . LYS A 1 360 ? 16.328 -0.610 7.632 1.00 96.06 360 LYS A CA 1
ATOM 2860 C C . LYS A 1 360 ? 17.261 -1.197 6.569 1.00 96.06 360 LYS A C 1
ATOM 2862 O O . LYS A 1 360 ? 17.166 -0.812 5.404 1.00 96.06 360 LYS A O 1
ATOM 2867 N N . ALA A 1 361 ? 18.109 -2.158 6.939 1.00 95.69 361 ALA A N 1
ATOM 2868 C CA . ALA A 1 361 ? 18.990 -2.859 6.006 1.00 95.69 361 ALA A CA 1
ATOM 2869 C C . ALA A 1 361 ? 18.188 -3.637 4.951 1.00 95.69 361 ALA A C 1
ATOM 2871 O O . ALA A 1 361 ? 18.406 -3.452 3.756 1.00 95.69 361 ALA A O 1
ATOM 2872 N N . ARG A 1 362 ? 17.198 -4.434 5.378 1.00 95.38 362 ARG A N 1
ATOM 2873 C CA . ARG A 1 362 ? 16.289 -5.176 4.486 1.00 95.38 362 ARG A CA 1
ATOM 2874 C C . ARG A 1 362 ? 15.543 -4.250 3.528 1.00 95.38 362 ARG A C 1
ATOM 2876 O O . ARG A 1 362 ? 15.496 -4.515 2.332 1.00 95.38 362 ARG A O 1
ATOM 2883 N N . PHE A 1 363 ? 15.022 -3.134 4.031 1.00 96.00 363 PHE A N 1
ATOM 2884 C CA . PHE A 1 363 ? 14.362 -2.125 3.207 1.00 96.00 363 PHE A CA 1
ATOM 2885 C C . PHE A 1 363 ? 15.306 -1.525 2.153 1.00 96.00 363 PHE A C 1
ATOM 2887 O O . PHE A 1 363 ? 14.942 -1.426 0.984 1.00 96.00 363 PHE A O 1
ATOM 2894 N N . GLY A 1 364 ? 16.553 -1.220 2.524 1.00 96.12 364 GLY A N 1
ATOM 2895 C CA . GLY A 1 364 ? 17.580 -0.740 1.594 1.00 96.12 364 GLY A CA 1
ATOM 2896 C C . GLY A 1 364 ? 18.038 -1.761 0.542 1.00 96.12 364 GLY A C 1
ATOM 2897 O O . GLY A 1 364 ? 18.631 -1.355 -0.458 1.00 96.12 364 GLY A O 1
ATOM 2898 N N . LEU A 1 365 ? 17.764 -3.055 0.740 1.00 96.12 365 LEU A N 1
ATOM 2899 C CA . LEU A 1 365 ? 18.150 -4.146 -0.163 1.00 96.12 365 LEU A CA 1
ATOM 2900 C C . LEU A 1 365 ? 17.053 -4.555 -1.158 1.00 96.12 365 LEU A C 1
ATOM 2902 O O . LEU A 1 365 ? 17.344 -5.336 -2.062 1.00 96.12 365 LEU A O 1
ATOM 2906 N N . ILE A 1 366 ? 15.833 -4.006 -1.070 1.00 95.88 366 ILE A N 1
ATOM 2907 C CA . ILE A 1 366 ? 14.704 -4.385 -1.947 1.00 95.88 366 ILE A CA 1
ATOM 2908 C C . ILE A 1 366 ? 15.089 -4.338 -3.432 1.00 95.88 366 ILE A C 1
ATOM 2910 O O . ILE A 1 366 ? 14.862 -5.299 -4.166 1.00 95.88 366 ILE A O 1
ATOM 2914 N N . GLY A 1 367 ? 15.704 -3.240 -3.883 1.00 95.69 367 GLY A N 1
ATOM 2915 C CA . GLY A 1 367 ? 16.110 -3.095 -5.283 1.00 95.69 367 GLY A CA 1
ATOM 2916 C C . GLY A 1 367 ? 17.156 -4.131 -5.712 1.00 95.69 367 GLY A C 1
ATOM 2917 O O . GLY A 1 367 ? 17.102 -4.631 -6.835 1.00 95.69 367 GLY A O 1
ATOM 2918 N N . HIS A 1 368 ? 18.077 -4.492 -4.814 1.00 95.38 368 HIS A N 1
ATOM 2919 C CA . HIS A 1 368 ? 19.065 -5.540 -5.067 1.00 95.38 368 HIS A CA 1
ATOM 2920 C C . HIS A 1 368 ? 18.398 -6.918 -5.175 1.00 95.38 368 HIS A C 1
ATOM 2922 O O . HIS A 1 368 ? 18.691 -7.654 -6.115 1.00 95.38 368 HIS A O 1
ATOM 2928 N N . TRP A 1 369 ? 17.451 -7.237 -4.285 1.00 93.69 369 TRP A N 1
ATOM 2929 C CA . TRP A 1 369 ? 16.690 -8.487 -4.344 1.00 93.69 369 TRP A CA 1
ATOM 2930 C C . TRP A 1 369 ? 15.897 -8.617 -5.641 1.00 93.69 369 TRP A C 1
ATOM 2932 O O . TRP A 1 369 ? 15.996 -9.641 -6.306 1.00 93.69 369 TRP A O 1
ATOM 2942 N N . ILE A 1 370 ? 15.176 -7.571 -6.056 1.00 95.12 370 ILE A N 1
ATOM 2943 C CA . ILE A 1 370 ? 14.415 -7.577 -7.316 1.00 95.12 370 ILE A CA 1
ATOM 2944 C C . ILE A 1 370 ? 15.341 -7.832 -8.509 1.00 95.12 370 ILE A C 1
ATOM 2946 O O . ILE A 1 370 ? 15.039 -8.678 -9.355 1.00 95.12 370 ILE A O 1
ATOM 2950 N N . ARG A 1 371 ? 16.488 -7.142 -8.565 1.00 95.19 371 ARG A N 1
ATOM 2951 C CA . ARG A 1 371 ? 17.485 -7.345 -9.623 1.00 95.19 371 ARG A CA 1
ATOM 2952 C C . ARG A 1 371 ? 17.993 -8.783 -9.629 1.00 95.19 371 ARG A C 1
ATOM 2954 O O . ARG A 1 371 ? 18.022 -9.407 -10.686 1.00 95.19 371 ARG A O 1
ATOM 2961 N N . HIS A 1 372 ? 18.373 -9.305 -8.467 1.00 92.94 372 HIS A N 1
ATOM 2962 C CA . HIS A 1 372 ? 18.915 -10.652 -8.365 1.00 92.94 372 HIS A CA 1
ATOM 2963 C C . HIS A 1 372 ? 17.878 -11.710 -8.751 1.00 92.94 372 HIS A C 1
ATOM 2965 O O . HIS A 1 372 ? 18.184 -12.581 -9.557 1.00 92.94 372 HIS A O 1
ATOM 2971 N N . MET A 1 373 ? 16.647 -11.618 -8.246 1.00 91.69 373 MET A N 1
ATOM 2972 C CA . MET A 1 373 ? 15.579 -12.571 -8.569 1.00 91.69 373 MET A CA 1
ATOM 2973 C C . MET A 1 373 ? 15.183 -12.533 -10.047 1.00 91.69 373 MET A C 1
ATOM 2975 O O . MET A 1 373 ? 14.754 -13.542 -10.594 1.00 91.69 373 MET A O 1
ATOM 2979 N N . THR A 1 374 ? 15.340 -11.382 -10.702 1.00 93.31 374 THR A N 1
ATOM 2980 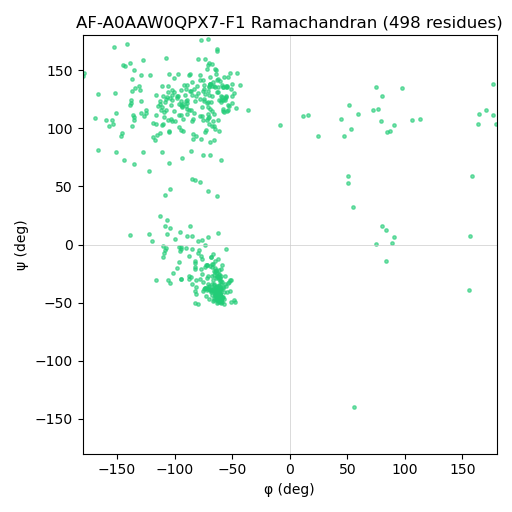C CA . THR A 1 374 ? 15.081 -11.250 -12.142 1.00 93.31 374 THR A CA 1
ATOM 2981 C C . THR A 1 374 ? 16.195 -11.874 -12.984 1.00 93.31 374 THR A C 1
ATOM 2983 O O . THR A 1 374 ? 15.920 -12.484 -14.012 1.00 93.31 374 THR A O 1
ATOM 2986 N N . LEU A 1 375 ? 17.458 -11.706 -12.581 1.00 93.81 375 LEU A N 1
ATOM 2987 C CA . LEU A 1 375 ? 18.608 -12.181 -13.357 1.00 93.81 375 LEU A CA 1
ATOM 2988 C C . LEU A 1 375 ? 18.972 -13.639 -13.084 1.00 93.81 375 LEU A C 1
ATOM 2990 O O . LEU A 1 375 ? 19.542 -14.280 -13.965 1.00 93.81 375 LEU A O 1
ATOM 2994 N N . ASP A 1 376 ? 18.677 -14.125 -11.881 1.00 91.00 376 ASP A N 1
ATOM 2995 C CA . ASP A 1 376 ? 19.041 -15.458 -11.420 1.00 91.00 376 ASP A CA 1
ATOM 2996 C C . ASP A 1 376 ? 18.026 -15.989 -10.384 1.00 91.00 376 ASP A C 1
ATOM 2998 O O . ASP A 1 376 ? 18.252 -15.906 -9.171 1.00 91.00 376 ASP A O 1
ATOM 3002 N N . PRO A 1 377 ? 16.865 -16.490 -10.846 1.00 82.62 377 PRO A N 1
ATOM 3003 C CA . PRO A 1 377 ? 15.784 -16.937 -9.968 1.00 82.62 377 PRO A CA 1
ATOM 3004 C C . PRO A 1 377 ? 16.074 -18.262 -9.241 1.00 82.62 377 PRO A C 1
ATOM 3006 O O . PRO A 1 377 ? 15.402 -18.556 -8.256 1.00 82.62 377 PRO A O 1
ATOM 3009 N N . PHE A 1 378 ? 17.046 -19.065 -9.695 1.00 77.12 378 PHE A N 1
ATOM 3010 C CA . PHE A 1 378 ? 17.260 -20.433 -9.196 1.00 77.12 378 PHE A CA 1
ATOM 3011 C C . PHE A 1 378 ? 18.352 -20.555 -8.129 1.00 77.12 378 PHE A C 1
ATOM 3013 O O . PHE A 1 378 ? 18.332 -21.511 -7.356 1.00 77.12 378 PHE A O 1
ATOM 3020 N N . ARG A 1 379 ? 19.276 -19.590 -8.020 1.00 72.56 379 ARG A N 1
ATOM 3021 C CA . ARG A 1 379 ? 20.361 -19.648 -7.020 1.00 72.56 379 ARG A CA 1
ATOM 3022 C C . ARG A 1 379 ? 19.914 -19.503 -5.558 1.00 72.56 379 ARG A C 1
ATOM 3024 O O . ARG A 1 379 ? 20.714 -19.760 -4.667 1.00 72.56 379 ARG A O 1
ATOM 3031 N N . HIS A 1 380 ? 18.659 -19.132 -5.293 1.00 61.69 380 HIS A N 1
ATOM 3032 C CA . HIS A 1 380 ? 18.171 -18.773 -3.948 1.00 61.69 380 HIS A CA 1
ATOM 3033 C C . HIS A 1 380 ? 17.227 -19.780 -3.295 1.00 61.69 380 HIS A C 1
ATOM 3035 O O . HIS A 1 380 ? 16.568 -19.447 -2.317 1.00 61.69 380 HIS A O 1
ATOM 3041 N N . LEU A 1 381 ? 17.158 -21.012 -3.794 1.00 59.81 381 LEU A N 1
ATOM 3042 C CA . LEU A 1 381 ? 16.339 -22.072 -3.187 1.00 59.81 381 LEU A CA 1
ATOM 3043 C C . LEU A 1 381 ? 17.064 -22.848 -2.072 1.00 59.81 381 LEU A C 1
ATOM 3045 O O . LEU A 1 381 ? 16.627 -23.930 -1.687 1.00 59.81 381 LEU A O 1
ATOM 3049 N N . GLY A 1 382 ? 18.168 -22.309 -1.546 1.00 59.19 382 GLY A N 1
ATOM 3050 C CA . GLY A 1 382 ? 18.885 -22.907 -0.422 1.00 59.19 382 GLY A CA 1
ATOM 3051 C C . GLY A 1 382 ? 18.076 -22.873 0.889 1.00 59.19 382 GLY A C 1
ATOM 3052 O O . GLY A 1 382 ? 17.227 -21.999 1.065 1.00 59.19 382 GLY A O 1
ATOM 3053 N N . PRO A 1 383 ? 18.351 -23.788 1.836 1.00 50.72 383 PRO A N 1
ATOM 3054 C CA . PRO A 1 383 ? 17.620 -23.903 3.105 1.00 50.72 383 PRO A CA 1
ATOM 3055 C C . PRO A 1 383 ? 17.707 -22.654 4.003 1.00 50.72 383 PRO A C 1
ATOM 3057 O O . PRO A 1 383 ? 16.807 -22.431 4.809 1.00 50.72 383 PRO A O 1
ATOM 3060 N N . ASP A 1 384 ? 18.726 -21.808 3.814 1.00 51.88 384 ASP A N 1
ATOM 3061 C CA . ASP A 1 384 ? 18.922 -20.546 4.548 1.00 51.88 384 ASP A CA 1
ATOM 3062 C C . ASP A 1 384 ? 18.365 -19.315 3.814 1.00 51.88 384 ASP A C 1
ATOM 3064 O O . ASP A 1 384 ? 18.646 -18.168 4.181 1.00 51.88 384 ASP A O 1
ATOM 3068 N N . ALA A 1 385 ? 17.597 -19.519 2.742 1.00 57.19 385 ALA A N 1
ATOM 3069 C CA . ALA A 1 385 ? 17.040 -18.418 1.982 1.00 57.19 385 ALA A CA 1
ATOM 3070 C C . ALA A 1 385 ? 16.165 -17.538 2.886 1.00 57.19 385 ALA A C 1
ATOM 3072 O O . ALA A 1 385 ? 15.187 -17.985 3.484 1.00 57.19 385 ALA A O 1
ATOM 3073 N N . LEU A 1 386 ? 16.446 -16.232 2.899 1.00 58.47 386 LEU A N 1
ATOM 3074 C CA . LEU A 1 386 ? 15.578 -15.195 3.480 1.00 58.47 386 LEU A CA 1
ATOM 3075 C C . LEU A 1 386 ? 14.201 -15.102 2.781 1.00 58.47 386 LEU A C 1
ATOM 3077 O O . LEU A 1 386 ? 13.450 -14.149 2.995 1.00 58.47 386 LEU A O 1
ATOM 3081 N N . PHE A 1 387 ? 13.886 -16.061 1.912 1.00 62.81 387 PHE A N 1
ATOM 3082 C CA . PHE A 1 387 ? 12.854 -16.012 0.900 1.00 62.81 387 PHE A CA 1
ATOM 3083 C C . PHE A 1 387 ? 12.002 -17.268 0.999 1.00 62.81 387 PHE A C 1
ATOM 3085 O O . PHE A 1 387 ? 12.511 -18.383 1.077 1.00 62.81 387 PHE A O 1
ATOM 3092 N N . GLN A 1 388 ? 10.688 -17.080 0.976 1.00 62.22 388 GLN A N 1
ATOM 3093 C CA . GLN A 1 388 ? 9.747 -18.188 0.919 1.00 62.22 388 GLN A CA 1
ATOM 3094 C C . GLN A 1 388 ? 9.173 -18.258 -0.496 1.00 62.22 388 GLN A C 1
ATOM 3096 O O . GLN A 1 388 ? 8.725 -17.220 -1.001 1.00 62.22 388 GLN A O 1
ATOM 3101 N N . PRO A 1 389 ? 9.156 -19.439 -1.142 1.00 60.53 389 PRO A N 1
ATOM 3102 C CA . PRO A 1 389 ? 8.414 -19.609 -2.380 1.00 60.53 389 PRO A CA 1
ATOM 3103 C C . PRO A 1 389 ? 6.958 -19.228 -2.120 1.00 60.53 389 PRO A C 1
ATOM 3105 O O . PRO A 1 389 ? 6.316 -19.731 -1.195 1.00 60.53 389 PRO A O 1
ATOM 3108 N N . TYR A 1 390 ? 6.450 -18.283 -2.903 1.00 68.00 390 TYR A N 1
ATOM 3109 C CA . TYR A 1 390 ? 5.083 -17.819 -2.758 1.00 68.00 390 TYR A CA 1
ATOM 3110 C C . TYR A 1 390 ? 4.198 -18.526 -3.771 1.00 68.00 390 TYR A C 1
ATOM 3112 O O . TYR A 1 390 ? 4.448 -18.495 -4.973 1.00 68.00 390 TYR A O 1
ATOM 3120 N N . VAL A 1 391 ? 3.135 -19.149 -3.278 1.00 68.44 391 VAL A N 1
ATOM 3121 C CA . VAL A 1 391 ? 2.009 -19.530 -4.121 1.00 68.44 391 VAL A CA 1
ATOM 3122 C C . VAL A 1 391 ? 1.010 -18.388 -3.989 1.00 68.44 391 VAL A C 1
ATOM 3124 O O . VAL A 1 391 ? 0.488 -18.184 -2.886 1.00 68.44 391 VAL A O 1
ATOM 3127 N N . PRO A 1 392 ? 0.769 -17.592 -5.046 1.00 61.25 392 PRO A N 1
ATOM 3128 C CA . PRO A 1 392 ? -0.260 -16.574 -4.976 1.00 61.25 392 PRO A CA 1
ATOM 3129 C C . PRO A 1 392 ? -1.582 -17.255 -4.625 1.00 61.25 392 PRO A C 1
ATOM 3131 O O . PRO A 1 392 ? -1.822 -18.382 -5.072 1.00 61.25 392 PRO A O 1
ATOM 3134 N N . PRO A 1 393 ? -2.455 -16.612 -3.832 1.00 58.81 393 PRO A N 1
ATOM 3135 C CA . PRO A 1 393 ? -3.808 -17.104 -3.680 1.00 58.81 393 PRO A CA 1
ATOM 3136 C C . PRO A 1 393 ? -4.372 -17.251 -5.089 1.00 58.81 393 PRO A C 1
ATOM 3138 O O . PRO A 1 393 ? -4.475 -16.274 -5.834 1.00 58.81 393 PRO A O 1
ATOM 3141 N N . VAL A 1 394 ? -4.669 -18.492 -5.481 1.00 57.53 394 VAL A N 1
ATOM 3142 C CA . VAL A 1 394 ? -5.364 -18.745 -6.733 1.00 57.53 394 VAL A CA 1
ATOM 3143 C C . VAL A 1 394 ? -6.725 -18.1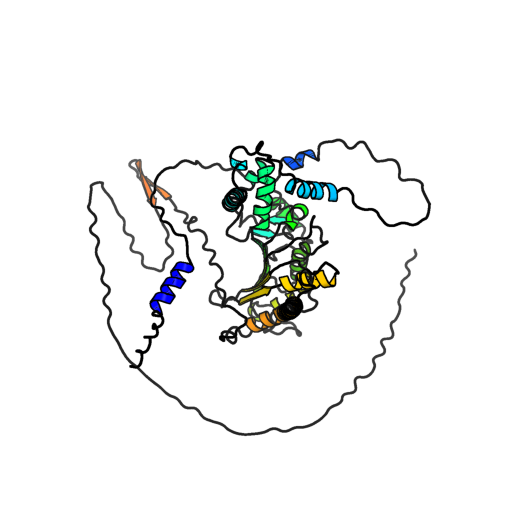16 -6.535 1.00 57.53 394 VAL A C 1
ATOM 3145 O O . VAL A 1 394 ? -7.598 -18.669 -5.865 1.00 57.53 394 VAL A O 1
ATOM 3148 N N . TYR A 1 395 ? -6.883 -16.917 -7.078 1.00 53.44 395 TYR A N 1
ATOM 3149 C CA . TYR A 1 395 ? -8.162 -16.254 -7.173 1.00 53.44 395 TYR A CA 1
ATOM 3150 C C . TYR A 1 395 ? -8.972 -17.034 -8.196 1.00 53.44 395 TYR A C 1
ATOM 3152 O O . TYR A 1 395 ? -9.065 -16.680 -9.373 1.00 53.44 395 TYR A O 1
ATOM 3160 N N . THR A 1 396 ? -9.492 -18.179 -7.755 1.00 42.44 396 THR A N 1
ATOM 3161 C CA . THR A 1 396 ? -10.462 -18.934 -8.523 1.00 42.44 396 THR A CA 1
ATOM 3162 C C . THR A 1 396 ? -11.596 -17.957 -8.768 1.00 42.44 396 THR A C 1
ATOM 3164 O O . THR A 1 396 ? -12.236 -17.467 -7.837 1.00 42.44 396 THR A O 1
ATOM 3167 N N . LYS A 1 397 ? -11.803 -17.585 -10.037 1.00 40.28 397 LYS A N 1
ATOM 3168 C CA . LYS A 1 397 ? -13.051 -16.928 -10.412 1.00 40.28 397 LYS A CA 1
ATOM 3169 C C . LYS A 1 397 ? -14.141 -17.822 -9.830 1.00 40.28 397 LYS A C 1
ATOM 3171 O O . LYS A 1 397 ? -14.118 -19.014 -10.152 1.00 40.28 397 LYS A O 1
ATOM 3176 N N . PRO A 1 398 ? -15.030 -17.316 -8.960 1.00 40.84 398 PRO A N 1
ATOM 3177 C CA . PRO A 1 398 ? -16.048 -18.161 -8.370 1.00 40.84 398 PRO A CA 1
ATOM 3178 C C . PRO A 1 398 ? -16.741 -18.917 -9.505 1.00 40.84 398 PRO A C 1
ATOM 3180 O O . PRO A 1 398 ? -17.179 -18.309 -10.487 1.00 40.84 398 PRO A O 1
ATOM 3183 N N . LEU A 1 399 ? -16.824 -20.248 -9.380 1.00 40.44 399 LEU A N 1
ATOM 3184 C CA . LEU A 1 399 ? -17.454 -21.158 -10.355 1.00 40.44 399 LEU A CA 1
ATOM 3185 C C . LEU A 1 399 ? -18.918 -20.790 -10.679 1.00 40.44 399 LEU A C 1
ATOM 3187 O O . LEU A 1 399 ? -19.532 -21.348 -11.581 1.00 40.44 399 LEU A O 1
ATOM 3191 N N . HIS A 1 400 ? -19.465 -19.782 -10.004 1.00 41.88 400 HIS A N 1
ATOM 3192 C CA . HIS A 1 400 ? -20.792 -19.212 -10.188 1.00 41.88 400 HIS A CA 1
ATOM 3193 C C . HIS A 1 400 ? -20.949 -18.406 -11.494 1.00 41.88 400 HIS A C 1
ATOM 3195 O O . HIS A 1 400 ? -21.989 -17.788 -11.707 1.00 41.88 400 HIS A O 1
ATOM 3201 N N . SER A 1 401 ? -19.948 -18.407 -12.385 1.00 37.72 401 SER A N 1
ATOM 3202 C CA . SER A 1 401 ? -20.085 -17.889 -13.756 1.00 37.72 401 SER A CA 1
ATOM 3203 C C . SER A 1 401 ? -20.001 -18.960 -14.847 1.00 37.72 401 SER A C 1
ATOM 3205 O O . SER A 1 401 ? -19.724 -18.633 -16.003 1.00 37.72 401 SER A O 1
ATOM 3207 N N .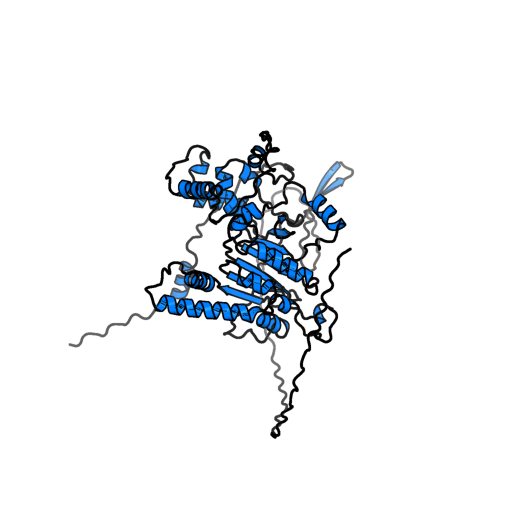 ILE A 1 402 ? -20.321 -20.224 -14.538 1.00 42.06 402 ILE A N 1
ATOM 3208 C CA . ILE A 1 402 ? -20.821 -21.118 -15.589 1.00 42.06 402 ILE A CA 1
ATOM 3209 C C . ILE A 1 402 ? -22.114 -20.478 -16.106 1.00 42.06 402 ILE A C 1
ATOM 3211 O O . ILE A 1 402 ? -23.176 -20.584 -15.495 1.00 42.06 402 ILE A O 1
ATOM 3215 N N . LYS A 1 403 ? -22.016 -19.744 -17.218 1.00 41.78 403 LYS A N 1
ATOM 3216 C CA . LYS A 1 403 ? -23.179 -19.320 -17.993 1.00 41.78 403 LYS A CA 1
ATOM 3217 C C . LYS A 1 403 ? -23.808 -20.589 -18.552 1.00 41.78 403 LYS A C 1
ATOM 3219 O O . LYS A 1 403 ? -23.443 -21.025 -19.638 1.00 41.78 403 LYS A O 1
ATOM 3224 N N . THR A 1 404 ? -24.730 -21.188 -17.813 1.00 43.03 404 THR A N 1
ATOM 3225 C CA . THR A 1 404 ? -25.622 -22.208 -18.353 1.00 43.03 404 THR A CA 1
ATOM 3226 C C . THR A 1 404 ? -26.449 -21.546 -19.447 1.00 43.03 404 THR A C 1
ATOM 3228 O O . THR A 1 404 ? -27.295 -20.686 -19.191 1.00 43.03 404 THR A O 1
ATOM 3231 N N . LYS A 1 405 ? -26.139 -21.872 -20.705 1.00 44.88 405 LYS A N 1
ATOM 3232 C CA . LYS A 1 405 ? -27.007 -21.534 -21.828 1.00 44.88 405 LYS A CA 1
ATOM 3233 C C . LYS A 1 405 ? -28.147 -22.540 -21.810 1.00 44.88 405 LYS A C 1
ATOM 3235 O O . LYS A 1 405 ? -27.945 -23.710 -22.100 1.00 44.88 405 LYS A O 1
ATOM 3240 N N . TYR A 1 406 ? -29.337 -22.063 -21.474 1.00 48.25 406 TYR A N 1
ATOM 3241 C CA . TYR A 1 406 ? -30.566 -22.803 -21.710 1.00 48.25 406 TYR A CA 1
ATOM 3242 C C . TYR A 1 406 ? -31.037 -22.460 -23.120 1.00 48.25 406 TYR A C 1
ATOM 3244 O O . TYR A 1 406 ? -31.344 -21.297 -23.400 1.00 48.25 406 TYR A O 1
ATOM 3252 N N . ARG A 1 407 ? -31.066 -23.444 -24.020 1.00 59.28 407 ARG A N 1
ATOM 3253 C CA . ARG A 1 407 ? -31.785 -23.309 -25.291 1.00 59.28 407 ARG A CA 1
ATOM 3254 C C . ARG A 1 407 ? -33.159 -23.942 -25.127 1.00 59.28 407 ARG A C 1
ATOM 3256 O O . ARG A 1 407 ? -33.267 -25.120 -24.800 1.00 59.28 407 ARG A O 1
ATOM 3263 N N . ASN A 1 408 ? -34.192 -23.129 -25.335 1.00 50.50 408 ASN A N 1
ATOM 3264 C CA . ASN A 1 408 ? -35.564 -23.602 -25.444 1.00 50.50 408 ASN A CA 1
ATOM 3265 C C . ASN A 1 408 ? -35.848 -23.917 -26.906 1.00 50.50 408 ASN A C 1
ATOM 3267 O O . ASN A 1 408 ? -35.816 -23.013 -27.743 1.00 50.50 408 ASN A O 1
ATOM 3271 N N . TYR A 1 409 ? -36.171 -25.172 -27.191 1.00 63.31 409 TYR A N 1
ATOM 3272 C CA . TYR A 1 409 ? -36.707 -25.572 -28.485 1.00 63.31 409 TYR A CA 1
ATOM 3273 C C . TYR A 1 409 ? -38.195 -25.848 -28.327 1.00 63.31 409 TYR A C 1
ATOM 3275 O O . TYR A 1 409 ? -38.610 -26.477 -27.354 1.00 63.31 409 TYR A O 1
ATOM 3283 N N . LYS A 1 410 ? -38.989 -25.367 -29.281 1.00 54.25 410 LYS A N 1
ATOM 3284 C CA . LYS A 1 410 ? -40.352 -25.846 -29.491 1.00 54.25 410 LYS A CA 1
ATOM 3285 C C . LYS A 1 410 ? -40.349 -26.681 -30.756 1.00 54.25 410 LYS A C 1
ATOM 3287 O O . LYS A 1 410 ? -39.880 -26.194 -31.786 1.00 54.25 410 LYS A O 1
ATOM 3292 N N . ASP A 1 411 ? -40.817 -27.920 -30.675 1.00 67.56 411 ASP A N 1
ATOM 3293 C CA . ASP A 1 411 ? -41.072 -28.687 -31.891 1.00 67.56 411 ASP A CA 1
ATOM 3294 C C . ASP A 1 411 ? -42.376 -28.230 -32.570 1.00 67.56 411 ASP A C 1
ATOM 3296 O O . ASP A 1 411 ? -43.096 -27.355 -32.076 1.00 67.56 411 ASP A O 1
ATOM 3300 N N . LYS A 1 412 ? -42.655 -28.810 -33.741 1.00 63.72 412 LYS A N 1
ATOM 3301 C CA . LYS A 1 412 ? -43.835 -28.491 -34.556 1.00 63.72 412 LYS A CA 1
ATOM 3302 C C . LYS A 1 412 ? -45.157 -28.918 -33.904 1.00 63.72 412 LYS A C 1
ATOM 3304 O O . LYS A 1 412 ? -46.194 -28.388 -34.288 1.00 63.72 412 LYS A O 1
ATOM 3309 N N . ASP A 1 413 ? -45.102 -29.791 -32.903 1.00 70.25 413 ASP A N 1
ATOM 3310 C CA . ASP A 1 413 ? -46.254 -30.330 -32.181 1.00 70.25 413 ASP A CA 1
ATOM 3311 C C . ASP A 1 413 ? -46.484 -29.602 -30.838 1.00 70.25 413 ASP A C 1
ATOM 3313 O O . ASP A 1 413 ? -47.387 -29.944 -30.076 1.00 70.25 413 ASP A O 1
ATOM 3317 N N . GLY A 1 414 ? -45.700 -28.552 -30.553 1.00 60.69 414 GLY A N 1
ATOM 3318 C CA . GLY A 1 414 ? -45.886 -27.659 -29.408 1.00 60.69 414 GLY A CA 1
ATOM 3319 C C . GLY A 1 414 ? -45.140 -28.067 -28.136 1.00 60.69 414 GLY A C 1
ATOM 3320 O O . GLY A 1 414 ? -45.308 -27.406 -27.106 1.00 60.69 414 GLY A O 1
ATOM 3321 N N . TRP A 1 415 ? -44.285 -29.090 -28.181 1.00 51.00 415 TRP A N 1
ATOM 3322 C CA . TRP A 1 415 ? -43.520 -29.530 -27.013 1.00 51.00 415 TRP A CA 1
ATOM 3323 C C . TRP A 1 415 ? -42.305 -28.639 -26.772 1.00 51.00 415 TRP A C 1
ATOM 3325 O O . TRP A 1 415 ? -41.525 -28.366 -27.684 1.00 51.00 415 TRP A O 1
ATOM 3335 N N . SER A 1 416 ? -42.132 -28.183 -25.529 1.00 49.78 416 SER A N 1
ATOM 3336 C CA . SER A 1 416 ? -40.969 -27.399 -25.113 1.00 49.78 416 SER A CA 1
ATOM 3337 C C . SER A 1 416 ? -39.886 -28.290 -24.509 1.00 49.78 416 SER A C 1
ATOM 3339 O O . SER A 1 416 ? -40.128 -28.951 -23.498 1.00 49.78 416 SER A O 1
ATOM 3341 N N . PHE A 1 417 ? -38.682 -28.239 -25.073 1.00 56.94 417 PHE A N 1
ATOM 3342 C CA . PHE A 1 417 ? -37.499 -28.935 -24.570 1.00 56.94 417 PHE A CA 1
ATOM 3343 C C . PHE A 1 417 ? -36.488 -27.929 -24.029 1.00 56.94 417 PHE A C 1
ATOM 3345 O O . PHE A 1 417 ? -36.223 -26.905 -24.664 1.00 56.94 417 PHE A O 1
ATOM 3352 N N . ILE A 1 418 ? -35.911 -28.245 -22.870 1.00 55.41 418 ILE A N 1
ATOM 3353 C CA . ILE A 1 418 ? -34.827 -27.477 -22.262 1.00 55.41 418 ILE A CA 1
ATOM 3354 C C . ILE A 1 418 ? -33.544 -28.283 -22.446 1.00 55.41 418 ILE A C 1
ATOM 3356 O O . ILE A 1 418 ? -33.352 -29.304 -21.788 1.00 55.41 418 ILE A O 1
ATOM 3360 N N . GLU A 1 419 ? -32.670 -27.832 -23.341 1.00 58.09 419 GLU A N 1
ATOM 3361 C CA . GLU A 1 419 ? -31.343 -28.423 -23.510 1.00 58.09 419 GLU A CA 1
ATOM 3362 C C . GLU A 1 419 ? -30.354 -27.717 -22.570 1.00 58.09 419 GLU A C 1
ATOM 3364 O O . GLU A 1 419 ? -30.245 -26.485 -22.574 1.00 58.09 419 GLU A O 1
ATOM 3369 N N . HIS A 1 420 ? -29.673 -28.498 -21.726 1.00 48.78 420 HIS A N 1
ATOM 3370 C CA . HIS A 1 420 ? -28.728 -28.003 -20.726 1.00 48.78 420 HIS A CA 1
ATOM 3371 C C . HIS A 1 420 ? -27.289 -28.261 -21.182 1.00 48.78 420 HIS A C 1
ATOM 3373 O O . HIS A 1 420 ? -26.749 -29.351 -20.999 1.00 48.78 420 HIS A O 1
ATOM 3379 N N . GLU A 1 421 ? -26.650 -27.244 -21.756 1.00 44.75 421 GLU A N 1
ATOM 3380 C CA . GLU A 1 421 ? -25.258 -27.325 -22.200 1.00 44.75 421 GLU A CA 1
ATOM 3381 C C . GLU A 1 421 ? -24.328 -26.831 -21.075 1.00 44.75 421 GLU A C 1
ATOM 3383 O O . GLU A 1 421 ? -24.152 -25.628 -20.858 1.00 44.75 421 GLU A O 1
ATOM 3388 N N . ALA A 1 422 ? -23.759 -27.764 -20.306 1.00 41.28 422 ALA A N 1
ATOM 3389 C CA . ALA A 1 422 ? -22.728 -27.469 -19.313 1.00 41.28 422 ALA A CA 1
ATOM 3390 C C . ALA A 1 422 ? -21.344 -27.679 -19.939 1.00 41.28 422 ALA A C 1
ATOM 3392 O O . ALA A 1 422 ? -20.851 -28.801 -20.021 1.00 41.28 422 ALA A O 1
ATOM 3393 N N . ALA A 1 423 ? -20.704 -26.597 -20.384 1.00 41.81 423 ALA A N 1
ATOM 3394 C CA . ALA A 1 423 ? -19.322 -26.652 -20.846 1.00 41.81 423 ALA A CA 1
ATOM 3395 C C . ALA A 1 423 ? -18.377 -26.793 -19.640 1.00 41.81 423 ALA A C 1
ATOM 3397 O O . ALA A 1 423 ? -18.027 -25.807 -18.990 1.00 41.81 423 ALA A O 1
ATOM 3398 N N . VAL A 1 424 ? -17.974 -28.026 -19.330 1.00 39.16 424 VAL A N 1
ATOM 3399 C CA . VAL A 1 424 ? -16.841 -28.297 -18.439 1.00 39.16 424 VAL A CA 1
ATOM 3400 C C . VAL A 1 424 ? -15.576 -28.211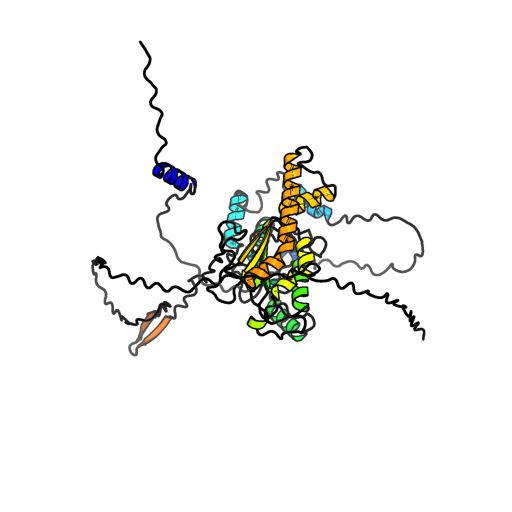 -19.288 1.00 39.16 424 VAL A C 1
ATOM 3402 O O . VAL A 1 424 ? -15.375 -29.013 -20.196 1.00 39.16 424 VAL A O 1
ATOM 3405 N N . ALA A 1 425 ? -14.738 -27.208 -19.033 1.00 36.62 425 ALA A N 1
ATOM 3406 C CA . ALA A 1 425 ? -13.431 -27.109 -19.669 1.00 36.62 425 ALA A CA 1
ATOM 3407 C C . ALA A 1 425 ? -12.498 -28.174 -19.066 1.00 36.62 425 ALA A C 1
ATOM 3409 O O . ALA A 1 425 ? -11.948 -27.984 -17.984 1.00 36.62 425 ALA A O 1
ATOM 3410 N N . GLY A 1 426 ? -12.358 -29.300 -19.763 1.00 40.25 426 GLY A N 1
ATOM 3411 C CA . GLY A 1 426 ? -11.385 -30.362 -19.508 1.00 40.25 426 GLY A CA 1
ATOM 3412 C C . GLY A 1 426 ? -10.913 -30.961 -20.841 1.00 40.25 426 GLY A C 1
ATOM 3413 O O . GLY A 1 426 ? -11.628 -30.837 -21.841 1.00 40.25 426 GLY A O 1
ATOM 3414 N N . PRO A 1 427 ? -9.703 -31.542 -20.906 1.00 38.56 427 PRO A N 1
ATOM 3415 C CA . PRO A 1 427 ? -9.083 -31.924 -22.168 1.00 38.56 427 PRO A CA 1
ATOM 3416 C C . PRO A 1 427 ? -9.787 -33.140 -22.794 1.00 38.56 427 PRO A C 1
ATOM 3418 O O . PRO A 1 427 ? -9.916 -34.191 -22.179 1.00 38.56 427 PRO A O 1
ATOM 3421 N N . SER A 1 428 ? -10.267 -32.931 -24.022 1.00 45.59 428 SER A N 1
ATOM 3422 C CA . SER A 1 428 ? -10.528 -33.904 -25.094 1.00 45.59 428 SER A CA 1
ATOM 3423 C C . SER A 1 428 ? -10.795 -35.371 -24.711 1.00 45.59 428 SER A C 1
ATOM 3425 O O . SER A 1 428 ? -9.884 -36.189 -24.724 1.00 45.59 428 SER A O 1
ATOM 3427 N N . HIS A 1 429 ? -12.075 -35.719 -24.554 1.00 34.19 429 HIS A N 1
ATOM 3428 C CA . HIS A 1 429 ? -12.710 -36.846 -25.254 1.00 34.19 429 HIS A CA 1
ATOM 3429 C C . HIS A 1 429 ? -14.232 -36.634 -25.248 1.00 34.19 429 HIS A C 1
ATOM 3431 O O . HIS A 1 429 ? -14.892 -36.730 -24.217 1.00 34.19 429 HIS A O 1
ATOM 3437 N N . GLN A 1 430 ? -14.792 -36.275 -26.406 1.00 33.06 430 GLN A N 1
ATOM 3438 C CA . GLN A 1 430 ? -16.235 -36.123 -26.584 1.00 33.06 430 GLN A CA 1
ATOM 3439 C C . GLN A 1 430 ? -16.870 -37.485 -26.888 1.00 33.06 430 GLN A C 1
ATOM 3441 O O . GLN A 1 430 ? -16.765 -37.986 -28.004 1.00 33.06 430 GLN A O 1
ATOM 3446 N N . HIS A 1 431 ? -17.605 -38.038 -25.925 1.00 32.19 431 HIS A N 1
ATOM 3447 C CA . HIS A 1 431 ? -18.742 -38.912 -26.206 1.00 32.19 431 HIS A CA 1
ATOM 3448 C C . HIS A 1 431 ? -19.999 -38.228 -25.667 1.00 32.19 431 HIS A C 1
ATOM 3450 O O . HIS A 1 431 ? -20.224 -38.161 -24.461 1.00 32.19 431 HIS A O 1
ATOM 3456 N N . GLY A 1 432 ? -20.799 -37.659 -26.573 1.00 31.70 432 GLY A N 1
ATOM 3457 C CA . GLY A 1 432 ? -22.109 -37.111 -26.237 1.00 31.70 432 GLY A CA 1
ATOM 3458 C C . GLY A 1 432 ? -23.080 -38.248 -25.929 1.00 31.70 432 GLY A C 1
ATOM 3459 O O . GLY A 1 432 ? -23.432 -39.015 -26.820 1.00 31.70 432 GLY A O 1
ATOM 3460 N N . VAL A 1 433 ? -23.511 -38.360 -24.673 1.00 31.27 433 VAL A N 1
ATOM 3461 C CA . VAL A 1 433 ? -24.583 -39.276 -24.265 1.00 31.27 433 VAL A CA 1
ATOM 3462 C C . VAL A 1 433 ? -25.890 -38.489 -24.223 1.00 31.27 433 VAL A C 1
ATOM 3464 O O . VAL A 1 433 ? -26.079 -37.626 -23.369 1.00 31.27 433 VAL A O 1
ATOM 3467 N N . VAL A 1 434 ? -26.801 -38.789 -25.149 1.00 32.34 434 VAL A N 1
ATOM 3468 C CA . VAL A 1 434 ? -28.183 -38.292 -25.127 1.00 32.34 434 VAL A CA 1
ATOM 3469 C C . VAL A 1 434 ? -29.003 -39.229 -24.243 1.00 32.34 434 VAL A C 1
ATOM 3471 O O . VAL A 1 434 ? -29.322 -40.346 -24.648 1.00 32.34 434 VAL A O 1
ATOM 3474 N N . THR A 1 435 ? -29.364 -38.803 -23.034 1.00 33.81 435 THR A N 1
ATOM 3475 C CA . THR A 1 435 ? -30.294 -39.555 -22.183 1.00 33.81 435 THR A CA 1
ATOM 3476 C C . THR A 1 435 ? -31.734 -39.126 -22.458 1.00 33.81 435 THR A C 1
ATOM 3478 O O . THR A 1 435 ? -32.156 -38.017 -22.142 1.00 33.81 435 THR A O 1
ATOM 3481 N N . ARG A 1 436 ? -32.525 -40.036 -23.036 1.00 30.80 436 ARG A N 1
ATOM 3482 C CA . ARG A 1 436 ? -33.993 -39.963 -23.013 1.00 30.80 436 ARG A CA 1
ATOM 3483 C C . ARG A 1 436 ? -34.477 -40.686 -21.761 1.00 30.80 436 ARG A C 1
ATOM 3485 O O . ARG A 1 436 ? -34.280 -41.893 -21.660 1.00 30.80 436 ARG A O 1
ATOM 3492 N N . SER A 1 437 ? -35.127 -39.990 -20.832 1.00 32.28 437 SER A N 1
ATOM 3493 C CA . SER A 1 437 ? -35.855 -40.653 -19.748 1.00 32.28 437 SER A CA 1
ATOM 3494 C C . SER A 1 437 ? -37.359 -40.612 -20.019 1.00 32.28 437 SER A C 1
ATOM 3496 O O . SER A 1 437 ? -37.957 -39.565 -20.261 1.00 32.28 437 SER A O 1
ATOM 3498 N N . ARG A 1 438 ? -37.973 -41.795 -19.997 1.00 31.12 438 ARG A N 1
ATOM 3499 C CA . ARG A 1 438 ? -39.411 -41.984 -19.803 1.00 31.12 438 ARG A CA 1
ATOM 3500 C C . ARG A 1 438 ? -39.550 -42.423 -18.350 1.00 31.12 438 ARG A C 1
ATOM 3502 O O . ARG A 1 438 ? -38.807 -43.302 -17.922 1.00 31.12 438 ARG A O 1
ATOM 3509 N N . GLY A 1 439 ? -40.421 -41.772 -17.583 1.00 37.59 439 GLY A N 1
ATOM 3510 C CA . GLY A 1 439 ? -40.582 -42.089 -16.166 1.00 37.59 439 GLY A CA 1
ATOM 3511 C C . GLY A 1 439 ? -40.898 -43.569 -15.979 1.00 37.59 439 GLY A C 1
ATOM 3512 O O . GLY A 1 439 ? -41.785 -44.062 -16.666 1.00 37.59 439 GLY A O 1
ATOM 3513 N N . HIS A 1 440 ? -40.136 -44.244 -15.118 1.00 32.53 440 HIS A N 1
ATOM 3514 C CA . HIS A 1 440 ? -40.526 -45.278 -14.149 1.00 32.53 440 HIS A CA 1
ATOM 3515 C C . HIS A 1 440 ? -39.265 -45.718 -13.371 1.00 32.53 440 HIS A C 1
ATOM 3517 O O . HIS A 1 440 ? -38.149 -45.648 -13.885 1.00 32.53 440 HIS A O 1
ATOM 3523 N N . ASN A 1 441 ? -39.460 -46.093 -12.104 1.00 37.56 441 ASN A N 1
ATOM 3524 C CA . ASN A 1 441 ? -38.437 -46.409 -11.099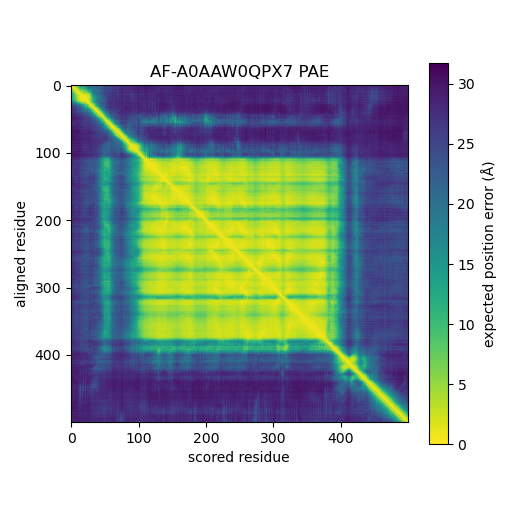 1.00 37.56 441 ASN A CA 1
ATOM 3525 C C . ASN A 1 441 ? -37.346 -47.377 -11.587 1.00 37.56 441 ASN A C 1
ATOM 3527 O O . ASN A 1 441 ? -37.665 -48.474 -12.038 1.00 37.56 441 ASN A O 1
ATOM 3531 N N . VAL A 1 442 ? -36.070 -47.023 -11.380 1.00 28.69 442 VAL A N 1
ATOM 3532 C CA . VAL A 1 442 ? -34.943 -47.965 -11.467 1.00 28.69 442 VAL A CA 1
ATOM 3533 C C . VAL A 1 442 ? -33.950 -47.722 -10.329 1.00 28.69 442 VAL A C 1
ATOM 3535 O O . VAL A 1 442 ? -33.440 -46.623 -10.122 1.00 28.69 442 VAL A O 1
ATOM 3538 N N . THR A 1 443 ? -33.708 -48.804 -9.598 1.00 30.27 443 THR A N 1
ATOM 3539 C CA . THR A 1 443 ? -32.773 -49.008 -8.492 1.00 30.27 443 THR A CA 1
ATOM 3540 C C . THR A 1 443 ? -31.319 -48.830 -8.945 1.00 30.27 443 THR A C 1
ATOM 3542 O O . THR A 1 443 ? -30.900 -49.437 -9.930 1.00 30.27 443 THR A O 1
ATOM 3545 N N . MET A 1 444 ? -30.521 -48.039 -8.217 1.00 27.42 444 MET A N 1
ATOM 3546 C CA . MET A 1 444 ? -29.089 -47.884 -8.502 1.00 27.42 444 MET A CA 1
ATOM 3547 C C . MET A 1 444 ? -28.294 -49.124 -8.060 1.00 27.42 444 MET A C 1
ATOM 3549 O O . MET A 1 444 ? -28.328 -49.501 -6.891 1.00 27.42 444 MET A O 1
ATOM 3553 N N . ARG A 1 445 ? -27.527 -49.720 -8.981 1.00 26.23 445 ARG A N 1
ATOM 3554 C CA . ARG A 1 445 ? -26.372 -50.580 -8.674 1.00 26.23 445 ARG A CA 1
ATOM 3555 C C . ARG A 1 445 ? -25.097 -49.810 -9.014 1.00 26.23 445 ARG A C 1
ATOM 3557 O O . ARG A 1 445 ? -24.962 -49.307 -10.125 1.00 26.23 445 ARG A O 1
ATOM 3564 N N . THR A 1 446 ? -24.177 -49.724 -8.061 1.00 30.84 446 THR A N 1
ATOM 3565 C CA . THR A 1 446 ? -22.830 -49.170 -8.233 1.00 30.84 446 THR A CA 1
ATOM 3566 C C . THR A 1 446 ? -21.887 -50.231 -8.810 1.00 30.84 446 THR A C 1
ATOM 3568 O O . THR A 1 446 ? -21.872 -51.355 -8.304 1.00 30.84 446 THR A O 1
ATOM 3571 N N . PRO A 1 447 ? -21.063 -49.917 -9.825 1.00 30.31 447 PRO A N 1
ATOM 3572 C CA . PRO A 1 447 ? -19.893 -50.721 -10.135 1.00 30.31 447 PRO A CA 1
ATOM 3573 C C . PRO A 1 447 ? -18.665 -50.191 -9.384 1.00 30.31 447 PRO A C 1
ATOM 3575 O O . PRO A 1 447 ? -18.347 -49.003 -9.414 1.00 30.31 447 PRO A O 1
ATOM 3578 N N . ILE A 1 448 ? -17.998 -51.116 -8.697 1.00 30.38 448 ILE A N 1
ATOM 3579 C CA . ILE A 1 448 ? -16.662 -50.982 -8.116 1.00 30.38 448 ILE A CA 1
ATOM 3580 C C . ILE A 1 448 ? -15.657 -51.149 -9.259 1.00 30.38 448 ILE A C 1
ATOM 3582 O O . ILE A 1 448 ? -15.689 -52.169 -9.945 1.00 30.38 448 ILE A O 1
ATOM 3586 N N . THR A 1 449 ? -14.757 -50.185 -9.445 1.00 28.62 449 THR A N 1
ATOM 3587 C CA . THR A 1 449 ? -13.623 -50.309 -10.371 1.00 28.62 449 THR A CA 1
ATOM 3588 C C . THR A 1 449 ? -12.336 -50.423 -9.563 1.00 28.62 449 THR A C 1
ATOM 3590 O O . THR A 1 449 ? -11.906 -49.472 -8.913 1.00 28.62 449 THR A O 1
ATOM 3593 N N . THR A 1 450 ? -11.736 -51.610 -9.578 1.00 28.38 450 THR A N 1
ATOM 3594 C CA . THR A 1 450 ? -10.397 -51.902 -9.055 1.00 28.38 450 THR A CA 1
ATOM 3595 C C . THR A 1 450 ? -9.341 -51.509 -10.087 1.00 28.38 450 THR A C 1
ATOM 3597 O O . THR A 1 450 ? -9.420 -51.954 -11.230 1.00 28.38 450 THR A O 1
ATOM 3600 N N . TYR A 1 451 ? -8.348 -50.710 -9.688 1.00 29.25 451 TYR A N 1
ATOM 3601 C CA . TYR A 1 451 ? -7.118 -50.490 -10.455 1.00 29.25 451 TYR A CA 1
ATOM 3602 C C . TYR A 1 451 ? -6.052 -51.488 -9.994 1.00 29.25 451 TYR A C 1
ATOM 3604 O O . TYR A 1 451 ? -5.694 -51.522 -8.817 1.00 29.25 451 TYR A O 1
ATOM 3612 N N . SER A 1 452 ? -5.567 -52.301 -10.927 1.00 32.00 452 SER A N 1
ATOM 3613 C CA . SER A 1 452 ? -4.434 -53.215 -10.780 1.00 32.00 452 SER A CA 1
ATOM 3614 C C . SER A 1 452 ? -3.147 -52.547 -11.269 1.00 32.00 452 SER A C 1
ATOM 3616 O O . SER A 1 452 ? -3.127 -51.939 -12.338 1.00 32.00 452 SER A O 1
ATOM 3618 N N . ALA A 1 453 ? -2.096 -52.664 -10.458 1.00 33.00 453 ALA A N 1
ATOM 3619 C CA . ALA A 1 453 ? -0.734 -52.220 -10.730 1.00 33.00 453 ALA A CA 1
ATOM 3620 C C . ALA A 1 453 ? 0.070 -53.300 -11.481 1.00 33.00 453 ALA A C 1
ATOM 3622 O O . ALA A 1 453 ? -0.114 -54.490 -11.229 1.00 33.00 453 ALA A O 1
ATOM 3623 N N . SER A 1 454 ? 0.982 -52.869 -12.352 1.00 32.69 454 SER A N 1
ATOM 3624 C CA . SER A 1 454 ? 2.012 -53.675 -13.035 1.00 32.69 454 SER A CA 1
ATOM 3625 C C . SER A 1 454 ? 3.172 -52.722 -13.381 1.00 32.69 454 SER A C 1
ATOM 3627 O O . SER A 1 454 ? 2.917 -51.698 -14.015 1.00 32.69 454 SER A O 1
ATOM 3629 N N . SER A 1 455 ? 4.310 -52.816 -12.673 1.00 32.56 455 SER A N 1
ATOM 3630 C CA . SER A 1 455 ? 5.560 -53.549 -13.021 1.00 32.56 455 SER A CA 1
ATOM 3631 C C . SER A 1 455 ? 6.425 -52.772 -14.034 1.00 32.56 455 SER A C 1
ATOM 3633 O O . SER A 1 455 ? 5.962 -52.497 -15.134 1.00 32.56 455 SER A O 1
ATOM 3635 N N . GLU A 1 456 ? 7.546 -52.182 -13.599 1.00 35.03 456 GLU A N 1
ATOM 3636 C CA . GLU A 1 456 ? 8.933 -52.715 -13.696 1.00 35.03 456 GLU A CA 1
ATOM 3637 C C . GLU A 1 456 ? 9.522 -52.703 -15.121 1.00 35.03 456 GLU A C 1
ATOM 3639 O O . GLU A 1 456 ? 9.006 -53.396 -15.992 1.00 35.03 456 GLU A O 1
ATOM 3644 N N . ALA A 1 457 ? 10.594 -51.913 -15.306 1.00 34.91 457 ALA A N 1
ATOM 3645 C CA . ALA A 1 457 ? 11.749 -52.091 -16.215 1.00 34.91 457 ALA A CA 1
ATOM 3646 C C . ALA A 1 457 ? 12.656 -50.834 -16.084 1.00 34.91 457 ALA A C 1
ATOM 3648 O O . ALA A 1 457 ? 12.154 -49.716 -16.206 1.00 34.91 457 ALA A O 1
ATOM 3649 N N . ASP A 1 458 ? 13.861 -50.969 -15.513 1.00 34.28 458 ASP A N 1
ATOM 3650 C CA . ASP A 1 458 ? 15.185 -51.053 -16.189 1.00 34.28 458 ASP A CA 1
ATOM 3651 C C . ASP A 1 458 ? 15.774 -49.646 -16.449 1.00 34.28 458 ASP A C 1
ATOM 3653 O O . ASP A 1 458 ? 15.216 -48.856 -17.203 1.00 34.28 458 ASP A O 1
ATOM 3657 N N . ILE A 1 459 ? 16.673 -49.134 -15.593 1.00 37.00 459 ILE A N 1
ATOM 3658 C CA . ILE A 1 459 ? 18.152 -49.251 -15.626 1.00 37.00 459 ILE A CA 1
ATOM 3659 C C . ILE A 1 459 ? 18.730 -4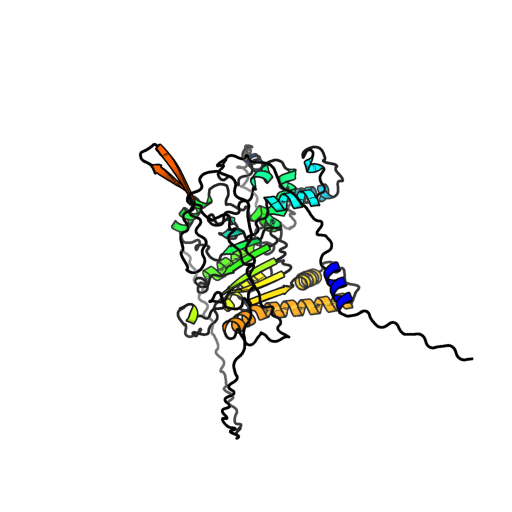9.023 -17.026 1.00 37.00 459 ILE A C 1
ATOM 3661 O O . ILE A 1 459 ? 18.642 -49.908 -17.861 1.00 37.00 459 ILE A O 1
ATOM 3665 N N . ASP A 1 460 ? 19.390 -47.875 -17.207 1.00 36.88 460 ASP A N 1
ATOM 3666 C CA . ASP A 1 460 ? 20.650 -47.770 -17.948 1.00 36.88 460 ASP A CA 1
ATOM 3667 C C . ASP A 1 460 ? 21.462 -46.593 -17.374 1.00 36.88 460 ASP A C 1
ATOM 3669 O O . ASP A 1 460 ? 21.055 -45.427 -17.411 1.00 36.88 460 ASP A O 1
ATOM 3673 N N . GLU A 1 461 ? 22.585 -46.949 -16.748 1.00 39.91 461 GLU A N 1
ATOM 3674 C CA . GLU A 1 461 ? 23.685 -46.068 -16.368 1.00 39.91 461 GLU A CA 1
ATOM 3675 C C . GLU A 1 461 ? 24.571 -45.866 -17.598 1.00 39.91 461 GLU A C 1
ATOM 3677 O O . GLU A 1 461 ? 25.118 -46.839 -18.105 1.00 39.91 461 GLU A O 1
ATOM 3682 N N . ASP A 1 462 ? 24.788 -44.621 -18.024 1.00 42.88 462 ASP A N 1
ATOM 3683 C CA . ASP A 1 462 ? 25.899 -44.302 -18.920 1.00 42.88 462 ASP A CA 1
ATOM 3684 C C . ASP A 1 462 ? 26.711 -43.133 -18.365 1.00 42.88 462 ASP A C 1
ATOM 3686 O O . ASP A 1 462 ? 26.266 -41.987 -18.246 1.00 42.88 462 ASP A O 1
ATOM 3690 N N . ALA A 1 463 ? 27.936 -43.488 -17.992 1.00 36.88 463 ALA A N 1
ATOM 3691 C CA . ALA A 1 463 ? 28.994 -42.624 -17.525 1.00 36.88 463 ALA A CA 1
ATOM 3692 C C . ALA A 1 463 ? 29.794 -42.084 -18.716 1.00 36.88 463 ALA A C 1
ATOM 3694 O O . ALA A 1 463 ? 30.290 -42.856 -19.532 1.00 36.88 463 ALA A O 1
ATOM 3695 N N . HIS A 1 464 ? 30.041 -40.772 -18.754 1.00 44.00 464 HIS A N 1
ATOM 3696 C CA . HIS A 1 464 ? 31.146 -40.221 -19.537 1.00 44.00 464 HIS A CA 1
ATOM 3697 C C . HIS A 1 464 ? 31.930 -39.153 -18.767 1.00 44.00 464 HIS A C 1
ATOM 3699 O O . HIS A 1 464 ? 31.461 -38.049 -18.499 1.00 44.00 464 HIS A O 1
ATOM 3705 N N . ASN A 1 465 ? 33.164 -39.556 -18.453 1.00 35.31 465 ASN A N 1
ATOM 3706 C CA . ASN A 1 465 ? 34.365 -38.769 -18.183 1.00 35.31 465 ASN A CA 1
ATOM 3707 C C . ASN A 1 465 ? 34.565 -37.602 -19.162 1.00 35.31 465 ASN A C 1
ATOM 3709 O O . ASN A 1 465 ? 34.531 -37.839 -20.362 1.00 35.31 465 ASN A O 1
ATOM 3713 N N . TYR A 1 466 ? 34.948 -36.430 -18.647 1.00 40.84 466 TYR A N 1
ATOM 3714 C CA . TYR A 1 466 ? 35.982 -35.532 -19.199 1.00 40.84 466 TYR A CA 1
ATOM 3715 C C . TYR A 1 466 ? 36.481 -34.671 -18.020 1.00 40.84 466 TYR A C 1
ATOM 3717 O O . TYR A 1 466 ? 35.712 -33.921 -17.431 1.00 40.84 466 TYR A O 1
ATOM 3725 N N . ALA A 1 467 ? 37.642 -35.003 -17.459 1.00 38.56 467 ALA A N 1
ATOM 3726 C CA . ALA A 1 467 ? 38.967 -34.484 -17.818 1.00 38.56 467 ALA A CA 1
ATOM 3727 C C . ALA A 1 467 ? 39.335 -33.232 -17.002 1.00 38.56 467 ALA A C 1
ATOM 3729 O O . ALA A 1 467 ? 38.866 -32.124 -17.256 1.00 38.56 467 ALA A O 1
ATOM 3730 N N . GLU A 1 468 ? 40.194 -33.479 -16.014 1.00 39.66 468 GLU A N 1
ATOM 3731 C CA . GLU A 1 468 ? 41.035 -32.515 -15.312 1.00 39.66 468 GLU A CA 1
ATOM 3732 C C . GLU A 1 468 ? 41.899 -31.730 -16.308 1.00 39.66 468 GLU A C 1
ATOM 3734 O O . GLU A 1 468 ? 42.507 -32.312 -17.208 1.00 39.66 468 GLU A O 1
ATOM 3739 N N . LEU A 1 469 ? 41.992 -30.416 -16.110 1.00 48.38 469 LEU A N 1
ATOM 3740 C CA . LEU A 1 469 ? 43.128 -29.623 -16.563 1.00 48.38 469 LEU A CA 1
ATOM 3741 C C . LEU A 1 469 ? 43.537 -28.682 -15.434 1.00 48.38 469 LEU A C 1
ATOM 3743 O O . LEU A 1 469 ? 42.823 -27.741 -15.083 1.00 48.38 469 LEU A O 1
ATOM 3747 N N . ASP A 1 470 ? 44.702 -29.003 -14.884 1.00 41.66 470 ASP A N 1
ATOM 3748 C CA . ASP A 1 470 ? 45.543 -28.149 -14.065 1.00 41.66 470 ASP A CA 1
ATOM 3749 C C . ASP A 1 470 ? 46.063 -26.929 -14.837 1.00 41.66 470 ASP A C 1
ATOM 3751 O O . ASP A 1 470 ? 46.117 -26.910 -16.070 1.00 41.66 470 ASP A O 1
ATOM 3755 N N . SER A 1 471 ? 46.591 -26.004 -14.034 1.00 38.84 471 SER A N 1
ATOM 3756 C CA . SER A 1 471 ? 47.745 -25.123 -14.263 1.00 38.84 471 SER A CA 1
ATOM 3757 C C . SER A 1 471 ? 47.471 -23.618 -14.384 1.00 38.84 471 SER A C 1
ATOM 3759 O O . SER A 1 471 ? 46.927 -23.105 -15.356 1.00 38.84 471 SER A O 1
ATOM 3761 N N . ASP A 1 472 ? 47.888 -22.943 -13.306 1.00 35.84 472 ASP A N 1
ATOM 3762 C CA . ASP A 1 472 ? 48.810 -21.808 -13.275 1.00 35.84 472 ASP A CA 1
ATOM 3763 C C . ASP A 1 472 ? 48.550 -20.613 -14.194 1.00 35.84 472 ASP A C 1
ATOM 3765 O O . ASP A 1 472 ? 48.702 -20.678 -15.411 1.00 35.84 472 ASP A O 1
ATOM 3769 N N . SER A 1 473 ? 48.376 -19.440 -13.577 1.00 39.97 473 SER A N 1
ATOM 3770 C CA . SER A 1 473 ? 49.412 -18.386 -13.565 1.00 39.97 473 SER A CA 1
ATOM 3771 C C . SER A 1 473 ? 48.813 -17.045 -13.131 1.00 39.97 473 SER A C 1
ATOM 3773 O O . SER A 1 473 ? 48.054 -16.413 -13.864 1.00 39.97 473 SER A O 1
ATOM 3775 N N . SER A 1 474 ? 49.220 -16.569 -11.954 1.00 44.31 474 SER A N 1
ATOM 3776 C CA . SER A 1 474 ? 49.318 -15.128 -11.687 1.00 44.31 474 SER A CA 1
ATOM 3777 C C . SER A 1 474 ? 50.407 -14.529 -12.591 1.00 44.31 474 SER A C 1
ATOM 3779 O O . SER A 1 474 ? 51.386 -15.217 -12.888 1.00 44.31 474 SER A O 1
ATOM 3781 N N . PRO A 1 475 ? 50.305 -13.247 -12.977 1.00 50.53 475 PRO A N 1
ATOM 3782 C CA . PRO A 1 475 ? 51.136 -12.290 -12.252 1.00 50.53 475 PRO A CA 1
ATOM 3783 C C . PRO A 1 475 ? 50.493 -10.916 -12.006 1.00 50.53 475 PRO A C 1
ATOM 3785 O O . PRO A 1 475 ? 49.645 -10.416 -12.739 1.00 50.53 475 PRO A O 1
ATOM 3788 N N . SER A 1 476 ? 50.997 -10.323 -10.929 1.00 42.00 476 SER A N 1
ATOM 3789 C CA . SER A 1 476 ? 51.061 -8.905 -10.582 1.00 42.00 476 SER A CA 1
ATOM 3790 C C . SER A 1 476 ? 51.540 -7.983 -11.711 1.00 42.00 476 SER A C 1
ATOM 3792 O O . SER A 1 476 ? 52.502 -8.345 -12.385 1.00 42.00 476 SER A O 1
ATOM 3794 N N . SER A 1 477 ? 51.031 -6.746 -11.757 1.00 40.31 477 SER A N 1
ATOM 3795 C CA . SER A 1 477 ? 51.858 -5.520 -11.819 1.00 40.31 477 SER A CA 1
ATOM 3796 C C . SER A 1 477 ? 51.015 -4.237 -11.857 1.00 40.31 477 SER A C 1
ATOM 3798 O O . SER A 1 477 ? 49.975 -4.216 -12.510 1.00 40.31 477 SER A O 1
ATOM 3800 N N . SER A 1 478 ? 51.567 -3.206 -11.197 1.00 43.62 478 SER A N 1
ATOM 3801 C CA . SER A 1 478 ? 51.492 -1.747 -11.445 1.00 43.62 478 SER A CA 1
ATOM 3802 C C . SER A 1 478 ? 50.111 -1.078 -11.443 1.00 43.62 478 SER A C 1
ATOM 3804 O O . SER A 1 478 ? 49.252 -1.393 -12.257 1.00 43.62 478 SER A O 1
ATOM 3806 N N . GLU A 1 479 ? 49.796 -0.221 -10.466 1.00 48.94 479 GLU A N 1
ATOM 3807 C CA . GLU A 1 479 ? 50.272 1.179 -10.369 1.00 48.94 479 GLU A CA 1
ATOM 3808 C C . GLU A 1 479 ? 49.993 1.960 -11.655 1.00 48.94 479 GLU A C 1
ATOM 3810 O O . GLU A 1 479 ? 50.745 1.855 -12.612 1.00 48.94 479 GLU A O 1
ATOM 3815 N N . ASP A 1 480 ? 48.911 2.739 -11.637 1.00 49.47 480 ASP A N 1
ATOM 3816 C CA . ASP A 1 480 ? 48.775 3.954 -12.438 1.00 49.47 480 ASP A CA 1
ATOM 3817 C C . ASP A 1 480 ? 47.935 4.946 -11.623 1.00 49.47 480 ASP A C 1
ATOM 3819 O O . ASP A 1 480 ? 46.700 4.913 -11.595 1.00 49.47 480 ASP A O 1
ATOM 3823 N N . GLU A 1 481 ? 48.646 5.801 -10.887 1.00 48.84 481 GLU A N 1
ATOM 3824 C CA . GLU A 1 481 ? 48.127 7.068 -10.389 1.00 48.84 481 GLU A CA 1
ATOM 3825 C C . GLU A 1 481 ? 47.895 7.988 -11.593 1.00 48.84 481 GLU A C 1
ATOM 3827 O O . GLU A 1 481 ? 48.834 8.384 -12.279 1.00 48.84 481 GLU A O 1
ATOM 3832 N N . SER A 1 482 ? 46.636 8.331 -11.858 1.00 51.28 482 SER A N 1
ATOM 3833 C CA . SER A 1 482 ? 46.280 9.417 -12.774 1.00 51.28 482 SER A CA 1
ATOM 3834 C C . SER A 1 482 ? 45.575 10.523 -11.997 1.00 51.28 482 SER A C 1
ATOM 3836 O O . SER A 1 482 ? 44.381 10.479 -11.710 1.00 51.28 482 SER A O 1
ATOM 3838 N N . ASP A 1 483 ? 46.419 11.471 -11.605 1.00 49.47 483 ASP A N 1
ATOM 3839 C CA . ASP A 1 483 ? 46.224 12.918 -11.552 1.00 49.47 483 ASP A CA 1
ATOM 3840 C C . ASP A 1 483 ? 44.912 13.406 -12.208 1.00 49.47 483 ASP A C 1
ATOM 3842 O O . ASP A 1 483 ? 44.778 13.459 -13.434 1.00 49.47 483 ASP A O 1
ATOM 3846 N N . PHE A 1 484 ? 43.917 13.737 -11.379 1.00 46.81 484 PHE A N 1
ATOM 3847 C CA . PHE A 1 484 ? 42.697 14.423 -11.804 1.00 46.81 484 PHE A CA 1
ATOM 3848 C C . PHE A 1 484 ? 42.842 15.903 -11.463 1.00 46.81 484 PHE A C 1
ATOM 3850 O O . PHE A 1 484 ? 42.769 16.291 -10.299 1.00 46.81 484 PHE A O 1
ATOM 3857 N N . GLY A 1 485 ? 43.059 16.699 -12.510 1.00 43.72 485 GLY A N 1
ATOM 3858 C CA . GLY A 1 485 ? 43.188 18.145 -12.435 1.00 43.72 485 GLY A CA 1
ATOM 3859 C C . GLY A 1 485 ? 41.927 18.844 -11.927 1.00 43.72 485 GLY A C 1
ATOM 3860 O O . GLY A 1 485 ? 40.799 18.473 -12.268 1.00 43.72 485 GLY A O 1
ATOM 3861 N N . ASP A 1 486 ? 42.178 19.886 -11.139 1.00 42.81 486 ASP A N 1
ATOM 3862 C CA . ASP A 1 486 ? 41.242 20.932 -10.750 1.00 42.81 486 ASP A CA 1
ATOM 3863 C C . ASP A 1 486 ? 40.601 21.568 -11.992 1.00 42.81 486 ASP A C 1
ATOM 3865 O O . ASP A 1 486 ? 41.281 22.130 -12.854 1.00 42.81 486 ASP A O 1
ATOM 3869 N N . TYR A 1 487 ? 39.274 21.487 -12.073 1.00 52.62 487 TYR A N 1
ATOM 3870 C CA . TYR A 1 487 ? 38.471 22.349 -12.931 1.00 52.62 487 TYR A CA 1
ATOM 3871 C C . TYR A 1 487 ? 37.827 23.416 -12.047 1.00 52.62 487 TYR A C 1
ATOM 3873 O O . TYR A 1 487 ? 36.880 23.135 -11.312 1.00 52.62 487 TYR A O 1
ATOM 3881 N N . ASP A 1 488 ? 38.347 24.638 -12.143 1.00 46.75 488 ASP A N 1
ATOM 3882 C CA . ASP A 1 488 ? 37.686 25.849 -11.669 1.00 46.75 488 ASP A CA 1
ATOM 3883 C C . ASP A 1 488 ? 36.435 26.107 -12.531 1.00 46.75 488 ASP A C 1
ATOM 3885 O O . ASP A 1 488 ? 36.522 26.513 -13.692 1.00 46.75 488 ASP A O 1
ATOM 3889 N N . GLU A 1 489 ? 35.249 25.851 -11.973 1.00 49.78 489 GLU A N 1
ATOM 3890 C CA . GLU A 1 489 ? 33.980 26.337 -12.523 1.00 49.78 489 GLU A CA 1
ATOM 3891 C C . GLU A 1 489 ? 33.769 27.795 -12.090 1.00 49.78 489 GLU A C 1
ATOM 3893 O O . GLU A 1 489 ? 33.230 28.097 -11.024 1.00 49.78 489 GLU A O 1
ATOM 3898 N N . GLU A 1 490 ? 34.203 28.714 -12.951 1.00 53.97 490 GLU A N 1
ATOM 3899 C CA . GLU A 1 490 ? 33.877 30.135 -12.876 1.00 53.97 490 GLU A CA 1
ATOM 3900 C C . GLU A 1 490 ? 32.384 30.327 -13.218 1.00 53.97 490 GLU A C 1
ATOM 3902 O O . GLU A 1 490 ? 31.945 30.214 -14.366 1.00 53.97 490 GLU A O 1
ATOM 3907 N N . TYR A 1 491 ? 31.574 30.560 -12.184 1.00 56.66 491 TYR A N 1
ATOM 3908 C CA . TYR A 1 491 ? 30.141 30.832 -12.281 1.00 56.66 491 TYR A CA 1
ATOM 3909 C C . TYR A 1 491 ? 29.915 32.241 -12.861 1.00 56.66 491 TYR A C 1
ATOM 3911 O O . TYR A 1 491 ? 30.128 33.248 -12.188 1.00 56.66 491 TYR A O 1
ATOM 3919 N N . MET A 1 492 ? 29.461 32.318 -14.114 1.00 53.50 492 MET A N 1
ATOM 3920 C CA . MET A 1 492 ? 28.916 33.544 -14.709 1.00 53.50 492 MET A CA 1
ATOM 3921 C C . MET A 1 492 ? 27.508 33.806 -14.157 1.00 53.50 492 MET A C 1
ATOM 3923 O O . MET A 1 492 ? 26.545 33.127 -14.519 1.00 53.50 492 MET A O 1
ATOM 3927 N N . ASP A 1 493 ? 27.403 34.817 -13.298 1.00 45.19 493 ASP A N 1
ATOM 3928 C CA . ASP A 1 493 ? 26.152 35.454 -12.893 1.00 45.19 493 ASP A CA 1
ATOM 3929 C C . ASP A 1 493 ? 25.568 36.239 -14.080 1.00 45.19 493 ASP A C 1
ATOM 3931 O O . ASP A 1 493 ? 26.155 37.213 -14.554 1.00 45.19 493 ASP A O 1
ATOM 3935 N N . ALA A 1 494 ? 24.393 35.832 -14.558 1.00 47.75 494 ALA A N 1
ATOM 3936 C CA . ALA A 1 494 ? 23.583 36.621 -15.480 1.00 47.75 494 ALA A CA 1
ATOM 3937 C C . ALA A 1 494 ? 22.254 36.964 -14.803 1.00 47.75 494 ALA A C 1
ATOM 3939 O O . ALA A 1 494 ? 21.260 36.240 -14.893 1.00 47.75 494 ALA A O 1
ATOM 3940 N N . THR A 1 495 ? 22.255 38.099 -14.111 1.00 45.97 495 THR A N 1
ATOM 3941 C CA . THR A 1 495 ? 21.060 38.818 -13.686 1.00 45.97 495 THR A CA 1
ATOM 3942 C C . THR A 1 495 ? 20.387 39.430 -14.916 1.00 45.97 495 THR A C 1
ATOM 3944 O O . THR A 1 495 ? 20.893 40.366 -15.528 1.00 45.97 495 THR A O 1
ATOM 3947 N N . VAL A 1 496 ? 19.222 38.901 -15.296 1.00 51.09 496 VAL A N 1
ATOM 3948 C CA . VAL A 1 496 ? 18.305 39.583 -16.219 1.00 51.09 496 VAL A CA 1
ATOM 3949 C C . VAL A 1 496 ? 17.268 40.312 -15.376 1.00 51.09 496 VAL A C 1
ATOM 3951 O O . VAL A 1 496 ? 16.335 39.711 -14.844 1.00 51.09 496 VAL A O 1
ATOM 3954 N N . THR A 1 497 ? 17.470 41.617 -15.234 1.00 50.66 497 THR A N 1
ATOM 3955 C CA . THR A 1 497 ? 16.452 42.584 -14.824 1.00 50.66 497 THR A CA 1
ATOM 3956 C C . THR A 1 497 ? 15.532 42.846 -16.014 1.00 50.66 497 THR A C 1
ATOM 3958 O O . THR A 1 497 ? 15.997 43.326 -17.046 1.00 50.66 497 THR A O 1
ATOM 3961 N N . ASN A 1 498 ? 14.245 42.533 -15.874 1.00 47.22 498 ASN A N 1
ATOM 3962 C CA . ASN A 1 498 ? 13.200 43.055 -16.750 1.00 47.22 498 ASN A CA 1
ATOM 3963 C C . ASN A 1 498 ? 12.466 44.157 -15.986 1.00 47.22 498 ASN A C 1
ATOM 3965 O O . ASN A 1 498 ? 11.705 43.842 -15.074 1.00 47.22 498 ASN A O 1
ATOM 3969 N N . ASP A 1 499 ? 12.699 45.400 -16.395 1.00 55.09 499 ASP A N 1
ATOM 3970 C CA . ASP A 1 499 ? 11.793 46.532 -16.221 1.00 55.09 499 ASP A CA 1
ATOM 3971 C C . ASP A 1 499 ? 11.588 47.137 -17.619 1.00 55.09 499 ASP A C 1
ATOM 3973 O O . ASP A 1 499 ? 12.555 47.593 -18.232 1.00 55.09 499 ASP A O 1
ATOM 3977 N N . ASP A 1 500 ? 10.365 46.981 -18.140 1.00 52.91 500 ASP A N 1
ATOM 3978 C CA . ASP A 1 500 ? 9.560 47.925 -18.950 1.00 52.91 500 ASP A CA 1
ATOM 3979 C C . ASP A 1 500 ? 8.384 47.204 -19.640 1.00 52.91 500 ASP A C 1
ATOM 3981 O O . ASP A 1 500 ? 8.612 46.285 -20.467 1.00 52.91 500 ASP A O 1
#

pLDDT: mean 71.0, std 25.56, range [26.23, 98.5]

Solvent-accessible surface area (backbone atoms only — not comparable to full-atom values): 31981 Å² total; per-residue (Å²): 137,85,83,82,81,80,82,76,80,76,79,78,55,71,70,58,55,52,50,51,51,59,53,67,74,57,84,74,87,74,88,84,81,82,87,85,88,78,94,87,79,80,88,74,91,76,81,75,69,51,72,67,76,82,68,62,72,80,79,73,72,86,75,81,86,88,86,84,86,90,78,91,81,90,79,87,84,90,84,92,84,85,78,75,74,74,62,57,54,59,52,47,50,57,57,47,59,72,69,50,86,68,82,76,63,76,81,56,51,77,65,56,73,47,57,69,68,59,51,51,52,57,38,41,74,45,43,42,54,98,58,63,40,39,25,34,69,72,61,30,30,50,39,78,92,59,62,71,92,51,58,67,65,58,42,67,76,40,68,69,43,27,67,58,38,49,51,45,36,39,34,70,23,37,40,24,38,50,70,71,61,74,65,89,84,45,64,70,58,53,53,52,50,48,70,70,48,65,52,42,54,27,60,41,65,38,43,76,49,43,32,44,33,19,31,41,33,40,39,50,54,76,95,50,58,86,43,68,66,45,52,48,49,52,22,54,39,55,34,43,44,23,71,91,47,67,36,77,46,66,22,61,27,48,36,41,36,41,37,34,46,36,49,31,30,47,80,67,70,47,86,67,49,101,92,35,54,51,84,32,42,56,60,25,60,51,42,34,87,86,24,62,36,35,56,38,62,72,59,40,51,39,36,30,44,32,42,34,32,43,42,86,47,93,87,45,75,30,42,43,44,78,42,63,31,51,41,45,56,54,50,52,40,42,74,70,70,45,89,55,96,47,76,89,35,70,66,58,47,51,50,39,54,52,47,25,52,50,33,52,51,54,63,72,37,50,25,57,51,50,40,44,50,46,77,50,67,73,83,59,77,53,97,82,39,95,54,52,88,43,78,73,82,78,77,68,72,67,77,86,68,69,73,70,52,74,49,79,45,68,52,98,87,70,51,79,44,80,46,82,55,77,85,73,94,68,88,87,77,91,76,88,80,85,83,84,84,74,96,74,94,81,85,90,78,85,85,87,83,85,87,84,88,81,83,92,83,82,89,84,89,83,87,80,90,83,81,90,80,86,81,90,78,87,82,88,80,79,89,79,90,75,89,82,78,88,76,86,82,80,79,81,85,79,86,81,84,88,87,133

Radius of gyration: 33.49 Å; Cα contacts (8 Å, |Δi|>4): 508; chains: 1; bounding box: 98×105×86 Å

Sequence (500 aa):
MPVRNEELEQPTSLLHRARALANAAYPGKRRLTNAYDERVCKRRNTDSLFGTPWDAADNGLEKPGYESLLTQAVGDDHSPAGNPIGVNAFVAHLANNANDGRADVGITGNFGKLPSEVREEIFKQVLVHDQPISVLRGWSLVYIRDRPRLEAQLLRVCRDFYEVGVPVLYGSNTFHYKNRDPPGSHRDTNAVVNKVFQTPGFTIPIDKYGHLFRNIHVSIEPNRMHSTEIRENVAKALQKFVPGHGLHQPARLRRVIVQVPLQTRGELKMKTTPAAGSRDVPSQDFFKRGSRVFQVLEKLNCQFIEVVGEPKRADGMYFRAVIDRRPHFTQQSVDAGHEDIWANDAVAIANRKREFATSKARFGLIGHWIRHMTLDPFRHLGPDALFQPYVPPVYTKPLHSIKTKYRNYKDKDGWSFIEHEAAVAGPSHQHGVVTRSRGHNVTMRTPITTYSASSEADIDEDAHNYAELDSDSSPSSSEDESDFGDYDEEYMDATVTNDD